Protein AF-A0AAD4R4F1-F1 (afdb_monomer_lite)

Secondary structure (DSSP, 8-state):
----------EETTEE----HHHHHHHHHHHHHHHHHHHHHHHHHSS-HHHHHHSHHHHHHHHHHHHHHHHHHHT-TTHHHHHHHHHIIIIIHHHHHHHHTT---GGGHHHHHHHHHHHHHHHHHHHTT-GGGHHHHHHHHHHHHHHHHHHH--STHHHHHHHHHHHHHTS-TTS-BHHHHHHHHHHHHHS-SHHHHHHHHHHHHHHHHSSB--TTHHHHHHH--GGG--HHHHHHHHHHHHHHSS--HHHHHHHHHHHHHHHHHHHHH-GGGHHHHHHHHHHHHHHHHHHHH-SS--HHHHHHHHHHHHHHHHHHHHHHHHHHS--SS--S-HHHHHHHHHHHHHHHHHHHHHHHHHHTSTTS-HHHHHHHHHHHHHHHHHHHT-TTHHHHHHHTTSSHHHHHHHHHHHTTSS--HHHHHHHHHHHHHHHHHTT-TTEEEETTEEEE-S-SS-----S---HHHHHHHHHHHHHHHHHT--

Organism: NCBI:txid166010

InterPro domains:
  IPR011990 Tetratricopeptide-like helical domain superfamily [G3DSA:1.25.40.10] (24-228)
  IPR011990 Tetratricopeptide-like helical domain superfamily [SSF48452] (34-332)

pLDDT: mean 77.49, std 19.39, range [24.08, 97.38]

Foldseek 3Di:
DDDDPDDQADDDPNDGDRDDPVLVVLLVVLVVLLVVLLVVLVVLCVPPLLCSLLDPVNVVSLVVNLVSLVSNCVSPPPNVVSVVVNLVRNPVVSLVSVVVVVPLDLVSLVVLLVSLVVLLVSLVVCCVVCLVCLLVSLQSNLVSLVSCCVRNVDPSLVVSLVSLLVSQLSDDVLQGALSSLQSLLVSLVVVDAPVSPLLSLLSLLCQCLGNHHDPCSVVVLVPRDLPRDDDLLSLLNVLLCCLPPPPDLVSNVVSLVSNVVSLVCCLPPPVVCLLVVLSSLLSLLSSLLSLLLDPPHDPSSNCRSLLSNLVSLLVQLVSLVVVPPDDPDDDDPVPVSVLSLLLSLLSVLQSCLSNVVSLPDPPDDPSSVVSVLSSVQSSQVSVLVPPCPVVLVVPCPPCLSVLSSCCSNPNSPDDDPNSSSSSSVVSNVSCVVSVRPPWADDPRGTDRHPPPDDDDPDDDDSVVVVCVVVVVVVVVVVVVPD

Radius of gyration: 26.16 Å; chains: 1; bounding box: 73×57×79 Å

Sequence (482 aa):
MAVRILKNSEKVDGVEQKFSEQQLGEIEASKRKIRKLIHALNLLMEDRPEVAISSEKTCSTREMLSKEFEKLLALGDSRTKTLDQFWNFCWYAPIKECQTKRRIKERNRDWLKSFIDSGVEFLSKLLGKYDDLQRNLYIYIGDLHRYSVIMCHSDHLEASRSCYEKAFSEGNPNEYNGRSLNQIALLYQYQKGSEMLWQSVRLLLRAMIAPVPYERAWDNLKIVDGSGFEGHRKIAFDLIKSSLDDFRRTEFDKLSADFEEVLEKMLQEEPSKTENVLDTVSIVSLMAAHVLKSETCDDVQLRTVGSFALRLLHTLLTHLRKQQLPTSDGNNENGDYKDVMIDALTITAEFFSMSSQKFTTKKIPVSLKIYFKNLLQLFAELLNNLEQMDELLTTAKDNYNCAITDWFVNGTVKKTMENKLHPLVLFSKQCINNKFIPITFNERKFIAMNNINNGDPAGVDPALGFVEKVTKVQQEYAKNQV

Structure (mmCIF, N/CA/C/O backbone):
data_AF-A0AAD4R4F1-F1
#
_entry.id   AF-A0AAD4R4F1-F1
#
loop_
_atom_site.group_PDB
_atom_site.id
_atom_site.type_symbol
_atom_site.label_atom_id
_atom_site.label_alt_id
_atom_site.label_comp_id
_atom_site.label_asym_id
_atom_site.label_entity_id
_atom_site.label_seq_id
_atom_site.pdbx_PDB_ins_code
_atom_site.Cartn_x
_atom_site.Cartn_y
_atom_site.Cartn_z
_atom_site.occupancy
_atom_site.B_iso_or_equiv
_atom_site.auth_seq_id
_atom_site.auth_comp_id
_atom_site.auth_asym_id
_atom_site.auth_atom_id
_atom_site.pdbx_PDB_model_num
ATOM 1 N N . MET A 1 1 ? -13.600 -29.969 -48.289 1.00 28.25 1 MET A N 1
ATOM 2 C CA . MET A 1 1 ? -12.731 -30.333 -47.149 1.00 28.25 1 MET A CA 1
ATOM 3 C C . MET A 1 1 ? -12.344 -29.029 -46.463 1.00 28.25 1 MET A C 1
ATOM 5 O O . MET A 1 1 ? -11.957 -28.100 -47.153 1.00 28.25 1 MET A O 1
ATOM 9 N N . ALA A 1 2 ? -12.669 -28.913 -45.177 1.00 24.08 2 ALA A N 1
ATOM 10 C CA . ALA A 1 2 ? -13.038 -27.681 -44.473 1.00 24.08 2 ALA A CA 1
ATOM 11 C C . ALA A 1 2 ? -12.006 -26.533 -44.468 1.00 24.08 2 ALA A C 1
ATOM 13 O O . ALA A 1 2 ? -10.937 -26.645 -43.876 1.00 24.08 2 ALA A O 1
ATOM 14 N N . VAL A 1 3 ? -12.432 -25.386 -45.006 1.00 27.78 3 VAL A N 1
ATOM 15 C CA . VAL A 1 3 ? -11.976 -24.044 -44.624 1.00 27.78 3 VAL A CA 1
ATOM 16 C C . VAL A 1 3 ? -12.446 -23.798 -43.188 1.00 27.78 3 VAL A C 1
ATOM 18 O O . VAL A 1 3 ? -13.639 -23.621 -42.941 1.00 27.78 3 VAL A O 1
ATOM 21 N N . ARG A 1 4 ? -11.528 -23.842 -42.218 1.00 24.33 4 ARG A N 1
ATOM 22 C CA . ARG A 1 4 ? -11.781 -23.378 -40.848 1.00 24.33 4 ARG A CA 1
ATOM 23 C C . ARG A 1 4 ? -11.226 -21.966 -40.724 1.00 24.33 4 ARG A C 1
ATOM 25 O O . ARG A 1 4 ? -10.024 -21.776 -40.590 1.00 24.33 4 ARG A O 1
ATOM 32 N N . ILE A 1 5 ? -12.146 -21.009 -40.776 1.00 30.28 5 ILE A N 1
ATOM 33 C CA . ILE A 1 5 ? -12.008 -19.653 -40.250 1.00 30.28 5 ILE A CA 1
ATOM 34 C C . ILE A 1 5 ? -11.482 -19.795 -38.814 1.00 30.28 5 ILE A C 1
ATOM 36 O O . ILE A 1 5 ? -12.211 -20.222 -37.915 1.00 30.28 5 ILE A O 1
ATOM 40 N N . LEU A 1 6 ? -10.186 -19.548 -38.619 1.00 27.94 6 LEU A N 1
ATOM 41 C CA . LEU A 1 6 ? -9.601 -19.425 -37.291 1.00 27.94 6 LEU A CA 1
ATOM 42 C C . LEU A 1 6 ? -10.151 -18.133 -36.686 1.00 27.94 6 LEU A C 1
ATOM 44 O O . LEU A 1 6 ? -10.160 -17.082 -37.319 1.00 27.94 6 LEU A O 1
ATOM 48 N N . LYS A 1 7 ? -10.716 -18.270 -35.489 1.00 32.69 7 LYS A N 1
ATOM 49 C CA . LYS A 1 7 ? -11.382 -17.217 -34.728 1.00 32.69 7 LYS A CA 1
ATOM 50 C C . LYS A 1 7 ? -10.460 -16.002 -34.578 1.00 32.69 7 LYS A C 1
ATOM 52 O O . LYS A 1 7 ? -9.491 -16.059 -33.831 1.00 32.69 7 LYS A O 1
ATOM 57 N N . ASN A 1 8 ? -10.810 -14.914 -35.259 1.00 41.03 8 ASN A N 1
ATOM 58 C CA . ASN A 1 8 ? -10.178 -13.599 -35.157 1.00 41.03 8 ASN A CA 1
ATOM 59 C C . ASN A 1 8 ? -10.695 -12.831 -33.935 1.00 41.03 8 ASN A C 1
ATOM 61 O O . ASN A 1 8 ? -11.267 -11.748 -34.067 1.00 41.03 8 ASN A O 1
ATOM 65 N N . SER A 1 9 ? -10.521 -13.409 -32.750 1.00 35.41 9 SER A N 1
ATOM 66 C CA . SER A 1 9 ? -10.726 -12.679 -31.509 1.00 35.41 9 SER A CA 1
ATOM 67 C C . SER A 1 9 ? -9.926 -13.249 -30.350 1.00 35.41 9 SER A C 1
ATOM 69 O O . SER A 1 9 ? -10.177 -14.353 -29.868 1.00 35.41 9 SER A O 1
ATOM 71 N N . GLU A 1 10 ? -8.980 -12.451 -29.864 1.00 43.50 10 GLU A N 1
ATOM 72 C CA . GLU A 1 10 ? -8.495 -12.559 -28.495 1.00 43.50 10 GLU A CA 1
ATOM 73 C C . GLU A 1 10 ? -9.206 -11.480 -27.675 1.00 43.50 10 GLU A C 1
ATOM 75 O O . GLU A 1 10 ? -9.271 -10.314 -28.064 1.00 43.50 10 GLU A O 1
ATOM 80 N N . LYS A 1 11 ? -9.830 -11.893 -26.567 1.00 33.09 11 LYS A N 1
ATOM 81 C CA . LYS A 1 11 ? -10.508 -10.977 -25.648 1.00 33.09 11 LYS A CA 1
ATOM 82 C C . LYS A 1 11 ? -9.454 -10.141 -24.925 1.00 33.09 11 LYS A C 1
ATOM 84 O O . LYS A 1 11 ? -8.715 -10.686 -24.109 1.00 33.09 11 LYS A O 1
ATOM 89 N N . VAL A 1 12 ? -9.443 -8.838 -25.182 1.00 46.34 12 VAL A N 1
ATOM 90 C CA . VAL A 1 12 ? -8.692 -7.841 -24.411 1.00 46.34 12 VAL A CA 1
ATOM 91 C C . VAL A 1 12 ? -9.720 -7.065 -23.592 1.00 46.34 12 VAL A C 1
ATOM 93 O O . VAL A 1 12 ? -10.628 -6.474 -24.163 1.00 46.34 12 VAL A O 1
ATOM 96 N N . ASP A 1 13 ? -9.665 -7.160 -22.262 1.00 38.94 13 ASP A N 1
ATOM 97 C CA . ASP A 1 13 ? -10.515 -6.392 -21.331 1.00 38.94 13 ASP A CA 1
ATOM 98 C C . ASP A 1 13 ? -12.025 -6.391 -21.651 1.00 38.94 13 ASP A C 1
ATOM 100 O O . ASP A 1 13 ? -12.737 -5.408 -21.470 1.00 38.94 13 ASP A O 1
ATOM 104 N N . GLY A 1 14 ? -12.540 -7.518 -22.156 1.00 38.31 14 GLY A N 1
ATOM 105 C CA . GLY A 1 14 ? -13.959 -7.669 -22.498 1.00 38.31 14 GLY A CA 1
ATOM 106 C C . GLY A 1 14 ? -14.394 -7.019 -23.819 1.00 38.31 14 GLY A C 1
ATOM 107 O O . GLY A 1 14 ? -15.557 -7.179 -24.190 1.00 38.31 14 GLY A O 1
ATOM 108 N N . VAL A 1 15 ? -13.485 -6.377 -24.563 1.00 40.47 15 VAL A N 1
ATOM 109 C CA . VAL A 1 15 ? -13.744 -5.763 -25.873 1.00 40.47 15 VAL A CA 1
ATOM 110 C C . VAL A 1 15 ? -12.988 -6.521 -26.968 1.00 40.47 15 VAL A C 1
ATOM 112 O O . VAL A 1 15 ? -11.786 -6.762 -26.899 1.00 40.47 15 VAL A O 1
ATOM 115 N N . GLU A 1 16 ? -13.711 -6.943 -28.002 1.00 48.25 16 GLU A N 1
ATOM 116 C CA . GLU A 1 16 ? -13.150 -7.669 -29.142 1.00 48.25 16 GLU A CA 1
ATOM 117 C C . GLU A 1 16 ? -12.467 -6.665 -30.091 1.00 48.25 16 GLU A C 1
ATOM 119 O O . GLU A 1 16 ? -13.118 -6.047 -30.936 1.00 48.25 16 GLU A O 1
ATOM 124 N N . GLN A 1 17 ? -11.158 -6.442 -29.928 1.00 58.34 17 GLN A N 1
ATOM 125 C CA . GLN A 1 17 ? -10.403 -5.563 -30.822 1.00 58.34 17 GLN A CA 1
ATOM 126 C C . GLN A 1 17 ? -10.134 -6.295 -32.144 1.00 58.34 17 GLN A C 1
ATOM 128 O O . GLN A 1 17 ? -9.387 -7.272 -32.203 1.00 58.34 17 GLN A O 1
ATOM 133 N N . LYS A 1 18 ? -10.785 -5.850 -33.223 1.00 68.25 18 LYS A N 1
ATOM 134 C CA . LYS A 1 18 ? -10.588 -6.414 -34.564 1.00 68.25 18 LYS A CA 1
ATOM 135 C C . LYS A 1 18 ? -9.397 -5.741 -35.236 1.00 68.25 18 LYS A C 1
ATOM 137 O O . LYS A 1 18 ? -9.515 -4.621 -35.723 1.00 68.25 18 LYS A O 1
ATOM 142 N N . PHE A 1 19 ? -8.270 -6.441 -35.279 1.00 75.25 19 PHE A N 1
ATOM 143 C CA . PHE A 1 19 ? -7.113 -6.041 -36.076 1.00 75.25 19 PHE A CA 1
ATOM 144 C C . PHE A 1 19 ? -7.309 -6.410 -37.548 1.00 75.25 19 PHE A C 1
ATOM 146 O O . PHE A 1 19 ? -7.866 -7.464 -37.865 1.00 75.25 19 PHE A O 1
ATOM 153 N N . SER A 1 20 ? -6.829 -5.560 -38.454 1.00 83.69 20 SER A N 1
ATOM 154 C CA . SER A 1 20 ? -6.707 -5.923 -39.867 1.00 83.69 20 SER A CA 1
ATOM 155 C C . SER A 1 20 ? -5.584 -6.950 -40.072 1.00 83.69 20 SER A C 1
ATOM 157 O O . SER A 1 20 ? -4.647 -7.031 -39.276 1.00 83.69 20 SER A O 1
ATOM 159 N N . GLU A 1 21 ? -5.629 -7.721 -41.163 1.00 81.75 21 GLU A N 1
ATOM 160 C CA . GLU A 1 21 ? -4.549 -8.664 -41.514 1.00 81.75 21 GLU A CA 1
ATOM 161 C C . GLU A 1 21 ? -3.188 -7.962 -41.649 1.00 81.75 21 GLU A C 1
ATOM 163 O O . GLU A 1 21 ? -2.156 -8.512 -41.262 1.00 81.75 21 GLU A O 1
ATOM 168 N N . GLN A 1 22 ? -3.191 -6.714 -42.125 1.00 82.38 22 GLN A N 1
ATOM 169 C CA . GLN A 1 22 ? -1.994 -5.883 -42.195 1.00 82.38 22 GLN A CA 1
ATOM 170 C C . GLN A 1 22 ? -1.446 -5.561 -40.795 1.00 82.38 22 GLN A C 1
ATOM 172 O O . GLN A 1 22 ? -0.254 -5.739 -40.554 1.00 82.38 22 GLN A O 1
ATOM 177 N N . GLN A 1 23 ? -2.307 -5.153 -39.856 1.00 82.19 23 GLN A N 1
ATOM 178 C CA . GLN A 1 23 ? -1.906 -4.870 -38.473 1.00 82.19 23 GLN A CA 1
ATOM 179 C C . GLN A 1 23 ? -1.374 -6.122 -37.771 1.00 82.19 23 GLN A C 1
ATOM 181 O O . GLN A 1 23 ? -0.361 -6.056 -37.080 1.00 82.19 23 GLN A O 1
ATOM 186 N N . LEU A 1 24 ? -1.998 -7.283 -37.988 1.00 82.44 24 LEU A N 1
ATOM 187 C CA . LEU A 1 24 ? -1.510 -8.556 -37.451 1.00 82.44 24 LEU A CA 1
ATOM 188 C C . LEU A 1 24 ? -0.121 -8.910 -38.003 1.00 82.44 24 LEU A C 1
ATOM 190 O O . LEU A 1 24 ? 0.767 -9.296 -37.239 1.00 82.44 24 LEU A O 1
ATOM 194 N N . GLY A 1 25 ? 0.097 -8.714 -39.308 1.00 85.12 25 GLY A N 1
ATOM 195 C CA . GLY A 1 25 ? 1.406 -8.893 -39.935 1.00 85.12 25 GLY A CA 1
ATOM 196 C C . GLY A 1 25 ? 2.482 -7.973 -39.345 1.00 85.12 25 GLY A C 1
ATOM 197 O O . GLY A 1 25 ? 3.604 -8.416 -39.081 1.00 85.12 25 GLY A O 1
ATOM 198 N N . GLU A 1 26 ? 2.140 -6.711 -39.077 1.00 86.12 26 GLU A N 1
ATOM 199 C CA . GLU A 1 26 ? 3.030 -5.736 -38.436 1.00 86.12 26 GLU A CA 1
ATOM 200 C C . GLU A 1 26 ? 3.359 -6.119 -36.983 1.00 86.12 26 GLU A C 1
ATOM 202 O O . GLU A 1 26 ? 4.536 -6.135 -36.604 1.00 86.12 26 GLU A O 1
ATOM 207 N N . ILE A 1 27 ? 2.353 -6.517 -36.193 1.00 85.38 27 ILE A N 1
ATOM 208 C CA . ILE A 1 27 ? 2.526 -6.993 -34.811 1.00 85.38 27 ILE A CA 1
ATOM 209 C C . ILE A 1 27 ? 3.483 -8.188 -34.775 1.00 85.38 27 ILE A C 1
ATOM 211 O O . ILE A 1 27 ? 4.431 -8.213 -33.981 1.00 85.38 27 ILE A O 1
ATOM 215 N N . GLU A 1 28 ? 3.278 -9.187 -35.636 1.00 87.12 28 GLU A N 1
ATOM 216 C CA . GLU A 1 28 ? 4.161 -10.351 -35.695 1.00 87.12 28 GLU A CA 1
ATOM 217 C C . GLU A 1 28 ? 5.589 -9.984 -36.107 1.00 87.12 28 GLU A C 1
ATOM 219 O O . GLU A 1 28 ? 6.553 -10.501 -35.529 1.00 87.12 28 GLU A O 1
ATOM 224 N N . ALA A 1 29 ? 5.747 -9.095 -37.090 1.00 89.06 29 ALA A N 1
ATOM 225 C CA . ALA A 1 29 ? 7.054 -8.646 -37.547 1.00 89.06 29 ALA A CA 1
ATOM 226 C C . ALA A 1 29 ? 7.831 -7.938 -36.425 1.00 89.06 29 ALA A C 1
ATOM 228 O O . ALA A 1 29 ? 9.004 -8.259 -36.196 1.00 89.06 29 ALA A O 1
ATOM 229 N N . SER A 1 30 ? 7.181 -7.042 -35.677 1.00 88.38 30 SER A N 1
ATOM 230 C CA . SER A 1 30 ? 7.791 -6.368 -34.525 1.00 88.38 30 SER A CA 1
ATOM 231 C C . SER A 1 30 ? 8.093 -7.341 -33.384 1.00 88.38 30 SER A C 1
ATOM 233 O O . SER A 1 30 ? 9.219 -7.345 -32.884 1.00 88.38 30 SER A O 1
ATOM 235 N N . LYS A 1 31 ? 7.184 -8.271 -33.046 1.00 86.81 31 LYS A N 1
ATOM 236 C CA . LYS A 1 31 ? 7.446 -9.336 -32.053 1.00 86.81 31 LYS A CA 1
ATOM 237 C C . LYS A 1 31 ? 8.683 -10.172 -32.432 1.00 86.81 31 LYS A C 1
ATOM 239 O O . LYS A 1 31 ? 9.511 -10.477 -31.570 1.00 86.81 31 LYS A O 1
ATOM 244 N N . ARG A 1 32 ? 8.873 -10.515 -33.717 1.00 88.38 32 ARG A N 1
ATOM 245 C CA . ARG A 1 32 ? 10.073 -11.237 -34.198 1.00 88.38 32 ARG A CA 1
ATOM 246 C C . ARG A 1 32 ? 11.349 -10.401 -34.070 1.00 88.38 32 ARG A C 1
ATOM 248 O O . ARG A 1 32 ? 12.376 -10.941 -33.656 1.00 88.38 32 ARG A O 1
ATOM 255 N N . LYS A 1 33 ? 11.307 -9.108 -34.408 1.00 91.12 33 LYS A N 1
ATOM 256 C CA . LYS A 1 33 ? 12.457 -8.196 -34.258 1.00 91.12 33 LYS A CA 1
ATOM 257 C C . LYS A 1 33 ? 12.856 -8.024 -32.796 1.00 91.12 33 LYS A C 1
ATOM 259 O O . LYS A 1 33 ? 14.032 -8.174 -32.479 1.00 91.12 33 LYS A O 1
ATOM 264 N N . ILE A 1 34 ? 11.885 -7.811 -31.910 1.00 88.00 34 ILE A N 1
ATOM 265 C CA . ILE A 1 34 ? 12.094 -7.685 -30.462 1.00 88.00 34 ILE A CA 1
ATOM 266 C C . ILE A 1 34 ? 12.817 -8.914 -29.909 1.00 88.00 34 ILE A C 1
ATOM 268 O O . ILE A 1 34 ? 13.832 -8.764 -29.237 1.00 88.00 34 ILE A O 1
ATOM 272 N N . ARG A 1 35 ? 12.384 -10.134 -30.259 1.00 87.81 35 ARG A N 1
ATOM 273 C CA . ARG A 1 35 ? 13.070 -11.367 -29.821 1.00 87.81 35 ARG A CA 1
ATOM 274 C C . ARG A 1 35 ? 14.538 -11.411 -30.254 1.00 87.81 35 ARG A C 1
ATOM 276 O O . ARG A 1 35 ? 15.392 -11.785 -29.455 1.00 87.81 35 ARG A O 1
ATOM 283 N N . LYS A 1 36 ? 14.842 -11.012 -31.496 1.00 90.31 36 LYS A N 1
ATOM 284 C CA . LYS A 1 36 ? 16.225 -10.962 -32.006 1.00 90.31 36 LYS A CA 1
ATOM 285 C C . LYS A 1 36 ? 17.069 -9.923 -31.265 1.00 90.31 36 LYS A C 1
ATOM 287 O O . LYS A 1 36 ? 18.202 -10.215 -30.900 1.00 90.31 36 LYS A O 1
ATOM 292 N N . LEU A 1 37 ? 16.512 -8.736 -31.026 1.00 88.12 37 LEU A N 1
ATOM 293 C CA . LEU A 1 37 ? 17.191 -7.648 -30.320 1.00 88.12 37 LEU A CA 1
ATOM 294 C C . LEU A 1 37 ? 17.430 -7.986 -28.842 1.00 88.12 37 LEU A C 1
ATOM 296 O O . LEU A 1 37 ? 18.522 -7.741 -28.344 1.00 88.12 37 LEU A O 1
ATOM 300 N N . ILE A 1 38 ? 16.466 -8.616 -28.163 1.00 85.69 38 ILE A N 1
ATOM 301 C CA . ILE A 1 38 ? 16.635 -9.112 -26.786 1.00 85.69 38 ILE A CA 1
ATOM 302 C C . ILE A 1 38 ? 17.756 -10.150 -26.724 1.00 85.69 38 ILE A C 1
ATOM 304 O O . ILE A 1 38 ? 18.619 -10.069 -25.856 1.00 85.69 38 ILE A O 1
ATOM 308 N N . HIS A 1 39 ? 17.777 -11.109 -27.654 1.00 86.25 39 HIS A N 1
ATOM 309 C CA . HIS A 1 39 ? 18.849 -12.100 -27.704 1.00 86.25 39 HIS A CA 1
ATOM 310 C C . HIS A 1 39 ? 20.222 -11.440 -27.910 1.00 86.25 39 HIS A C 1
ATOM 312 O O . HIS A 1 39 ? 21.167 -11.767 -27.198 1.00 86.25 39 HIS A O 1
ATOM 318 N N . ALA A 1 40 ? 20.317 -10.461 -28.816 1.00 85.62 40 ALA A N 1
ATOM 319 C CA . ALA A 1 40 ? 21.544 -9.697 -29.026 1.00 85.62 40 ALA A CA 1
ATOM 320 C C . ALA A 1 40 ? 21.975 -8.915 -27.773 1.00 85.62 40 ALA A C 1
ATOM 322 O O . ALA A 1 40 ? 23.154 -8.930 -27.435 1.00 85.62 40 ALA A O 1
ATOM 323 N N . LEU A 1 41 ? 21.040 -8.272 -27.060 1.00 81.19 41 LEU A N 1
ATOM 324 C CA . LEU A 1 41 ? 21.332 -7.588 -25.796 1.00 81.19 41 LEU A CA 1
ATOM 325 C C . LEU A 1 41 ? 21.858 -8.556 -24.737 1.00 81.19 41 LEU A C 1
ATOM 327 O O . LEU A 1 41 ? 22.852 -8.247 -24.088 1.00 81.19 41 LEU A O 1
ATOM 331 N N . ASN A 1 42 ? 21.238 -9.727 -24.589 1.00 80.88 42 ASN A N 1
ATOM 332 C CA . ASN A 1 42 ? 21.679 -10.725 -23.616 1.00 80.88 42 ASN A CA 1
ATOM 333 C C . ASN A 1 42 ? 23.120 -11.175 -23.891 1.00 80.88 42 ASN A C 1
ATOM 335 O O . ASN A 1 42 ? 23.940 -11.122 -22.980 1.00 80.88 42 ASN A O 1
ATOM 339 N N . LEU A 1 43 ? 23.454 -11.493 -25.149 1.00 81.81 43 LEU A N 1
ATOM 340 C CA . LEU A 1 43 ? 24.822 -11.854 -25.546 1.00 81.81 43 LEU A CA 1
ATOM 341 C C . LEU A 1 43 ? 25.835 -10.738 -25.250 1.00 81.81 43 LEU A C 1
ATOM 343 O O . LEU A 1 43 ? 26.968 -11.008 -24.868 1.00 81.81 43 LEU A O 1
ATOM 347 N N . LEU A 1 44 ? 25.439 -9.472 -25.410 1.00 76.94 44 LEU A N 1
ATOM 348 C CA . LEU A 1 44 ? 26.310 -8.339 -25.091 1.00 76.94 44 LEU A CA 1
ATOM 349 C C . LEU A 1 44 ? 26.520 -8.169 -23.578 1.00 76.94 44 LEU A C 1
ATOM 351 O O . LEU A 1 44 ? 27.555 -7.642 -23.175 1.00 76.94 44 LEU A O 1
ATOM 355 N N . MET A 1 45 ? 25.572 -8.603 -22.741 1.00 73.38 45 MET A N 1
ATOM 356 C CA . MET A 1 45 ? 25.620 -8.427 -21.285 1.00 73.38 45 MET A CA 1
ATOM 357 C C . MET A 1 45 ? 26.283 -9.582 -20.509 1.00 73.38 45 MET A C 1
ATOM 359 O O . MET A 1 45 ? 26.600 -9.385 -19.333 1.00 73.38 45 MET A O 1
ATOM 363 N N . GLU A 1 46 ? 26.523 -10.745 -21.127 1.00 71.12 46 GLU A N 1
ATOM 364 C CA . GLU A 1 46 ? 27.043 -11.953 -20.454 1.00 71.12 46 GLU A CA 1
ATOM 365 C C . GLU A 1 46 ? 28.429 -11.745 -19.801 1.00 71.12 46 GLU A C 1
ATOM 367 O O . GLU A 1 46 ? 28.615 -12.090 -18.630 1.00 71.12 46 GLU A O 1
ATOM 372 N N . ASP A 1 47 ? 29.370 -11.084 -20.487 1.00 62.69 47 ASP A N 1
ATOM 373 C CA . ASP A 1 47 ? 30.776 -11.045 -20.047 1.00 62.69 47 ASP A CA 1
ATOM 374 C C . ASP A 1 47 ? 31.146 -9.840 -19.160 1.00 62.69 47 ASP A C 1
ATOM 376 O O . ASP A 1 47 ? 31.898 -9.971 -18.186 1.00 62.69 47 ASP A O 1
ATOM 380 N N . ARG A 1 48 ? 30.652 -8.632 -19.477 1.00 65.06 48 ARG A N 1
ATOM 381 C CA . ARG A 1 48 ? 30.981 -7.380 -18.756 1.00 65.06 48 ARG A CA 1
ATOM 382 C C . ARG A 1 48 ? 29.813 -6.384 -18.773 1.00 65.06 48 ARG A C 1
ATOM 384 O O . ARG A 1 48 ? 29.869 -5.423 -19.535 1.00 65.06 48 ARG A O 1
ATOM 391 N N . PRO A 1 49 ? 28.794 -6.530 -17.909 1.00 63.03 49 PRO A N 1
ATOM 392 C CA . PRO A 1 49 ? 27.587 -5.694 -17.943 1.00 63.03 49 PRO A CA 1
ATOM 393 C C . PRO A 1 49 ? 27.870 -4.188 -17.811 1.00 63.03 49 PRO A C 1
ATOM 395 O O . PRO A 1 49 ? 27.230 -3.388 -18.478 1.00 63.03 49 PRO A O 1
ATOM 398 N N . GLU A 1 50 ? 28.883 -3.787 -17.039 1.00 60.38 50 GLU A N 1
ATOM 399 C CA . GLU A 1 50 ? 29.281 -2.374 -16.873 1.00 60.38 50 GLU A CA 1
ATOM 400 C C . GLU A 1 50 ? 29.796 -1.733 -18.177 1.00 60.38 50 GLU A C 1
ATOM 402 O O . GLU A 1 50 ? 29.495 -0.581 -18.484 1.00 60.38 50 GLU A O 1
ATOM 407 N N . VAL A 1 51 ? 30.561 -2.498 -18.961 1.00 61.44 51 VAL A N 1
ATOM 408 C CA . VAL A 1 51 ? 31.075 -2.073 -20.275 1.00 61.44 51 VAL A CA 1
ATOM 409 C C . VAL A 1 51 ? 29.989 -2.233 -21.334 1.00 61.44 51 VAL A C 1
ATOM 411 O O . VAL A 1 51 ? 29.874 -1.424 -22.247 1.00 61.44 51 VAL A O 1
ATOM 414 N N . ALA A 1 52 ? 29.162 -3.269 -21.198 1.00 63.06 52 ALA A N 1
ATOM 415 C CA . ALA A 1 52 ? 28.091 -3.568 -22.123 1.00 63.06 52 ALA A CA 1
ATOM 416 C C . ALA A 1 52 ? 27.023 -2.479 -22.099 1.00 63.06 52 ALA A C 1
ATOM 418 O O . ALA A 1 52 ? 26.676 -1.997 -23.167 1.00 63.06 52 ALA A O 1
ATOM 419 N N . ILE A 1 53 ? 26.538 -2.049 -20.928 1.00 68.62 53 ILE A N 1
ATOM 420 C CA . ILE A 1 53 ? 25.419 -1.096 -20.817 1.00 68.62 53 ILE A CA 1
ATOM 421 C C . ILE A 1 53 ? 25.751 0.268 -21.433 1.00 68.62 53 ILE A C 1
ATOM 423 O O . ILE A 1 53 ? 24.853 0.890 -22.000 1.00 68.62 53 ILE A O 1
ATOM 427 N N . SER A 1 54 ? 27.016 0.691 -21.346 1.00 68.50 54 SER A N 1
ATOM 428 C CA . SER A 1 54 ? 27.528 1.964 -21.869 1.00 68.50 54 SER A CA 1
ATOM 429 C C . SER A 1 54 ? 28.138 1.864 -23.273 1.00 68.50 54 SER A C 1
ATOM 431 O O . SER A 1 54 ? 28.475 2.886 -23.867 1.00 68.50 54 SER A O 1
ATOM 433 N N . SER A 1 55 ? 28.284 0.656 -23.830 1.00 78.00 55 SER A N 1
ATOM 434 C CA . SER A 1 55 ? 28.818 0.495 -25.184 1.00 78.00 55 SER A CA 1
ATOM 435 C C . SER A 1 55 ? 27.844 1.028 -26.234 1.00 78.00 55 SER A C 1
ATOM 437 O O . SER A 1 55 ? 26.637 0.785 -26.168 1.00 78.00 55 SER A O 1
ATOM 439 N N . GLU A 1 56 ? 28.388 1.676 -27.264 1.00 80.56 56 GLU A N 1
ATOM 440 C CA . GLU A 1 56 ? 27.630 2.193 -28.410 1.00 80.56 56 GLU A CA 1
ATOM 441 C C . GLU A 1 56 ? 26.710 1.126 -29.024 1.00 80.56 56 GLU A C 1
ATOM 443 O O . GLU A 1 56 ? 25.543 1.385 -29.317 1.00 80.56 56 GLU A O 1
ATOM 448 N N . LYS A 1 57 ? 27.198 -0.117 -29.131 1.00 82.50 57 LYS A N 1
ATOM 449 C CA . LYS A 1 57 ? 26.440 -1.245 -29.683 1.00 82.50 57 LYS A CA 1
ATOM 450 C C . LYS A 1 57 ? 25.212 -1.599 -28.839 1.00 82.50 57 LYS A C 1
ATOM 452 O O . LYS A 1 57 ? 24.143 -1.849 -29.396 1.00 82.50 57 LYS A O 1
ATOM 457 N N . THR A 1 58 ? 25.330 -1.612 -27.514 1.00 80.38 58 THR A N 1
ATOM 458 C CA . THR A 1 58 ? 24.192 -1.883 -26.621 1.00 80.38 58 THR A CA 1
ATOM 459 C C . THR A 1 58 ? 23.221 -0.712 -26.588 1.00 80.38 58 THR A C 1
ATOM 461 O O . THR A 1 58 ? 22.015 -0.946 -26.638 1.00 80.38 58 THR A O 1
ATOM 464 N N . CYS A 1 59 ? 23.718 0.529 -26.567 1.00 80.38 59 CYS A N 1
ATOM 465 C CA . CYS A 1 59 ? 22.881 1.727 -26.656 1.00 80.38 59 CYS A CA 1
ATOM 466 C C . CYS A 1 59 ? 22.055 1.724 -27.948 1.00 80.38 59 CYS A C 1
ATOM 468 O O . CYS A 1 59 ? 20.829 1.769 -27.887 1.00 80.38 59 CYS A O 1
ATOM 470 N N . SER A 1 60 ? 22.701 1.525 -29.101 1.00 85.44 60 SER A N 1
ATOM 471 C CA . SER A 1 60 ? 22.031 1.413 -30.402 1.00 85.44 60 SER A CA 1
ATOM 472 C C . SER A 1 60 ? 21.013 0.265 -30.435 1.00 85.44 60 SER A C 1
ATOM 474 O O . SER A 1 60 ? 19.889 0.424 -30.915 1.00 85.44 60 SER A O 1
ATOM 476 N N . THR A 1 61 ? 21.358 -0.894 -29.862 1.00 85.44 61 THR A N 1
ATOM 477 C CA . THR A 1 61 ? 20.432 -2.037 -29.784 1.00 85.44 61 THR A CA 1
ATOM 478 C C . THR A 1 61 ? 19.212 -1.718 -28.919 1.00 85.44 61 THR A C 1
ATOM 480 O O . THR A 1 61 ? 18.092 -2.071 -29.293 1.00 85.44 61 THR A O 1
ATOM 483 N N . ARG A 1 62 ? 19.397 -1.009 -27.800 1.00 84.38 62 ARG A N 1
ATOM 484 C CA . ARG A 1 62 ? 18.308 -0.570 -26.921 1.00 84.38 62 ARG A CA 1
ATOM 485 C C . ARG A 1 62 ? 17.427 0.476 -27.596 1.00 84.38 62 ARG A C 1
ATOM 487 O O . ARG A 1 62 ? 16.214 0.363 -27.508 1.00 84.38 62 ARG A O 1
ATOM 494 N N . GLU A 1 63 ? 17.995 1.429 -28.329 1.00 86.75 63 GLU A N 1
ATOM 495 C CA . GLU A 1 63 ? 17.219 2.399 -29.112 1.00 86.75 63 GLU A CA 1
ATOM 496 C C . GLU A 1 63 ? 16.358 1.723 -30.185 1.00 86.75 63 GLU A C 1
ATOM 498 O O . GLU A 1 63 ? 15.183 2.057 -30.348 1.00 86.75 63 GLU A O 1
ATOM 503 N N . MET A 1 64 ? 16.915 0.743 -30.907 1.00 89.19 64 MET A N 1
ATOM 504 C CA . MET A 1 64 ? 16.146 -0.063 -31.860 1.00 89.19 64 MET A CA 1
ATOM 505 C C . MET A 1 64 ? 15.026 -0.836 -31.161 1.00 89.19 64 MET A C 1
ATOM 507 O O . MET A 1 64 ? 13.910 -0.906 -31.677 1.00 89.19 64 MET A O 1
ATOM 511 N N . LEU A 1 65 ? 15.310 -1.389 -29.981 1.00 87.81 65 LEU A N 1
ATOM 512 C CA . LEU A 1 65 ? 14.335 -2.115 -29.180 1.00 87.81 65 LEU A CA 1
ATOM 513 C C . LEU A 1 65 ? 13.200 -1.192 -28.712 1.00 87.81 65 LEU A C 1
ATOM 515 O O . LEU A 1 65 ? 12.037 -1.527 -28.918 1.00 87.81 65 LEU A O 1
ATOM 519 N N . SER A 1 66 ? 13.521 -0.009 -28.183 1.00 87.00 66 SER A N 1
ATOM 520 C CA . SER A 1 66 ? 12.552 1.022 -27.794 1.00 87.00 66 SER A CA 1
ATOM 521 C C . SER A 1 66 ? 11.637 1.422 -28.951 1.00 87.00 66 SER A C 1
ATOM 523 O O . SER A 1 66 ? 10.422 1.460 -28.779 1.00 87.00 66 SER A O 1
ATOM 525 N N . LYS A 1 67 ? 12.189 1.630 -30.156 1.00 89.88 67 LYS A N 1
ATOM 526 C CA . LYS A 1 67 ? 11.395 1.954 -31.355 1.00 89.88 67 LYS A CA 1
ATOM 527 C C . LYS A 1 67 ? 10.416 0.842 -31.732 1.00 89.88 67 LYS A C 1
ATOM 529 O O . LYS A 1 67 ? 9.295 1.129 -32.138 1.00 89.88 67 LYS A O 1
ATOM 534 N N . GLU A 1 68 ? 10.822 -0.423 -31.637 1.00 89.94 68 GLU A N 1
ATOM 535 C CA . GLU A 1 68 ? 9.928 -1.550 -31.937 1.00 89.94 68 GLU A CA 1
ATOM 536 C C . GLU A 1 68 ? 8.869 -1.758 -30.844 1.00 89.94 68 GLU A C 1
ATOM 538 O O . GLU A 1 68 ? 7.731 -2.101 -31.161 1.00 89.94 68 GLU A O 1
ATOM 543 N N . PHE A 1 69 ? 9.196 -1.491 -29.578 1.00 88.56 69 PHE A N 1
ATOM 544 C CA . PHE A 1 69 ? 8.211 -1.501 -28.497 1.00 88.56 69 PHE A CA 1
ATOM 545 C C . PHE A 1 69 ? 7.195 -0.362 -28.621 1.00 88.56 69 PHE A C 1
ATOM 547 O O . PHE A 1 69 ? 6.005 -0.621 -28.479 1.00 88.56 69 PHE A O 1
ATOM 554 N N . GLU A 1 70 ? 7.614 0.862 -28.960 1.00 88.25 70 GLU A N 1
ATOM 555 C CA . GLU A 1 70 ? 6.679 1.969 -29.216 1.00 88.25 70 GLU A CA 1
ATOM 556 C C . GLU A 1 70 ? 5.687 1.640 -30.339 1.00 88.25 70 GLU A C 1
ATOM 558 O O . GLU A 1 70 ? 4.506 1.959 -30.213 1.00 88.25 70 GLU A O 1
ATOM 563 N N . LYS A 1 71 ? 6.129 0.946 -31.399 1.00 89.19 71 LYS A N 1
ATOM 564 C CA . LYS A 1 71 ? 5.223 0.461 -32.455 1.00 89.19 71 LYS A CA 1
ATOM 565 C C . LYS A 1 71 ? 4.184 -0.512 -31.907 1.00 89.19 71 LYS A C 1
ATOM 567 O O . LYS A 1 71 ? 3.007 -0.367 -32.214 1.00 89.19 71 LYS A O 1
ATOM 572 N N . LEU A 1 72 ? 4.595 -1.482 -31.087 1.00 87.81 72 LEU A N 1
ATOM 573 C CA . LEU A 1 72 ? 3.651 -2.425 -30.480 1.00 87.81 72 LEU A CA 1
ATOM 574 C C . LEU A 1 72 ? 2.665 -1.735 -29.532 1.00 87.81 72 LEU A C 1
ATOM 576 O O . LEU A 1 72 ? 1.483 -2.065 -29.550 1.00 87.81 72 LEU A O 1
ATOM 580 N N . LEU A 1 73 ? 3.123 -0.757 -28.746 1.00 88.31 73 LEU A N 1
ATOM 581 C CA . LEU A 1 73 ? 2.246 0.030 -27.878 1.00 88.31 73 LEU A CA 1
ATOM 582 C C . LEU A 1 73 ? 1.209 0.815 -28.695 1.00 88.31 73 LEU A C 1
ATOM 584 O O . LEU A 1 73 ? 0.021 0.791 -28.365 1.00 88.31 73 LEU A O 1
ATOM 588 N N . ALA A 1 74 ? 1.625 1.440 -29.800 1.00 86.81 74 ALA A N 1
ATOM 589 C CA . ALA A 1 74 ? 0.724 2.164 -30.696 1.00 86.81 74 ALA A CA 1
ATOM 590 C C . ALA A 1 74 ? -0.352 1.250 -31.309 1.00 86.81 74 ALA A C 1
ATOM 592 O O . ALA A 1 74 ? -1.501 1.665 -31.458 1.00 86.81 74 ALA A O 1
ATOM 593 N N . LEU A 1 75 ? -0.003 -0.007 -31.597 1.00 82.94 75 LEU A N 1
ATOM 594 C CA . LEU A 1 75 ? -0.911 -1.004 -32.169 1.00 82.94 75 LEU A CA 1
ATOM 595 C C . LEU A 1 75 ? -1.925 -1.569 -31.158 1.00 82.94 75 LEU A C 1
ATOM 597 O O . LEU A 1 75 ? -2.847 -2.256 -31.574 1.00 82.94 75 LEU A O 1
ATOM 601 N N . GLY A 1 76 ? -1.820 -1.263 -29.861 1.00 69.50 76 GLY A N 1
ATOM 602 C CA . GLY A 1 76 ? -2.892 -1.497 -28.879 1.00 69.50 76 GLY A CA 1
ATOM 603 C C . GLY A 1 76 ? -3.007 -2.909 -28.292 1.00 69.50 76 GLY A C 1
ATOM 604 O O . GLY A 1 76 ? -3.598 -3.058 -27.226 1.00 69.50 76 GLY A O 1
ATOM 605 N N . ASP A 1 77 ? -2.405 -3.930 -28.907 1.00 66.75 77 ASP A N 1
ATOM 606 C CA . ASP A 1 77 ? -2.434 -5.308 -28.393 1.00 66.75 77 ASP A CA 1
ATOM 607 C C . ASP A 1 77 ? -1.648 -5.437 -27.072 1.00 66.75 77 ASP A C 1
ATOM 609 O O . ASP A 1 77 ? -0.423 -5.277 -27.035 1.00 66.75 77 ASP A O 1
ATOM 613 N N . SER A 1 78 ? -2.355 -5.748 -25.978 1.00 75.25 78 SER A N 1
ATOM 614 C CA . SER A 1 78 ? -1.773 -6.066 -24.666 1.00 75.25 78 SER A CA 1
ATOM 615 C C . SER A 1 78 ? -0.722 -5.041 -24.202 1.00 75.25 78 SER A C 1
ATOM 617 O O . SER A 1 78 ? 0.383 -5.398 -23.776 1.00 75.25 78 SER A O 1
ATOM 619 N N . ARG A 1 79 ? -1.051 -3.744 -24.306 1.00 87.62 79 ARG A N 1
ATOM 620 C CA . ARG A 1 79 ? -0.146 -2.618 -24.010 1.00 87.62 79 ARG A CA 1
ATOM 621 C C . ARG A 1 79 ? 0.587 -2.757 -22.678 1.00 87.62 79 ARG A C 1
ATOM 623 O O . ARG A 1 79 ? 1.807 -2.618 -22.652 1.00 87.62 79 ARG A O 1
ATOM 630 N N . THR A 1 80 ? -0.114 -3.124 -21.607 1.00 86.62 80 THR A N 1
ATOM 631 C CA . THR A 1 80 ? 0.485 -3.331 -20.279 1.00 86.62 80 THR A CA 1
ATOM 632 C C . THR A 1 80 ? 1.558 -4.417 -20.299 1.00 86.62 80 THR A C 1
ATOM 634 O O . THR A 1 80 ? 2.679 -4.187 -19.863 1.00 86.62 80 THR A O 1
ATOM 637 N N . LYS A 1 81 ? 1.271 -5.584 -20.887 1.00 86.56 81 LYS A N 1
ATOM 638 C CA . LYS A 1 81 ? 2.237 -6.691 -20.984 1.00 86.56 81 LYS A CA 1
ATOM 639 C C . LYS A 1 81 ? 3.443 -6.318 -21.843 1.00 86.56 81 LYS A C 1
ATOM 641 O O . LYS A 1 81 ? 4.573 -6.691 -21.531 1.00 86.56 81 LYS A O 1
ATOM 646 N N . THR A 1 82 ? 3.200 -5.596 -22.932 1.00 88.88 82 THR A N 1
ATOM 647 C CA . THR A 1 82 ? 4.245 -5.075 -23.815 1.00 88.88 82 THR A CA 1
ATOM 648 C C . THR A 1 82 ? 5.145 -4.092 -23.063 1.00 88.88 82 THR A C 1
ATOM 650 O O . THR A 1 82 ? 6.370 -4.204 -23.141 1.00 88.88 82 THR A O 1
ATOM 653 N N . LEU A 1 83 ? 4.560 -3.183 -22.278 1.00 91.69 83 LEU A N 1
ATOM 654 C CA . LEU A 1 83 ? 5.294 -2.240 -21.440 1.00 91.69 83 LEU A CA 1
ATOM 655 C C . LEU A 1 83 ? 6.088 -2.954 -20.333 1.00 91.69 83 LEU A C 1
ATOM 657 O O . LEU A 1 83 ? 7.258 -2.637 -20.137 1.00 91.69 83 LEU A O 1
ATOM 661 N N . ASP A 1 84 ? 5.506 -3.949 -19.662 1.00 90.88 84 ASP A N 1
ATOM 662 C CA . ASP A 1 84 ? 6.183 -4.748 -18.632 1.00 90.88 84 ASP A CA 1
ATOM 663 C C . ASP A 1 84 ? 7.423 -5.462 -19.201 1.00 90.88 84 ASP A C 1
ATOM 665 O O . ASP A 1 84 ? 8.492 -5.482 -18.582 1.00 90.88 84 ASP A O 1
ATOM 669 N N . GLN A 1 85 ? 7.306 -6.034 -20.406 1.00 88.50 85 GLN A N 1
ATOM 670 C CA . GLN A 1 85 ? 8.433 -6.651 -21.109 1.00 88.50 85 GLN A CA 1
ATOM 671 C C . GLN A 1 85 ? 9.498 -5.617 -21.466 1.00 88.50 85 GLN A C 1
ATOM 673 O O . GLN A 1 85 ? 10.682 -5.849 -21.212 1.00 88.50 85 GLN A O 1
ATOM 678 N N . PHE A 1 86 ? 9.087 -4.477 -22.020 1.00 90.19 86 PHE A N 1
ATOM 679 C CA . PHE A 1 86 ? 9.991 -3.381 -22.346 1.00 90.19 86 PHE A CA 1
ATOM 680 C C . PHE A 1 86 ? 10.776 -2.913 -21.115 1.00 90.19 86 PHE A C 1
ATOM 682 O O . PHE A 1 86 ? 12.006 -2.876 -21.149 1.00 90.19 86 PHE A O 1
ATOM 689 N N . TRP A 1 87 ? 10.081 -2.642 -20.007 1.00 93.56 87 TRP A N 1
ATOM 690 C CA . TRP A 1 87 ? 10.680 -2.295 -18.721 1.00 93.56 87 TRP A CA 1
ATOM 691 C C . TRP A 1 87 ? 11.708 -3.338 -18.276 1.00 93.56 87 TRP A C 1
ATOM 693 O O . TRP A 1 87 ? 12.848 -2.997 -17.946 1.00 93.56 87 TRP A O 1
ATOM 703 N N . ASN A 1 88 ? 11.320 -4.616 -18.310 1.00 90.31 88 ASN A N 1
ATOM 704 C CA . ASN A 1 88 ? 12.160 -5.708 -17.846 1.00 90.31 88 ASN A CA 1
ATOM 705 C C . ASN A 1 88 ? 13.474 -5.810 -18.635 1.00 90.31 88 ASN A C 1
ATOM 707 O O . ASN A 1 88 ? 14.542 -5.890 -18.033 1.00 90.31 88 ASN A O 1
ATOM 711 N N . PHE A 1 89 ? 13.405 -5.791 -19.967 1.00 85.00 89 PHE A N 1
ATOM 712 C CA . PHE A 1 89 ? 14.579 -6.007 -20.818 1.00 85.00 89 PHE A CA 1
ATOM 713 C C . PHE A 1 89 ? 15.455 -4.766 -20.978 1.00 85.00 89 PHE A C 1
ATOM 715 O O . PHE A 1 89 ? 16.679 -4.886 -21.012 1.00 85.00 89 PHE A O 1
ATOM 722 N N . CYS A 1 90 ? 14.856 -3.581 -21.084 1.00 85.75 90 CYS A N 1
ATOM 723 C CA . CYS A 1 90 ? 15.611 -2.368 -21.387 1.00 85.75 90 CYS A CA 1
ATOM 724 C C . CYS A 1 90 ? 16.219 -1.717 -20.149 1.00 85.75 90 CYS A C 1
ATOM 726 O O . CYS A 1 90 ? 17.274 -1.097 -20.281 1.00 85.75 90 CYS A O 1
ATOM 728 N N . TRP A 1 91 ? 15.590 -1.875 -18.978 1.00 89.81 91 TRP A N 1
ATOM 729 C CA . TRP A 1 91 ? 15.942 -1.128 -17.769 1.00 89.81 91 TRP A CA 1
ATOM 730 C C . TRP A 1 91 ? 16.171 -2.037 -16.560 1.00 89.81 91 TRP A C 1
ATOM 732 O O . TRP A 1 91 ? 17.289 -2.102 -16.051 1.00 89.81 91 TRP A O 1
ATOM 742 N N . TYR A 1 92 ? 15.156 -2.787 -16.118 1.00 91.06 92 TYR A N 1
ATOM 743 C CA . TYR A 1 92 ? 15.222 -3.526 -14.851 1.00 91.06 92 TYR A CA 1
ATOM 744 C C . TYR A 1 92 ? 16.298 -4.616 -14.830 1.00 91.06 92 TYR A C 1
ATOM 746 O O . TYR A 1 92 ? 17.099 -4.649 -13.898 1.00 91.06 92 TYR A O 1
ATOM 754 N N . ALA A 1 93 ? 16.352 -5.500 -15.833 1.00 86.88 93 ALA A N 1
ATOM 755 C CA . ALA A 1 93 ? 17.345 -6.573 -15.867 1.00 86.88 93 ALA A CA 1
ATOM 756 C C . ALA A 1 93 ? 18.791 -6.037 -15.939 1.00 86.88 93 ALA A C 1
ATOM 758 O O . ALA A 1 93 ? 19.600 -6.473 -15.118 1.00 86.88 93 ALA A O 1
ATOM 759 N N . PRO A 1 94 ? 19.124 -5.052 -16.804 1.00 84.25 94 PRO A N 1
ATOM 760 C CA . PRO A 1 94 ? 20.432 -4.395 -16.773 1.00 84.25 94 PRO A CA 1
ATOM 761 C C . PRO A 1 94 ? 20.798 -3.804 -15.403 1.00 84.25 94 PRO A C 1
ATOM 763 O O . PRO A 1 94 ? 21.888 -4.065 -14.897 1.00 84.25 94 PRO A O 1
ATOM 766 N N . ILE A 1 95 ? 19.885 -3.058 -14.765 1.00 87.56 95 ILE A N 1
ATOM 767 C CA . ILE A 1 95 ? 20.120 -2.462 -13.436 1.00 87.56 95 ILE A CA 1
ATOM 768 C C . ILE A 1 95 ? 20.353 -3.554 -12.385 1.00 87.56 95 ILE A C 1
ATOM 770 O O . ILE A 1 95 ? 21.288 -3.468 -11.585 1.00 87.56 95 ILE A O 1
ATOM 774 N N . LYS A 1 96 ? 19.528 -4.604 -12.393 1.00 85.56 96 LYS A N 1
ATOM 775 C CA . LYS A 1 96 ? 19.634 -5.732 -11.461 1.00 85.56 96 LYS A CA 1
ATOM 776 C C . LYS A 1 96 ? 20.971 -6.459 -11.598 1.00 85.56 96 LYS A C 1
ATOM 778 O O . LYS A 1 96 ? 21.572 -6.815 -10.587 1.00 85.56 96 LYS A O 1
ATOM 783 N N . GLU A 1 97 ? 21.461 -6.635 -12.819 1.00 79.19 97 GLU A N 1
ATOM 784 C CA . GLU A 1 97 ? 22.759 -7.258 -13.087 1.00 79.19 97 GLU A CA 1
ATOM 785 C C . GLU A 1 97 ? 23.925 -6.425 -12.522 1.00 79.19 97 GLU A C 1
ATOM 787 O O . GLU A 1 97 ? 24.913 -6.969 -12.018 1.00 79.19 97 GLU A O 1
ATOM 792 N N . CYS A 1 98 ? 23.796 -5.094 -12.522 1.00 77.44 98 CYS A N 1
ATOM 793 C CA . CYS A 1 98 ? 24.742 -4.208 -11.841 1.00 77.44 98 CYS A CA 1
ATOM 794 C C . CYS A 1 98 ? 24.691 -4.348 -10.311 1.00 77.44 98 CYS A C 1
ATOM 796 O O . CYS A 1 98 ? 25.736 -4.276 -9.659 1.00 77.44 98 CYS A O 1
ATOM 798 N N . GLN A 1 99 ? 23.502 -4.560 -9.732 1.00 76.50 99 GLN A N 1
ATOM 799 C CA . GLN A 1 99 ? 23.322 -4.741 -8.285 1.00 76.50 99 GLN A CA 1
ATOM 800 C C . GLN A 1 99 ? 23.943 -6.052 -7.783 1.00 76.50 99 GLN A C 1
ATOM 802 O O . GLN A 1 99 ? 24.713 -6.046 -6.820 1.00 76.50 99 GLN A O 1
ATOM 807 N N . THR A 1 100 ? 23.634 -7.180 -8.430 1.00 69.44 100 THR A N 1
ATOM 808 C CA . THR A 1 100 ? 24.053 -8.524 -7.984 1.00 69.44 100 THR A CA 1
ATOM 809 C C . THR A 1 100 ? 25.564 -8.701 -8.004 1.00 69.44 100 THR A C 1
ATOM 811 O O . THR A 1 100 ? 26.134 -9.314 -7.102 1.00 69.44 100 THR A O 1
ATOM 814 N N . LYS A 1 101 ? 26.242 -8.110 -8.991 1.00 63.03 101 LYS A N 1
ATOM 815 C CA . LYS A 1 101 ? 27.693 -8.233 -9.141 1.00 63.03 101 LYS A CA 1
ATOM 816 C C . LYS A 1 101 ? 28.495 -7.380 -8.143 1.00 63.03 101 LYS A C 1
ATOM 818 O O . LYS A 1 101 ? 29.715 -7.492 -8.165 1.00 63.03 101 LYS A O 1
ATOM 823 N N . ARG A 1 102 ? 27.868 -6.577 -7.254 1.00 54.19 102 ARG A N 1
ATOM 824 C CA . ARG A 1 102 ? 28.515 -5.716 -6.220 1.00 54.19 102 ARG A CA 1
ATOM 825 C C . ARG A 1 102 ? 29.732 -4.918 -6.736 1.00 54.19 102 ARG A C 1
ATOM 827 O O . ARG A 1 102 ? 30.704 -4.704 -6.015 1.00 54.19 102 ARG A O 1
ATOM 834 N N . ARG A 1 103 ? 29.706 -4.489 -8.001 1.00 54.78 103 ARG A N 1
ATOM 835 C CA . ARG A 1 103 ? 30.860 -3.892 -8.707 1.00 54.78 103 ARG A CA 1
ATOM 836 C C . ARG A 1 103 ? 30.662 -2.427 -9.102 1.00 54.78 103 ARG A C 1
ATOM 838 O O . ARG A 1 103 ? 31.362 -1.909 -9.972 1.00 54.78 103 ARG A O 1
ATOM 845 N N . ILE A 1 104 ? 29.765 -1.704 -8.437 1.00 58.09 104 ILE A N 1
ATOM 846 C CA . ILE A 1 104 ? 29.657 -0.255 -8.654 1.00 58.09 104 ILE A CA 1
ATOM 847 C C . ILE A 1 104 ? 30.782 0.437 -7.877 1.00 58.09 104 ILE A C 1
ATOM 849 O O . ILE A 1 104 ? 30.608 0.907 -6.755 1.00 58.09 104 ILE A O 1
ATOM 853 N N . LYS A 1 105 ? 31.976 0.460 -8.479 1.00 60.75 105 LYS A N 1
ATOM 854 C CA . LYS A 1 105 ? 33.052 1.382 -8.093 1.00 60.75 105 LYS A CA 1
ATOM 855 C C . LYS A 1 105 ? 32.581 2.817 -8.348 1.00 60.75 105 LYS A C 1
ATOM 857 O O . LYS A 1 105 ? 31.741 3.020 -9.217 1.00 60.75 105 LYS A O 1
ATOM 862 N N . GLU A 1 106 ? 33.145 3.811 -7.662 1.00 62.41 106 GLU A N 1
ATOM 863 C CA . GLU A 1 106 ? 32.791 5.232 -7.869 1.00 62.41 106 GLU A CA 1
ATOM 864 C C . GLU A 1 106 ? 32.790 5.640 -9.347 1.00 62.41 106 GLU A C 1
ATOM 866 O O . GLU A 1 106 ? 31.806 6.194 -9.822 1.00 62.41 106 GLU A O 1
ATOM 871 N N . ARG A 1 107 ? 33.805 5.215 -10.110 1.00 60.66 107 ARG A N 1
ATOM 872 C CA . ARG A 1 107 ? 33.912 5.438 -11.566 1.00 60.66 107 ARG A CA 1
ATOM 873 C C . ARG A 1 107 ? 32.764 4.869 -12.418 1.00 60.66 107 ARG A C 1
ATOM 875 O O . ARG A 1 107 ? 32.649 5.211 -13.586 1.00 60.66 107 ARG A O 1
ATOM 882 N N . ASN A 1 108 ? 31.962 3.954 -11.870 1.00 67.50 108 ASN A N 1
ATOM 883 C CA . ASN A 1 108 ? 30.836 3.329 -12.562 1.00 67.50 108 ASN A CA 1
ATOM 884 C C . ASN A 1 108 ? 29.493 4.022 -12.267 1.00 67.50 108 ASN A C 1
ATOM 886 O O . ASN A 1 108 ? 28.478 3.646 -12.848 1.00 67.50 108 ASN A O 1
ATOM 890 N N . ARG A 1 109 ? 29.461 5.006 -11.358 1.00 78.44 109 ARG A N 1
ATOM 891 C CA . ARG A 1 109 ? 28.221 5.697 -10.975 1.00 78.44 109 ARG A CA 1
ATOM 892 C C . ARG A 1 109 ? 27.740 6.658 -12.057 1.00 78.44 109 ARG A C 1
ATOM 894 O O . ARG A 1 109 ? 26.543 6.707 -12.311 1.00 78.44 109 ARG A O 1
ATOM 901 N N . ASP A 1 110 ? 28.653 7.351 -12.733 1.00 80.88 110 ASP A N 1
ATOM 902 C CA . ASP A 1 110 ? 28.294 8.393 -13.704 1.00 80.88 110 ASP A CA 1
ATOM 903 C C . ASP A 1 110 ? 27.576 7.827 -14.933 1.00 80.88 110 ASP A C 1
ATOM 905 O O . ASP A 1 110 ? 26.522 8.327 -15.329 1.00 80.88 110 ASP A O 1
ATOM 909 N N . TRP A 1 111 ? 28.087 6.733 -15.509 1.00 80.12 111 TRP A N 1
ATOM 910 C CA . TRP A 1 111 ? 27.421 6.098 -16.648 1.00 80.12 111 TRP A CA 1
ATOM 911 C C . TRP A 1 111 ? 26.104 5.438 -16.234 1.00 80.12 111 TRP A C 1
ATOM 913 O O . TRP A 1 111 ? 25.146 5.476 -17.000 1.00 80.12 111 TRP A O 1
ATOM 923 N N . LEU A 1 112 ? 26.027 4.850 -15.032 1.00 84.69 112 LEU A N 1
ATOM 924 C CA . LEU A 1 112 ? 24.795 4.238 -14.537 1.00 84.69 112 LEU A CA 1
ATOM 925 C C . LEU A 1 112 ? 23.723 5.305 -14.301 1.00 84.69 112 LEU A C 1
ATOM 927 O O . LEU A 1 112 ? 22.565 5.088 -14.644 1.00 84.69 112 LEU A O 1
ATOM 931 N N . LYS A 1 113 ? 24.112 6.464 -13.764 1.00 88.19 113 LYS A N 1
ATOM 932 C CA . LYS A 1 113 ? 23.235 7.624 -13.627 1.00 88.19 113 LYS A CA 1
ATOM 933 C C . LYS A 1 113 ? 22.743 8.095 -14.995 1.00 88.19 113 LYS A C 1
ATOM 935 O O . LYS A 1 113 ? 21.539 8.144 -15.195 1.00 88.19 113 LYS A O 1
ATOM 940 N N . SER A 1 114 ? 23.641 8.314 -15.959 1.00 87.94 114 SER A N 1
ATOM 941 C CA . SER A 1 114 ? 23.261 8.696 -17.330 1.00 87.94 114 SER A CA 1
ATOM 942 C C . SER A 1 114 ? 22.326 7.671 -17.988 1.00 87.94 114 SER A C 1
ATOM 944 O O . SER A 1 114 ? 21.353 8.040 -18.646 1.00 87.94 114 SER A O 1
ATOM 946 N N . PHE A 1 115 ? 22.570 6.378 -17.758 1.00 88.00 115 PHE A N 1
ATOM 947 C CA . PHE A 1 115 ? 21.685 5.310 -18.204 1.00 88.00 115 PHE A CA 1
ATOM 948 C C . PHE A 1 115 ? 20.295 5.432 -17.561 1.00 88.00 115 PHE A C 1
ATOM 950 O O . PHE A 1 115 ? 19.303 5.465 -18.282 1.00 88.00 115 PHE A O 1
ATOM 957 N N . ILE A 1 116 ? 20.203 5.567 -16.238 1.00 92.12 116 ILE A N 1
ATOM 958 C CA . ILE A 1 116 ? 18.928 5.749 -15.527 1.00 92.12 116 ILE A CA 1
ATOM 959 C C . ILE A 1 116 ? 18.185 7.003 -16.015 1.00 92.12 116 ILE A C 1
ATOM 961 O O . ILE A 1 116 ? 16.994 6.916 -16.318 1.00 92.12 116 ILE A O 1
ATOM 965 N N . ASP A 1 117 ? 18.883 8.130 -16.156 1.00 92.31 117 ASP A N 1
ATOM 966 C CA . ASP A 1 117 ? 18.313 9.409 -16.592 1.00 92.31 117 ASP A CA 1
ATOM 967 C C . ASP A 1 117 ? 17.722 9.299 -18.006 1.00 92.31 117 ASP A C 1
ATOM 969 O O . ASP A 1 117 ? 16.609 9.767 -18.252 1.00 92.31 117 ASP A O 1
ATOM 973 N N . SER A 1 118 ? 18.396 8.582 -18.916 1.00 90.88 118 SER A N 1
ATOM 974 C CA . SER A 1 118 ? 17.858 8.312 -20.259 1.00 90.88 118 SER A CA 1
ATOM 975 C C . SER A 1 118 ? 16.557 7.498 -20.226 1.00 90.88 118 SER A C 1
ATOM 977 O O . SER A 1 118 ? 15.670 7.693 -21.060 1.00 90.88 118 SER A O 1
ATOM 979 N N . GLY A 1 119 ? 16.404 6.612 -19.236 1.00 91.88 119 GLY A N 1
ATOM 980 C CA . GLY A 1 119 ? 15.175 5.856 -19.014 1.00 91.88 119 GLY A CA 1
ATOM 981 C C . GLY A 1 119 ? 14.046 6.719 -18.475 1.00 91.88 119 GLY A C 1
ATOM 982 O O . GLY A 1 119 ? 12.914 6.597 -18.944 1.00 91.88 119 GLY A O 1
ATOM 983 N N . VAL A 1 120 ? 14.356 7.628 -17.548 1.00 95.25 120 VAL A N 1
ATOM 984 C CA . VAL A 1 120 ? 13.391 8.606 -17.031 1.00 95.25 120 VAL A CA 1
ATOM 985 C C . VAL A 1 120 ? 12.892 9.493 -18.167 1.00 95.25 120 VAL A C 1
ATOM 987 O O . VAL A 1 120 ? 11.681 9.636 -18.335 1.00 95.25 120 VAL A O 1
ATOM 990 N N . GLU A 1 121 ? 13.795 10.031 -18.991 1.00 93.31 121 GLU A N 1
ATOM 991 C CA . GLU A 1 121 ? 13.438 10.858 -20.147 1.00 93.31 121 GLU A CA 1
ATOM 992 C C . GLU A 1 121 ? 12.550 10.088 -21.135 1.00 93.31 121 GLU A C 1
ATOM 994 O O . GLU A 1 121 ? 11.518 10.594 -21.583 1.00 93.31 121 GLU A O 1
ATOM 999 N N . PHE A 1 122 ? 12.923 8.847 -21.457 1.00 91.00 122 PHE A N 1
ATOM 1000 C CA . PHE A 1 122 ? 12.172 8.017 -22.391 1.00 91.00 122 PHE A CA 1
ATOM 1001 C C . PHE A 1 122 ? 10.760 7.704 -21.882 1.00 91.00 122 PHE A C 1
ATOM 1003 O O . PHE A 1 122 ? 9.784 7.946 -22.590 1.00 91.00 122 PHE A O 1
ATOM 1010 N N . LEU A 1 123 ? 10.631 7.193 -20.654 1.00 94.25 123 LEU A N 1
ATOM 1011 C CA . LEU A 1 123 ? 9.331 6.830 -20.085 1.00 94.25 123 LEU A CA 1
ATOM 1012 C C . LEU A 1 123 ? 8.445 8.062 -19.858 1.00 94.25 123 LEU A C 1
ATOM 1014 O O . LEU A 1 123 ? 7.234 7.984 -20.061 1.00 94.25 123 LEU A O 1
ATOM 1018 N N . SER A 1 124 ? 9.033 9.216 -19.531 1.00 94.38 124 SER A N 1
ATOM 1019 C CA . SER A 1 124 ? 8.286 10.474 -19.389 1.00 94.38 124 SER A CA 1
ATOM 1020 C C . SER A 1 124 ? 7.641 10.919 -20.704 1.00 94.38 124 SER A C 1
ATOM 1022 O O . SER A 1 124 ? 6.518 11.418 -20.697 1.00 94.38 124 SER A O 1
ATOM 1024 N N . LYS A 1 125 ? 8.287 10.669 -21.854 1.00 92.38 125 LYS A N 1
ATOM 1025 C CA . LYS A 1 125 ? 7.692 10.921 -23.182 1.00 92.38 125 LYS A CA 1
ATOM 1026 C C . LYS A 1 125 ? 6.487 10.024 -23.477 1.00 92.38 125 LYS A C 1
ATOM 1028 O O . LYS A 1 125 ? 5.689 10.370 -24.346 1.00 92.38 125 LYS A O 1
ATOM 1033 N N . LEU A 1 126 ? 6.364 8.877 -22.806 1.00 91.56 126 LEU A N 1
ATOM 1034 C CA . LEU A 1 126 ? 5.231 7.965 -22.978 1.00 91.56 126 LEU A CA 1
ATOM 1035 C C . LEU A 1 126 ? 4.016 8.366 -22.134 1.00 91.56 126 LEU A C 1
ATOM 1037 O O . LEU A 1 126 ? 2.901 8.052 -22.538 1.00 91.56 126 LEU A O 1
ATOM 1041 N N . LEU A 1 127 ? 4.211 9.083 -21.018 1.00 90.62 127 LEU A N 1
ATOM 1042 C CA . LEU A 1 127 ? 3.113 9.508 -20.137 1.00 90.62 127 LEU A CA 1
ATOM 1043 C C . LEU A 1 127 ? 2.060 10.332 -20.885 1.00 90.62 127 LEU A C 1
ATOM 1045 O O . LEU A 1 127 ? 0.878 10.060 -20.753 1.00 90.62 127 LEU A O 1
ATOM 1049 N N . GLY A 1 128 ? 2.485 11.280 -21.727 1.00 83.88 128 GLY A N 1
ATOM 1050 C CA . GLY A 1 128 ? 1.569 12.101 -22.530 1.00 83.88 128 GLY A CA 1
ATOM 1051 C C . GLY A 1 128 ? 1.010 11.414 -23.782 1.00 83.88 128 GLY A C 1
ATOM 1052 O O . GLY A 1 128 ? 0.329 12.063 -24.569 1.00 83.88 128 GLY A O 1
ATOM 1053 N N . LYS A 1 129 ? 1.351 10.141 -24.024 1.00 90.12 129 LYS A N 1
ATOM 1054 C CA . LYS A 1 129 ? 0.915 9.380 -25.208 1.00 90.12 129 LYS A CA 1
ATOM 1055 C C . LYS A 1 129 ? -0.076 8.264 -24.880 1.00 90.12 129 LYS A C 1
ATOM 1057 O O . LYS A 1 129 ? -0.819 7.859 -25.770 1.00 90.12 129 LYS A O 1
ATOM 1062 N N . TYR A 1 130 ? -0.040 7.728 -23.661 1.00 89.88 130 TYR A N 1
ATOM 1063 C CA . TYR A 1 130 ? -0.771 6.516 -23.289 1.00 89.88 130 TYR A CA 1
ATOM 1064 C C . TYR A 1 130 ? -1.415 6.663 -21.908 1.00 89.88 130 TYR A C 1
ATOM 1066 O O . TYR A 1 130 ? -0.830 6.271 -20.895 1.00 89.88 130 TYR A O 1
ATOM 1074 N N . ASP A 1 131 ? -2.635 7.198 -21.883 1.00 86.81 131 ASP A N 1
ATOM 1075 C CA . ASP A 1 131 ? -3.391 7.415 -20.644 1.00 86.81 131 ASP A CA 1
ATOM 1076 C C . ASP A 1 131 ? -3.665 6.106 -19.892 1.00 86.81 131 ASP A C 1
ATOM 1078 O O . ASP A 1 131 ? -3.522 6.036 -18.673 1.00 86.81 131 ASP A O 1
ATOM 1082 N N . ASP A 1 132 ? -3.928 5.021 -20.626 1.00 86.44 132 ASP A N 1
ATOM 1083 C CA . ASP A 1 132 ? -4.164 3.683 -20.074 1.00 86.44 132 ASP A CA 1
ATOM 1084 C C . ASP A 1 132 ? -2.937 3.071 -19.370 1.00 86.44 132 ASP A C 1
ATOM 1086 O O . ASP A 1 132 ? -3.063 2.104 -18.619 1.00 86.44 132 ASP A O 1
ATOM 1090 N N . LEU A 1 133 ? -1.745 3.641 -19.578 1.00 90.50 133 LEU A N 1
ATOM 1091 C CA . LEU A 1 133 ? -0.482 3.147 -19.027 1.00 90.50 133 LEU A CA 1
ATOM 1092 C C . LEU A 1 133 ? 0.128 4.051 -17.953 1.00 90.50 133 LEU A C 1
ATOM 1094 O O . LEU A 1 133 ? 1.175 3.691 -17.401 1.00 90.50 133 LEU A O 1
ATOM 1098 N N . GLN A 1 134 ? -0.486 5.196 -17.632 1.00 91.50 134 GLN A N 1
ATOM 1099 C CA . GLN A 1 134 ? 0.113 6.197 -16.740 1.00 91.50 134 GLN A CA 1
ATOM 1100 C C . GLN A 1 134 ? 0.545 5.604 -15.398 1.00 91.50 134 GLN A C 1
ATOM 1102 O O . GLN A 1 134 ? 1.674 5.821 -14.957 1.00 91.50 134 GLN A O 1
ATOM 1107 N N . ARG A 1 135 ? -0.297 4.761 -14.792 1.00 90.31 135 ARG A N 1
ATOM 1108 C CA . ARG A 1 135 ? 0.020 4.052 -13.547 1.00 90.31 135 ARG A CA 1
ATOM 1109 C C . ARG A 1 135 ? 1.334 3.268 -13.627 1.00 90.31 135 ARG A C 1
ATOM 1111 O O . ARG A 1 135 ? 2.194 3.414 -12.759 1.00 90.31 135 ARG A O 1
ATOM 1118 N N . ASN A 1 136 ? 1.490 2.418 -14.643 1.00 92.50 136 ASN A N 1
ATOM 1119 C CA . ASN A 1 136 ? 2.681 1.581 -14.812 1.00 92.50 136 ASN A CA 1
ATOM 1120 C C . ASN A 1 136 ? 3.913 2.441 -15.103 1.00 92.50 136 ASN A C 1
ATOM 1122 O O . ASN A 1 136 ? 4.974 2.210 -14.525 1.00 92.50 136 ASN A O 1
ATOM 1126 N N . LEU A 1 137 ? 3.761 3.459 -15.952 1.00 95.25 137 LEU A N 1
ATOM 1127 C CA . LEU A 1 137 ? 4.831 4.391 -16.294 1.00 95.25 137 LEU A CA 1
ATOM 1128 C C . LEU A 1 137 ? 5.332 5.152 -15.062 1.00 95.25 137 LEU A C 1
ATOM 1130 O O . LEU A 1 137 ? 6.538 5.180 -14.829 1.00 95.25 137 LEU A O 1
ATOM 1134 N N . TYR A 1 138 ? 4.435 5.687 -14.230 1.00 96.06 138 TYR A N 1
ATOM 1135 C CA . TYR A 1 138 ? 4.811 6.342 -12.978 1.00 96.06 138 TYR A CA 1
ATOM 1136 C C . TYR A 1 138 ? 5.533 5.393 -12.017 1.00 96.06 138 TYR A C 1
ATOM 1138 O O . TYR A 1 138 ? 6.541 5.781 -11.429 1.00 96.06 138 TYR A O 1
ATOM 1146 N N . ILE A 1 139 ? 5.097 4.133 -11.897 1.00 95.12 139 ILE A N 1
ATOM 1147 C CA . ILE A 1 139 ? 5.818 3.133 -11.092 1.00 95.12 139 ILE A CA 1
ATOM 1148 C C . ILE A 1 139 ? 7.248 2.942 -11.610 1.00 95.12 139 ILE A C 1
ATOM 1150 O O . ILE A 1 139 ? 8.183 2.932 -10.815 1.00 95.12 139 ILE A O 1
ATOM 1154 N N . TYR A 1 140 ? 7.440 2.811 -12.922 1.00 96.88 140 TYR A N 1
ATOM 1155 C CA . TYR A 1 140 ? 8.766 2.583 -13.502 1.00 96.88 140 TYR A CA 1
ATOM 1156 C C . TYR A 1 140 ? 9.683 3.798 -13.419 1.00 96.88 140 TYR A C 1
ATOM 1158 O O . TYR A 1 140 ? 10.864 3.650 -13.112 1.00 96.88 140 TYR A O 1
ATOM 1166 N N . ILE A 1 141 ? 9.150 5.000 -13.628 1.00 97.38 141 ILE A N 1
ATOM 1167 C CA . ILE A 1 141 ? 9.900 6.246 -13.432 1.00 97.38 141 ILE A CA 1
ATOM 1168 C C . ILE A 1 141 ? 10.293 6.389 -11.954 1.00 97.38 141 ILE A C 1
ATOM 1170 O O . ILE A 1 141 ? 11.445 6.699 -11.647 1.00 97.38 141 ILE A O 1
ATOM 1174 N N . GLY A 1 142 ? 9.381 6.069 -11.031 1.00 97.31 142 GLY A N 1
ATOM 1175 C CA . GLY A 1 142 ? 9.680 6.000 -9.603 1.00 97.31 142 GLY A CA 1
ATOM 1176 C C . GLY A 1 142 ? 10.776 4.980 -9.284 1.00 97.31 142 GLY A C 1
ATOM 1177 O O . GLY A 1 142 ? 11.702 5.295 -8.537 1.00 97.31 142 GLY A O 1
ATOM 1178 N N . ASP A 1 143 ? 10.723 3.784 -9.881 1.00 96.94 143 ASP A N 1
ATOM 1179 C CA . ASP A 1 143 ? 11.741 2.741 -9.711 1.00 96.94 143 ASP A CA 1
ATOM 1180 C C . ASP A 1 143 ? 13.120 3.241 -10.181 1.00 96.94 143 ASP A C 1
ATOM 1182 O O . ASP A 1 143 ? 14.111 3.050 -9.474 1.00 96.94 143 ASP A O 1
ATOM 1186 N N . LEU A 1 144 ? 13.186 3.946 -11.316 1.00 97.06 144 LEU A N 1
ATOM 1187 C CA . LEU A 1 144 ? 14.412 4.560 -11.837 1.00 97.06 144 LEU A CA 1
ATOM 1188 C C . LEU A 1 144 ? 14.982 5.631 -10.898 1.00 97.06 144 LEU A C 1
ATOM 1190 O O . LEU A 1 144 ? 16.162 5.559 -10.546 1.00 97.06 144 LEU A O 1
ATOM 1194 N N . HIS A 1 145 ? 14.161 6.578 -10.432 1.00 96.69 145 HIS A N 1
ATOM 1195 C CA . HIS A 1 145 ? 14.602 7.577 -9.453 1.00 96.69 145 HIS A CA 1
ATOM 1196 C C . HIS A 1 145 ? 15.125 6.917 -8.177 1.00 96.69 145 HIS A C 1
ATOM 1198 O O . HIS A 1 145 ? 16.207 7.261 -7.700 1.00 96.69 145 HIS A O 1
ATOM 1204 N N . ARG A 1 146 ? 14.422 5.901 -7.667 1.00 95.00 146 ARG A N 1
ATOM 1205 C CA . ARG A 1 146 ? 14.867 5.135 -6.503 1.00 95.00 146 ARG A CA 1
ATOM 1206 C C . ARG A 1 146 ? 16.204 4.431 -6.743 1.00 95.00 146 ARG A C 1
ATOM 1208 O O . ARG A 1 146 ? 17.067 4.460 -5.867 1.00 95.00 146 ARG A O 1
ATOM 1215 N N . TYR A 1 147 ? 16.403 3.800 -7.901 1.00 93.06 147 TYR A N 1
ATOM 1216 C CA . TYR A 1 147 ? 17.689 3.181 -8.231 1.00 93.06 147 TYR A CA 1
ATOM 1217 C C . TYR A 1 147 ? 18.813 4.213 -8.305 1.00 93.06 147 TYR A C 1
ATOM 1219 O O . TYR A 1 147 ? 19.909 3.936 -7.821 1.00 93.06 147 TYR A O 1
ATOM 1227 N N . SER A 1 148 ? 18.536 5.413 -8.819 1.00 91.94 148 SER A N 1
ATOM 1228 C CA . SER A 1 148 ? 19.492 6.524 -8.815 1.00 91.94 148 SER A CA 1
ATOM 1229 C C . SER A 1 148 ? 19.907 6.909 -7.387 1.00 91.94 148 SER A C 1
ATOM 1231 O O . SER A 1 148 ? 21.096 7.079 -7.122 1.00 91.94 148 SER A O 1
ATOM 1233 N N . VAL A 1 149 ? 18.968 6.951 -6.436 1.00 90.62 149 VAL A N 1
ATOM 1234 C CA . VAL A 1 149 ? 19.280 7.225 -5.020 1.00 90.62 149 VAL A CA 1
ATOM 1235 C C . VAL A 1 149 ? 20.160 6.120 -4.429 1.00 90.62 149 VAL A C 1
ATOM 1237 O O . VAL A 1 149 ? 21.233 6.395 -3.901 1.00 90.62 149 VAL A O 1
ATOM 1240 N N . ILE A 1 150 ? 19.746 4.855 -4.553 1.00 88.38 150 ILE A N 1
ATOM 1241 C CA . ILE A 1 150 ? 20.412 3.721 -3.885 1.00 88.38 150 ILE A CA 1
ATOM 1242 C C . ILE A 1 150 ? 21.788 3.416 -4.492 1.00 88.38 150 ILE A C 1
ATOM 1244 O O . ILE A 1 150 ? 22.718 3.035 -3.782 1.00 88.38 150 ILE A O 1
ATOM 1248 N N . MET A 1 151 ? 21.913 3.516 -5.817 1.00 87.00 151 MET A N 1
ATOM 1249 C CA . MET A 1 151 ? 23.088 3.036 -6.552 1.00 87.00 151 MET A CA 1
ATOM 1250 C C . MET A 1 151 ? 24.030 4.169 -6.965 1.00 87.00 151 MET A C 1
ATOM 1252 O O . MET A 1 151 ? 25.237 3.939 -7.082 1.00 87.00 151 MET A O 1
ATOM 1256 N N . CYS A 1 152 ? 23.494 5.375 -7.168 1.00 87.56 152 CYS A N 1
ATOM 1257 C CA . CYS A 1 152 ? 24.243 6.537 -7.645 1.00 87.56 152 CYS A CA 1
ATOM 1258 C C . CYS A 1 152 ? 24.318 7.682 -6.620 1.00 87.56 152 CYS A C 1
ATOM 1260 O O . CYS A 1 152 ? 25.016 8.654 -6.894 1.00 87.56 152 CYS A O 1
ATOM 1262 N N . HIS A 1 153 ? 23.669 7.569 -5.452 1.00 86.81 153 HIS A N 1
ATOM 1263 C CA . HIS A 1 153 ? 23.616 8.604 -4.402 1.00 86.81 153 HIS A CA 1
ATOM 1264 C C . HIS A 1 153 ? 23.050 9.947 -4.880 1.00 86.81 153 HIS A C 1
ATOM 1266 O O . HIS A 1 153 ? 23.532 11.006 -4.484 1.00 86.81 153 HIS A O 1
ATOM 1272 N N . SER A 1 154 ? 22.047 9.914 -5.762 1.00 87.81 154 SER A N 1
ATOM 1273 C CA . SER A 1 154 ? 21.323 11.128 -6.150 1.00 87.81 154 SER A CA 1
ATOM 1274 C C . SER A 1 154 ? 20.333 11.589 -5.076 1.00 87.81 154 SER A C 1
ATOM 1276 O O . SER A 1 154 ? 19.976 10.853 -4.157 1.00 87.81 154 SER A O 1
ATOM 1278 N N . ASP A 1 155 ? 19.858 12.821 -5.226 1.00 88.94 155 ASP A N 1
ATOM 1279 C CA . ASP A 1 155 ? 18.861 13.497 -4.395 1.00 88.94 155 ASP A CA 1
ATOM 1280 C C . ASP A 1 155 ? 17.410 13.251 -4.863 1.00 88.94 155 ASP A C 1
ATOM 1282 O O . ASP A 1 155 ? 16.467 13.876 -4.382 1.00 88.94 155 ASP A O 1
ATOM 1286 N N . HIS A 1 156 ? 17.190 12.289 -5.765 1.00 91.31 156 HIS A N 1
ATOM 1287 C CA . HIS A 1 156 ? 15.888 12.017 -6.388 1.00 91.31 156 HIS A CA 1
ATOM 1288 C C . HIS A 1 156 ? 14.889 11.237 -5.513 1.00 91.31 156 HIS A C 1
ATOM 1290 O O . HIS A 1 156 ? 13.941 10.645 -6.033 1.00 91.31 156 HIS A O 1
ATOM 1296 N N . LEU A 1 157 ? 15.066 11.219 -4.191 1.00 91.94 157 LEU A N 1
ATOM 1297 C CA . LEU A 1 157 ? 14.183 10.477 -3.288 1.00 91.94 157 LEU A CA 1
ATOM 1298 C C . LEU A 1 157 ? 12.746 11.021 -3.333 1.00 91.94 157 LEU A C 1
ATOM 1300 O O . LEU A 1 157 ? 11.799 10.245 -3.454 1.00 91.94 157 LEU A O 1
ATOM 1304 N N . GLU A 1 158 ? 12.594 12.346 -3.329 1.00 92.56 158 GLU A N 1
ATOM 1305 C CA . GLU A 1 158 ? 11.282 13.000 -3.402 1.00 92.56 158 GLU A CA 1
ATOM 1306 C C . GLU A 1 158 ? 10.629 12.828 -4.781 1.00 92.56 158 GLU A C 1
ATOM 1308 O O . GLU A 1 158 ? 9.438 12.545 -4.886 1.00 92.56 158 GLU A O 1
ATOM 1313 N N . ALA A 1 159 ? 11.422 12.885 -5.857 1.00 95.38 159 ALA A N 1
ATOM 1314 C CA . ALA A 1 159 ? 10.934 12.595 -7.206 1.00 95.38 159 ALA A CA 1
ATOM 1315 C C . ALA A 1 159 ? 10.415 11.151 -7.320 1.00 95.38 159 ALA A C 1
ATOM 1317 O O . ALA A 1 159 ? 9.357 10.910 -7.907 1.00 95.38 159 ALA A O 1
ATOM 1318 N N . SER A 1 160 ? 11.118 10.189 -6.707 1.00 96.19 160 SER A N 1
ATOM 1319 C CA . SER A 1 160 ? 10.656 8.802 -6.627 1.00 96.19 160 SER A CA 1
ATOM 1320 C C . SER A 1 160 ? 9.331 8.692 -5.876 1.00 96.19 160 SER A C 1
ATOM 1322 O O . SER A 1 160 ? 8.429 8.001 -6.350 1.00 96.19 160 SER A O 1
ATOM 1324 N N . ARG A 1 161 ? 9.208 9.379 -4.735 1.00 94.25 161 ARG A N 1
ATOM 1325 C CA . ARG A 1 161 ? 7.995 9.396 -3.915 1.00 94.25 161 ARG A CA 1
ATOM 1326 C C . ARG A 1 161 ? 6.804 9.944 -4.697 1.00 94.25 161 ARG A C 1
ATOM 1328 O O . ARG A 1 161 ? 5.807 9.239 -4.831 1.00 94.25 161 ARG A O 1
ATOM 1335 N N . SER A 1 162 ? 6.949 11.130 -5.289 1.00 94.12 162 SER A N 1
ATOM 1336 C CA . SER A 1 162 ? 5.898 11.780 -6.081 1.00 94.12 162 SER A CA 1
ATOM 1337 C C . SER A 1 162 ? 5.400 10.890 -7.224 1.00 94.12 162 SER A C 1
ATOM 1339 O O . SER A 1 162 ? 4.203 10.836 -7.498 1.00 94.12 162 SER A O 1
ATOM 1341 N N . CYS A 1 163 ? 6.289 10.125 -7.867 1.00 95.69 163 CYS A N 1
ATOM 1342 C CA . CYS A 1 163 ? 5.886 9.171 -8.900 1.00 95.69 163 CYS A CA 1
ATOM 1343 C C . CYS A 1 163 ? 4.998 8.047 -8.347 1.00 95.69 163 CYS A C 1
ATOM 1345 O O . CYS A 1 163 ? 3.978 7.722 -8.949 1.00 95.69 163 CYS A O 1
ATOM 1347 N N . TYR A 1 164 ? 5.337 7.453 -7.202 1.00 95.25 164 TYR A N 1
ATOM 1348 C CA . TYR A 1 164 ? 4.502 6.399 -6.620 1.00 95.25 164 TYR A CA 1
ATOM 1349 C C . TYR A 1 164 ? 3.170 6.923 -6.078 1.00 95.25 164 TYR A C 1
ATOM 1351 O O . TYR A 1 164 ? 2.172 6.208 -6.159 1.00 95.25 164 TYR A O 1
ATOM 1359 N N . GLU A 1 165 ? 3.141 8.155 -5.565 1.00 92.06 165 GLU A N 1
ATOM 1360 C CA . GLU A 1 165 ? 1.908 8.838 -5.162 1.00 92.06 165 GLU A CA 1
ATOM 1361 C C . GLU A 1 165 ? 0.996 9.081 -6.369 1.00 92.06 165 GLU A C 1
ATOM 1363 O O . GLU A 1 165 ? -0.172 8.703 -6.328 1.00 92.06 165 GLU A O 1
ATOM 1368 N N . LYS A 1 166 ? 1.543 9.575 -7.489 1.00 91.31 166 LYS A N 1
ATOM 1369 C CA . LYS A 1 166 ? 0.797 9.694 -8.754 1.00 91.31 166 LYS A CA 1
ATOM 1370 C C . LYS A 1 166 ? 0.300 8.339 -9.251 1.00 91.31 166 LYS A C 1
ATOM 1372 O O . LYS A 1 166 ? -0.872 8.173 -9.557 1.00 91.31 166 LYS A O 1
ATOM 1377 N N . ALA A 1 167 ? 1.148 7.310 -9.243 1.00 91.31 167 ALA A N 1
ATOM 1378 C CA . ALA A 1 167 ? 0.721 5.958 -9.606 1.00 91.31 167 ALA A CA 1
ATOM 1379 C C . ALA A 1 167 ? -0.398 5.407 -8.703 1.00 91.31 167 ALA A C 1
ATOM 1381 O O . ALA A 1 167 ? -1.156 4.524 -9.110 1.00 91.31 167 ALA A O 1
ATOM 1382 N N . PHE A 1 168 ? -0.469 5.854 -7.450 1.00 89.38 168 PHE A N 1
ATOM 1383 C CA . PHE A 1 168 ? -1.564 5.507 -6.556 1.00 89.38 168 PHE A CA 1
ATOM 1384 C C . PHE A 1 168 ? -2.843 6.275 -6.924 1.00 89.38 168 PHE A C 1
ATOM 1386 O O . PHE A 1 168 ? -3.903 5.653 -6.984 1.00 89.38 168 PHE A O 1
ATOM 1393 N N . SER A 1 169 ? -2.737 7.573 -7.234 1.00 85.94 169 SER A N 1
ATOM 1394 C CA . SER A 1 169 ? -3.876 8.439 -7.569 1.00 85.94 169 SER A CA 1
ATOM 1395 C C . SER A 1 169 ? -4.491 8.189 -8.948 1.00 85.94 169 SER A C 1
ATOM 1397 O O . SER A 1 169 ? -5.686 8.411 -9.105 1.00 85.94 169 SER A O 1
ATOM 1399 N N . GLU A 1 170 ? -3.717 7.700 -9.924 1.00 81.62 170 GLU A N 1
ATOM 1400 C CA . GLU A 1 170 ? -4.205 7.357 -11.278 1.00 81.62 170 GLU A CA 1
ATOM 1401 C C . GLU A 1 170 ? -5.089 6.088 -11.313 1.00 81.62 170 GLU A C 1
ATOM 1403 O O . GLU A 1 170 ? -5.556 5.663 -12.367 1.00 81.62 170 GLU A O 1
ATOM 1408 N N . GLY A 1 171 ? -5.301 5.421 -10.173 1.00 68.38 171 GLY A N 1
ATOM 1409 C CA . GLY A 1 171 ? -6.176 4.252 -10.069 1.00 68.38 171 GLY A CA 1
ATOM 1410 C C . GLY A 1 171 ? -7.586 4.595 -9.585 1.00 68.38 171 GLY A C 1
ATOM 1411 O O . GLY A 1 171 ? -7.804 5.590 -8.901 1.00 68.38 171 GLY A O 1
ATOM 1412 N N . ASN A 1 172 ? -8.546 3.700 -9.840 1.00 70.69 172 ASN A N 1
ATOM 1413 C CA . ASN A 1 172 ? -9.807 3.704 -9.098 1.00 70.69 172 ASN A CA 1
ATOM 1414 C C . ASN A 1 172 ? -9.487 3.561 -7.592 1.00 70.69 172 ASN A C 1
ATOM 1416 O O . ASN A 1 172 ? -8.831 2.581 -7.221 1.00 70.69 172 ASN A O 1
ATOM 1420 N N . PRO A 1 173 ? -9.952 4.466 -6.706 1.00 64.38 173 PRO A N 1
ATOM 1421 C CA . PRO A 1 173 ? -9.710 4.369 -5.263 1.00 64.38 173 PRO A CA 1
ATOM 1422 C C . PRO A 1 173 ? -10.197 3.056 -4.630 1.00 64.38 173 PRO A C 1
ATOM 1424 O O . PRO A 1 173 ? -9.737 2.676 -3.558 1.00 64.38 173 PRO A O 1
ATOM 1427 N N . ASN A 1 174 ? -11.107 2.335 -5.295 1.00 66.81 174 ASN A N 1
ATOM 1428 C CA . ASN A 1 174 ? -11.583 1.015 -4.872 1.00 66.81 174 ASN A CA 1
ATOM 1429 C C . ASN A 1 174 ? -10.701 -0.153 -5.360 1.00 66.81 174 ASN A C 1
ATOM 1431 O O . ASN A 1 174 ? -10.903 -1.285 -4.934 1.00 66.81 174 ASN A O 1
ATOM 1435 N N . GLU A 1 175 ? -9.721 0.108 -6.228 1.00 73.94 175 GLU A N 1
ATOM 1436 C CA . GLU A 1 175 ? -8.815 -0.872 -6.854 1.00 73.94 175 GLU A CA 1
ATOM 1437 C C . GLU A 1 175 ? -7.348 -0.408 -6.778 1.00 73.94 175 GLU A C 1
ATOM 1439 O O . GLU A 1 175 ? -6.523 -0.574 -7.694 1.00 73.94 175 GLU A O 1
ATOM 1444 N N . TYR A 1 176 ? -6.996 0.228 -5.663 1.00 81.06 176 TYR A N 1
ATOM 1445 C CA . TYR A 1 176 ? -5.625 0.648 -5.443 1.00 81.06 176 TYR A CA 1
ATOM 1446 C C . TYR A 1 176 ? -4.684 -0.572 -5.364 1.00 81.06 176 TYR A C 1
ATOM 1448 O O . TYR A 1 176 ? -5.048 -1.666 -4.921 1.00 81.06 176 TYR A O 1
ATOM 1456 N N . ASN A 1 177 ? -3.454 -0.385 -5.842 1.00 82.00 177 ASN A N 1
ATOM 1457 C CA . ASN A 1 177 ? -2.456 -1.437 -6.017 1.00 82.00 177 ASN A CA 1
ATOM 1458 C C . ASN A 1 177 ? -1.419 -1.315 -4.911 1.00 82.00 177 ASN A C 1
ATOM 1460 O O . ASN A 1 177 ? -0.767 -0.277 -4.761 1.00 82.00 177 ASN A O 1
ATOM 1464 N N . GLY A 1 178 ? -1.250 -2.400 -4.158 1.00 91.81 178 GLY A N 1
ATOM 1465 C CA . GLY A 1 178 ? -0.307 -2.467 -3.054 1.00 91.81 178 GLY A CA 1
ATOM 1466 C C . GLY A 1 178 ? 1.142 -2.215 -3.474 1.00 91.81 178 GLY A C 1
ATOM 1467 O O . GLY A 1 178 ? 1.947 -1.808 -2.641 1.00 91.81 178 GLY A O 1
ATOM 1468 N N . ARG A 1 179 ? 1.497 -2.376 -4.758 1.00 93.38 179 ARG A N 1
ATOM 1469 C CA . ARG A 1 179 ? 2.856 -2.136 -5.263 1.00 93.38 179 ARG A CA 1
ATOM 1470 C C . ARG A 1 179 ? 3.312 -0.701 -5.017 1.00 93.38 179 ARG A C 1
ATOM 1472 O O . ARG A 1 179 ? 4.452 -0.539 -4.585 1.00 93.38 179 ARG A O 1
ATOM 1479 N N . SER A 1 180 ? 2.468 0.304 -5.271 1.00 93.44 180 SER A N 1
ATOM 1480 C CA . SER A 1 180 ? 2.828 1.718 -5.071 1.00 93.44 180 SER A CA 1
ATOM 1481 C C . SER A 1 180 ? 3.082 2.009 -3.593 1.00 93.44 180 SER A C 1
ATOM 1483 O O . SER A 1 180 ? 4.138 2.530 -3.247 1.00 93.44 180 SER A O 1
ATOM 1485 N N . LEU A 1 181 ? 2.177 1.562 -2.714 1.00 94.44 181 LEU A N 1
ATOM 1486 C CA . LEU A 1 181 ? 2.322 1.706 -1.261 1.00 94.44 181 LEU A CA 1
ATOM 1487 C C . LEU A 1 181 ? 3.580 1.003 -0.746 1.00 94.44 181 LEU A C 1
ATOM 1489 O O . LEU A 1 181 ? 4.338 1.584 0.023 1.00 94.44 181 LEU A O 1
ATOM 1493 N N . ASN A 1 182 ? 3.857 -0.210 -1.232 1.00 96.75 182 ASN A N 1
ATOM 1494 C CA . ASN A 1 182 ? 5.090 -0.917 -0.913 1.00 96.75 182 ASN A CA 1
ATOM 1495 C C . ASN A 1 182 ? 6.327 -0.120 -1.345 1.00 96.75 182 ASN A C 1
ATOM 1497 O O . ASN A 1 182 ? 7.300 -0.067 -0.601 1.00 96.75 182 ASN A O 1
ATOM 1501 N N . GLN A 1 183 ? 6.337 0.473 -2.546 1.00 95.62 183 GLN A N 1
ATOM 1502 C CA . GLN A 1 183 ? 7.507 1.241 -2.976 1.00 95.62 183 GLN A CA 1
ATOM 1503 C C . GLN A 1 183 ? 7.713 2.492 -2.115 1.00 95.62 183 GLN A C 1
ATOM 1505 O O . GLN A 1 183 ? 8.848 2.745 -1.722 1.00 95.62 183 GLN A O 1
ATOM 1510 N N . ILE A 1 184 ? 6.644 3.214 -1.758 1.00 95.19 184 ILE A N 1
ATOM 1511 C CA . ILE A 1 184 ? 6.718 4.356 -0.829 1.00 95.19 184 ILE A CA 1
ATOM 1512 C C . ILE A 1 184 ? 7.240 3.894 0.539 1.00 95.19 184 ILE A C 1
ATOM 1514 O O . ILE A 1 184 ? 8.133 4.522 1.103 1.00 95.19 184 ILE A O 1
ATOM 1518 N N . ALA A 1 185 ? 6.765 2.750 1.039 1.00 95.38 185 ALA A N 1
ATOM 1519 C CA . ALA A 1 185 ? 7.237 2.178 2.297 1.00 95.38 185 ALA A CA 1
ATOM 1520 C C . ALA A 1 185 ? 8.750 1.919 2.297 1.00 95.38 185 ALA A C 1
ATOM 1522 O O . ALA A 1 185 ? 9.410 2.148 3.308 1.00 95.38 185 ALA A O 1
ATOM 1523 N N . LEU A 1 186 ? 9.304 1.465 1.168 1.00 94.06 186 LEU A N 1
ATOM 1524 C CA . LEU A 1 186 ? 10.745 1.259 1.010 1.00 94.06 186 LEU A CA 1
ATOM 1525 C C . LEU A 1 186 ? 11.519 2.583 1.007 1.00 94.06 186 LEU A C 1
ATOM 1527 O O . LEU A 1 186 ? 12.620 2.629 1.547 1.00 94.06 186 LEU A O 1
ATOM 1531 N N . LEU A 1 187 ? 10.952 3.663 0.454 1.00 93.56 187 LEU A N 1
ATOM 1532 C CA . LEU A 1 187 ? 11.577 4.990 0.527 1.00 93.56 187 LEU A CA 1
ATOM 1533 C C . LEU A 1 187 ? 11.699 5.469 1.976 1.00 93.56 187 LEU A C 1
ATOM 1535 O O . LEU A 1 187 ? 12.751 5.977 2.362 1.00 93.56 187 LEU A O 1
ATOM 1539 N N . TYR A 1 188 ? 10.667 5.240 2.792 1.00 91.44 188 TYR A N 1
ATOM 1540 C CA . TYR A 1 188 ? 10.710 5.558 4.218 1.00 91.44 188 TYR A CA 1
ATOM 1541 C C . TYR A 1 188 ? 11.765 4.755 4.984 1.00 91.44 188 TYR A C 1
ATOM 1543 O O . TYR A 1 188 ? 12.386 5.293 5.891 1.00 91.44 188 TYR A O 1
ATOM 1551 N N . GLN A 1 189 ? 12.046 3.508 4.595 1.00 89.69 189 GLN A N 1
ATOM 1552 C CA . GLN A 1 189 ? 13.129 2.729 5.216 1.00 89.69 189 GLN A CA 1
ATOM 1553 C C . GLN A 1 189 ? 14.518 3.323 4.945 1.00 89.69 189 GLN A C 1
ATOM 1555 O O . GLN A 1 189 ? 15.439 3.110 5.732 1.00 89.69 189 GLN A O 1
ATOM 1560 N N . TYR A 1 190 ? 14.690 4.081 3.855 1.00 86.38 190 TYR A N 1
ATOM 1561 C CA . TYR A 1 190 ? 15.945 4.789 3.576 1.00 86.38 190 TYR A CA 1
ATOM 1562 C C . TYR A 1 190 ? 16.101 6.064 4.413 1.00 86.38 190 TYR A C 1
ATOM 1564 O O . TYR A 1 190 ? 17.223 6.514 4.656 1.00 86.38 190 TYR A O 1
ATOM 1572 N N . GLN A 1 191 ? 14.990 6.642 4.869 1.00 82.00 191 GLN A N 1
ATOM 1573 C CA . GLN A 1 191 ? 14.965 7.827 5.716 1.00 82.00 191 GLN A CA 1
ATOM 1574 C C . GLN A 1 191 ? 15.103 7.383 7.179 1.00 82.00 191 GLN A C 1
ATOM 1576 O O . GLN A 1 191 ? 14.163 6.891 7.791 1.00 82.00 191 GLN A O 1
ATOM 1581 N N . LYS A 1 192 ? 16.308 7.509 7.747 1.00 76.38 192 LYS A N 1
ATOM 1582 C CA . LYS A 1 192 ? 16.585 7.123 9.143 1.00 76.38 192 LYS A CA 1
ATOM 1583 C C . LYS A 1 192 ? 15.595 7.795 10.109 1.00 76.38 192 LYS A C 1
ATOM 1585 O O . LYS A 1 192 ? 15.409 9.006 10.041 1.00 76.38 192 LYS A O 1
ATOM 1590 N N . GLY A 1 193 ? 15.040 7.034 11.051 1.00 85.44 193 GLY A N 1
ATOM 1591 C CA . GLY A 1 193 ? 14.203 7.558 12.135 1.00 85.44 193 GLY A CA 1
ATOM 1592 C C . GLY A 1 193 ? 13.039 6.635 12.486 1.00 85.44 193 GLY A C 1
ATOM 1593 O O . GLY A 1 193 ? 12.466 5.987 11.612 1.00 85.44 193 GLY A O 1
ATOM 1594 N N . SER A 1 194 ? 12.675 6.592 13.768 1.00 87.81 194 SER A N 1
ATOM 1595 C CA . SER A 1 194 ? 11.592 5.735 14.270 1.00 87.81 194 SER A CA 1
ATOM 1596 C C . SER A 1 194 ? 10.235 6.077 13.646 1.00 87.81 194 SER A C 1
ATOM 1598 O O . SER A 1 194 ? 9.460 5.175 13.347 1.00 87.81 194 SER A O 1
ATOM 1600 N N . GLU A 1 195 ? 9.968 7.359 13.381 1.00 88.56 195 GLU A N 1
ATOM 1601 C CA . GLU A 1 195 ? 8.739 7.804 12.718 1.00 88.56 195 GLU A CA 1
ATOM 1602 C C . GLU A 1 195 ? 8.638 7.270 11.287 1.00 88.56 195 GLU A C 1
ATOM 1604 O O . GLU A 1 195 ? 7.656 6.629 10.937 1.00 88.56 195 GLU A O 1
ATOM 1609 N N . MET A 1 196 ? 9.681 7.447 10.474 1.00 90.25 196 MET A N 1
ATOM 1610 C CA . MET A 1 196 ? 9.686 6.979 9.083 1.00 90.25 196 MET A CA 1
ATOM 1611 C C . MET A 1 196 ? 9.565 5.454 9.007 1.00 90.25 196 MET A C 1
ATOM 1613 O O . MET A 1 196 ? 8.801 4.924 8.200 1.00 90.25 196 MET A O 1
ATOM 1617 N N . LEU A 1 197 ? 10.232 4.730 9.910 1.00 91.62 197 LEU A N 1
ATOM 1618 C CA . LEU A 1 197 ? 10.052 3.283 10.032 1.00 91.62 197 LEU A CA 1
ATOM 1619 C C . LEU A 1 197 ? 8.608 2.908 10.398 1.00 91.62 197 LEU A C 1
ATOM 1621 O O . LEU A 1 197 ? 8.074 1.949 9.844 1.00 91.62 197 LEU A O 1
ATOM 1625 N N . TRP A 1 198 ? 7.947 3.673 11.269 1.00 92.81 198 TRP A N 1
ATOM 1626 C CA . TRP A 1 198 ? 6.544 3.447 11.626 1.00 92.81 198 TRP A CA 1
ATOM 1627 C C . TRP A 1 198 ? 5.598 3.672 10.437 1.00 92.81 198 TRP A C 1
ATOM 1629 O O . TRP A 1 198 ? 4.734 2.837 10.155 1.00 92.81 198 TRP A O 1
ATOM 1639 N N . GLN A 1 199 ? 5.830 4.732 9.659 1.00 92.25 199 GLN A N 1
ATOM 1640 C CA . GLN A 1 199 ? 5.115 4.996 8.404 1.00 92.25 199 GLN A CA 1
ATOM 1641 C C . GLN A 1 199 ? 5.328 3.861 7.384 1.00 92.25 199 GLN A C 1
ATOM 1643 O O . GLN A 1 199 ? 4.383 3.418 6.725 1.00 92.25 199 GLN A O 1
ATOM 1648 N N . SER A 1 200 ? 6.551 3.322 7.301 1.00 94.69 200 SER A N 1
ATOM 1649 C CA . SER A 1 200 ? 6.861 2.154 6.470 1.00 94.69 200 SER A CA 1
ATOM 1650 C C . SER A 1 200 ? 6.033 0.929 6.869 1.00 94.69 200 SER A C 1
ATOM 1652 O O . SER A 1 200 ? 5.408 0.311 6.007 1.00 94.69 200 SER A O 1
ATOM 1654 N N . VAL A 1 201 ? 5.951 0.611 8.168 1.00 95.88 201 VAL A N 1
ATOM 1655 C CA . VAL A 1 201 ? 5.133 -0.507 8.678 1.00 95.88 201 VAL A CA 1
ATOM 1656 C C . VAL A 1 201 ? 3.668 -0.345 8.264 1.00 95.88 201 VAL A C 1
ATOM 1658 O O . VAL A 1 201 ? 3.080 -1.293 7.736 1.00 95.88 201 VAL A O 1
ATOM 1661 N N . ARG A 1 202 ? 3.090 0.857 8.419 1.00 94.88 202 ARG A N 1
ATOM 1662 C CA . ARG A 1 202 ? 1.705 1.137 7.998 1.00 94.88 202 ARG A CA 1
ATOM 1663 C C . ARG A 1 202 ? 1.492 0.830 6.520 1.00 94.88 202 ARG A C 1
ATOM 1665 O O . ARG A 1 202 ? 0.535 0.149 6.151 1.00 94.88 202 ARG A O 1
ATOM 1672 N N . LEU A 1 203 ? 2.382 1.332 5.670 1.00 95.44 203 LEU A N 1
ATOM 1673 C CA . LEU A 1 203 ? 2.263 1.201 4.222 1.00 95.44 203 LEU A CA 1
ATOM 1674 C C . LEU A 1 203 ? 2.468 -0.232 3.734 1.00 95.44 203 LEU A C 1
ATOM 1676 O O . LEU A 1 203 ? 1.778 -0.654 2.805 1.00 95.44 203 LEU A O 1
ATOM 1680 N N . LEU A 1 204 ? 3.355 -0.998 4.371 1.00 96.69 204 LEU A N 1
ATOM 1681 C CA . LEU A 1 204 ? 3.535 -2.419 4.071 1.00 96.69 204 LEU A CA 1
ATOM 1682 C C . LEU A 1 204 ? 2.282 -3.222 4.417 1.00 96.69 204 LEU A C 1
ATOM 1684 O O . LEU A 1 204 ? 1.817 -3.996 3.582 1.00 96.69 204 LEU A O 1
ATOM 1688 N N . LEU A 1 205 ? 1.672 -2.984 5.582 1.00 95.62 205 LEU A N 1
ATOM 1689 C CA . LEU A 1 205 ? 0.401 -3.625 5.933 1.00 95.62 205 LEU A CA 1
ATOM 1690 C C . LEU A 1 205 ? -0.708 -3.255 4.941 1.00 95.62 205 LEU A C 1
ATOM 1692 O O . LEU A 1 205 ? -1.404 -4.141 4.446 1.00 95.62 205 LEU A O 1
ATOM 1696 N N . ARG A 1 206 ? -0.831 -1.973 4.564 1.00 93.75 206 ARG A N 1
ATOM 1697 C CA . ARG A 1 206 ? -1.795 -1.537 3.534 1.00 93.75 206 ARG A CA 1
ATOM 1698 C C . ARG A 1 206 ? -1.539 -2.196 2.178 1.00 93.75 206 ARG A C 1
ATOM 1700 O O . ARG A 1 206 ? -2.490 -2.578 1.499 1.00 93.75 206 ARG A O 1
ATOM 1707 N N . ALA A 1 207 ? -0.276 -2.363 1.790 1.00 95.25 207 ALA A N 1
ATOM 1708 C CA . ALA A 1 207 ? 0.103 -3.051 0.560 1.00 95.25 207 ALA A CA 1
ATOM 1709 C C . ALA A 1 207 ? -0.284 -4.540 0.567 1.00 95.25 207 ALA A C 1
ATOM 1711 O O . ALA A 1 207 ? -0.652 -5.074 -0.480 1.00 95.25 207 ALA A O 1
ATOM 1712 N N . MET A 1 208 ? -0.238 -5.196 1.732 1.00 93.44 208 MET A N 1
ATOM 1713 C CA . MET A 1 208 ? -0.652 -6.593 1.907 1.00 93.44 208 MET A CA 1
ATOM 1714 C C . MET A 1 208 ? -2.173 -6.772 1.838 1.00 93.44 208 MET A C 1
ATOM 1716 O O . MET A 1 208 ? -2.643 -7.791 1.340 1.00 93.44 208 MET A O 1
ATOM 1720 N N . ILE A 1 209 ? -2.954 -5.807 2.337 1.00 91.38 209 ILE A N 1
ATOM 1721 C CA . ILE A 1 209 ? -4.426 -5.911 2.388 1.00 91.38 209 ILE A CA 1
ATOM 1722 C C . ILE A 1 209 ? -5.148 -5.229 1.225 1.00 91.38 209 ILE A C 1
ATOM 1724 O O . ILE A 1 209 ? -6.375 -5.326 1.146 1.00 91.38 209 ILE A O 1
ATOM 1728 N N . ALA A 1 210 ? -4.417 -4.572 0.324 1.00 90.56 210 ALA A N 1
ATOM 1729 C CA . ALA A 1 210 ? -4.974 -3.890 -0.838 1.00 90.56 210 ALA A CA 1
ATOM 1730 C C . ALA A 1 210 ? -5.924 -4.789 -1.662 1.00 90.56 210 ALA A C 1
ATOM 1732 O O . ALA A 1 210 ? -5.783 -6.019 -1.645 1.00 90.56 210 ALA A O 1
ATOM 1733 N N . PRO A 1 211 ? -6.887 -4.208 -2.404 1.00 85.38 211 PRO A N 1
ATOM 1734 C CA . PRO A 1 211 ? -7.696 -4.941 -3.378 1.00 85.38 211 PRO A CA 1
ATOM 1735 C C . PRO A 1 211 ? -6.833 -5.723 -4.374 1.00 85.38 211 PRO A C 1
ATOM 1737 O O . PRO A 1 211 ? -7.110 -6.889 -4.640 1.00 85.38 211 PRO A O 1
ATOM 1740 N N . VAL A 1 212 ? -5.742 -5.104 -4.841 1.00 88.19 212 VAL A N 1
ATOM 1741 C CA . VAL A 1 212 ? -4.666 -5.767 -5.588 1.00 88.19 212 VAL A CA 1
ATOM 1742 C C . VAL A 1 212 ? -3.430 -5.837 -4.678 1.00 88.19 212 VAL A C 1
ATOM 1744 O O . VAL A 1 212 ? -2.653 -4.873 -4.637 1.00 88.19 212 VAL A O 1
ATOM 1747 N N . PRO A 1 213 ? -3.271 -6.914 -3.884 1.00 91.00 213 PRO A N 1
ATOM 1748 C CA . PRO A 1 213 ? -2.208 -7.020 -2.890 1.00 91.00 213 PRO A CA 1
ATOM 1749 C C . PRO A 1 213 ? -0.832 -7.175 -3.541 1.00 91.00 213 PRO A C 1
ATOM 1751 O O . PRO A 1 213 ? -0.697 -7.716 -4.638 1.00 91.00 213 PRO A O 1
ATOM 1754 N N . TYR A 1 214 ? 0.211 -6.720 -2.843 1.00 93.44 214 TYR A N 1
ATOM 1755 C CA . TYR A 1 214 ? 1.595 -6.934 -3.260 1.00 93.44 214 TYR A CA 1
ATOM 1756 C C . TYR A 1 214 ? 2.265 -7.985 -2.376 1.00 93.44 214 TYR A C 1
ATOM 1758 O O . TYR A 1 214 ? 2.615 -7.712 -1.232 1.00 93.44 214 TYR A O 1
ATOM 1766 N N . GLU A 1 215 ? 2.471 -9.182 -2.925 1.00 87.62 215 GLU A N 1
ATOM 1767 C CA . GLU A 1 215 ? 2.931 -10.368 -2.183 1.00 87.62 215 GLU A CA 1
ATOM 1768 C C . GLU A 1 215 ? 4.237 -10.134 -1.407 1.00 87.62 215 GLU A C 1
ATOM 1770 O O . GLU A 1 215 ? 4.368 -10.544 -0.256 1.00 87.62 215 GLU A O 1
ATOM 1775 N N . ARG A 1 216 ? 5.187 -9.394 -1.994 1.00 91.88 216 ARG A N 1
ATOM 1776 C CA . ARG A 1 216 ? 6.494 -9.121 -1.367 1.00 91.88 216 ARG A CA 1
ATOM 1777 C C . ARG A 1 216 ? 6.459 -8.049 -0.276 1.00 91.88 216 ARG A C 1
ATOM 1779 O O . ARG A 1 216 ? 7.496 -7.765 0.318 1.00 91.88 216 ARG A O 1
ATOM 1786 N N . ALA A 1 217 ? 5.311 -7.427 -0.007 1.00 94.75 217 ALA A N 1
ATOM 1787 C CA . ALA A 1 217 ? 5.197 -6.478 1.101 1.00 94.75 217 ALA A CA 1
ATOM 1788 C C . ALA A 1 217 ? 5.473 -7.158 2.449 1.00 94.75 217 ALA A C 1
ATOM 1790 O O . ALA A 1 217 ? 6.097 -6.560 3.323 1.00 94.75 217 ALA A O 1
ATOM 1791 N N . TRP A 1 218 ? 5.105 -8.435 2.577 1.00 92.06 218 TRP A N 1
ATOM 1792 C CA . TRP A 1 218 ? 5.417 -9.226 3.761 1.00 92.06 218 TRP A CA 1
ATOM 1793 C C . TRP A 1 218 ? 6.922 -9.445 3.945 1.00 92.06 218 TRP A C 1
ATOM 1795 O O . TRP A 1 218 ? 7.450 -9.218 5.033 1.00 92.06 218 TRP A O 1
ATOM 1805 N N . ASP A 1 219 ? 7.636 -9.796 2.873 1.00 93.19 219 ASP A N 1
ATOM 1806 C CA . ASP A 1 219 ? 9.095 -9.959 2.910 1.00 93.19 219 ASP A CA 1
ATOM 1807 C C . ASP A 1 219 ? 9.793 -8.661 3.338 1.00 93.19 219 ASP A C 1
ATOM 1809 O O . ASP A 1 219 ? 10.725 -8.683 4.140 1.00 93.19 219 ASP A O 1
ATOM 1813 N N . ASN A 1 220 ? 9.303 -7.513 2.866 1.00 94.19 220 ASN A N 1
ATOM 1814 C CA . ASN A 1 220 ? 9.837 -6.209 3.260 1.00 94.19 220 ASN A CA 1
ATOM 1815 C C . ASN A 1 220 ? 9.512 -5.861 4.722 1.00 94.19 220 ASN A C 1
ATOM 1817 O O . ASN A 1 220 ? 10.333 -5.237 5.392 1.00 94.19 220 ASN A O 1
ATOM 1821 N N . LEU A 1 221 ? 8.355 -6.287 5.246 1.00 93.62 221 LEU A N 1
ATOM 1822 C CA . LEU A 1 221 ? 7.991 -6.097 6.655 1.00 93.62 221 LEU A CA 1
ATOM 1823 C C . LEU A 1 221 ? 8.825 -6.987 7.585 1.00 93.62 221 LEU A C 1
ATOM 1825 O O . LEU A 1 221 ? 9.124 -6.599 8.716 1.00 93.62 221 LEU A O 1
ATOM 1829 N N . LYS A 1 222 ? 9.248 -8.169 7.121 1.00 91.12 222 LYS A N 1
ATOM 1830 C CA . LYS A 1 222 ? 10.167 -9.049 7.861 1.00 91.12 222 LYS A CA 1
ATOM 1831 C C . LYS A 1 222 ? 11.525 -8.413 8.132 1.00 91.12 222 LYS A C 1
ATOM 1833 O O . LYS A 1 222 ? 12.088 -8.670 9.188 1.00 91.12 222 LYS A O 1
ATOM 1838 N N . ILE A 1 223 ? 12.011 -7.586 7.209 1.00 90.25 223 ILE A N 1
ATOM 1839 C CA . ILE A 1 223 ? 13.334 -6.952 7.291 1.00 90.25 223 ILE A CA 1
ATOM 1840 C C . ILE A 1 223 ? 13.351 -5.774 8.277 1.00 90.25 223 ILE A C 1
ATOM 1842 O O . ILE A 1 223 ? 14.415 -5.448 8.796 1.00 90.25 223 ILE A O 1
ATOM 1846 N N . VAL A 1 224 ? 12.201 -5.151 8.564 1.00 90.50 224 VAL A N 1
ATOM 1847 C CA . VAL A 1 224 ? 12.114 -4.066 9.554 1.00 90.50 224 VAL A CA 1
ATOM 1848 C C . VAL A 1 224 ? 12.503 -4.606 10.930 1.00 90.50 224 VAL A C 1
ATOM 1850 O O . VAL A 1 224 ? 11.832 -5.497 11.458 1.00 90.50 224 VAL A O 1
ATOM 1853 N N . ASP A 1 225 ? 13.568 -4.062 11.520 1.00 83.06 225 ASP A N 1
ATOM 1854 C CA . ASP A 1 225 ? 13.968 -4.374 12.882 1.00 83.06 225 ASP A CA 1
ATOM 1855 C C . ASP A 1 225 ? 13.242 -3.436 13.855 1.00 83.06 225 ASP A C 1
ATOM 1857 O O . ASP A 1 225 ? 13.332 -2.214 13.795 1.00 83.06 225 ASP A O 1
ATOM 1861 N N . GLY A 1 226 ? 12.478 -4.002 14.788 1.00 82.94 226 GLY A N 1
ATOM 1862 C CA . GLY A 1 226 ? 11.727 -3.215 15.773 1.00 82.94 226 GLY A CA 1
ATOM 1863 C C . GLY A 1 226 ? 12.600 -2.540 16.836 1.00 82.94 226 GLY A C 1
ATOM 1864 O O . GLY A 1 226 ? 12.086 -2.205 17.899 1.00 82.94 226 GLY A O 1
ATOM 1865 N N . SER A 1 227 ? 13.911 -2.420 16.601 1.00 84.00 227 SER A N 1
ATOM 1866 C CA . SER A 1 227 ? 14.915 -1.902 17.536 1.00 84.00 227 SER A CA 1
ATOM 1867 C C . SER A 1 227 ? 14.791 -0.389 17.748 1.00 84.00 227 SER A C 1
ATOM 1869 O O . SER A 1 227 ? 15.132 0.107 18.816 1.00 84.00 227 SER A O 1
ATOM 1871 N N . GLY A 1 228 ? 14.264 0.335 16.755 1.00 84.81 228 GLY A N 1
ATOM 1872 C CA . GLY A 1 228 ? 14.017 1.776 16.825 1.00 84.81 228 GLY A CA 1
ATOM 1873 C C . GLY A 1 228 ? 12.655 2.173 17.402 1.00 84.81 228 GLY A C 1
ATOM 1874 O O . GLY A 1 228 ? 12.336 3.361 17.407 1.00 84.81 228 GLY A O 1
ATOM 1875 N N . PHE A 1 229 ? 11.825 1.218 17.836 1.00 92.19 229 PHE A N 1
ATOM 1876 C CA . PHE A 1 229 ? 10.515 1.504 18.424 1.00 92.19 229 PHE A CA 1
ATOM 1877 C C . PHE A 1 229 ? 10.568 1.453 19.949 1.00 92.19 229 PHE A C 1
ATOM 1879 O O . PHE A 1 229 ? 11.177 0.558 20.530 1.00 92.19 229 PHE A O 1
ATOM 1886 N N . GLU A 1 230 ? 9.851 2.373 20.592 1.00 90.25 230 GLU A N 1
ATOM 1887 C CA . GLU A 1 230 ? 9.728 2.468 22.048 1.00 90.25 230 GLU A CA 1
ATOM 1888 C C . GLU A 1 230 ? 8.251 2.567 22.465 1.00 90.25 230 GLU A C 1
ATOM 1890 O O . GLU A 1 230 ? 7.374 2.885 21.652 1.00 90.25 230 GLU A O 1
ATOM 1895 N N . GLY A 1 231 ? 7.966 2.268 23.737 1.00 90.25 231 GLY A N 1
ATOM 1896 C CA . GLY A 1 231 ? 6.630 2.390 24.328 1.00 90.25 231 GLY A CA 1
ATOM 1897 C C . GLY A 1 231 ? 5.542 1.631 23.557 1.00 90.25 231 GLY A C 1
ATOM 1898 O O . GLY A 1 231 ? 5.721 0.475 23.169 1.00 90.25 231 GLY A O 1
ATOM 1899 N N . HIS A 1 232 ? 4.412 2.298 23.305 1.00 90.88 232 HIS A N 1
ATOM 1900 C CA . HIS A 1 232 ? 3.257 1.708 22.618 1.00 90.88 232 HIS A CA 1
ATOM 1901 C C . HIS A 1 232 ? 3.584 1.194 21.206 1.00 90.88 232 HIS A C 1
ATOM 1903 O O . HIS A 1 232 ? 3.035 0.176 20.786 1.00 90.88 232 HIS A O 1
ATOM 1909 N N . ARG A 1 233 ? 4.501 1.846 20.474 1.00 93.38 233 ARG A N 1
ATOM 1910 C CA . ARG A 1 233 ? 4.898 1.410 19.123 1.00 93.38 233 ARG A CA 1
ATOM 1911 C C . ARG A 1 233 ? 5.673 0.102 19.160 1.00 93.38 233 ARG A C 1
ATOM 1913 O O . ARG A 1 233 ? 5.497 -0.728 18.274 1.00 93.38 233 ARG A O 1
ATOM 1920 N N . LYS A 1 234 ? 6.494 -0.106 20.196 1.00 94.88 234 LYS A N 1
ATOM 1921 C CA . LYS A 1 234 ? 7.228 -1.361 20.378 1.00 94.88 234 LYS A CA 1
ATOM 1922 C C . LYS A 1 234 ? 6.274 -2.526 20.628 1.00 94.88 234 LYS A C 1
ATOM 1924 O O . LYS A 1 234 ? 6.339 -3.519 19.911 1.00 94.88 234 LYS A O 1
ATOM 1929 N N . ILE A 1 235 ? 5.341 -2.359 21.566 1.00 95.19 235 ILE A N 1
ATOM 1930 C CA . ILE A 1 235 ? 4.326 -3.377 21.877 1.00 95.19 235 ILE A CA 1
ATOM 1931 C C . ILE A 1 235 ? 3.465 -3.668 20.639 1.00 95.19 235 ILE A C 1
ATOM 1933 O O . ILE A 1 235 ? 3.255 -4.826 20.288 1.00 95.19 235 ILE A O 1
ATOM 1937 N N . ALA A 1 236 ? 3.022 -2.629 19.923 1.00 95.75 236 ALA A N 1
ATOM 1938 C CA . ALA A 1 236 ? 2.262 -2.787 18.685 1.00 95.75 236 ALA A CA 1
ATOM 1939 C C . ALA A 1 236 ? 3.056 -3.517 17.591 1.00 95.75 236 ALA A C 1
ATOM 1941 O O . ALA A 1 236 ? 2.505 -4.368 16.897 1.00 95.75 236 ALA A O 1
ATOM 1942 N N . PHE A 1 237 ? 4.350 -3.227 17.437 1.00 96.19 237 PHE A N 1
ATOM 1943 C CA . PHE A 1 237 ? 5.202 -3.947 16.494 1.00 96.19 237 PHE A CA 1
ATOM 1944 C C . PHE A 1 237 ? 5.343 -5.429 16.856 1.00 96.19 237 PHE A C 1
ATOM 1946 O O . PHE A 1 237 ? 5.243 -6.291 15.981 1.00 96.19 237 PHE A O 1
ATOM 1953 N N . ASP A 1 238 ? 5.512 -5.733 18.141 1.00 95.75 238 ASP A N 1
ATOM 1954 C CA . ASP A 1 238 ? 5.610 -7.109 18.628 1.00 95.75 238 ASP A CA 1
ATOM 1955 C C . ASP A 1 238 ? 4.276 -7.858 18.451 1.00 95.75 238 ASP A C 1
ATOM 1957 O O . ASP A 1 238 ? 4.277 -9.010 18.019 1.00 95.75 238 ASP A O 1
ATOM 1961 N N . LEU A 1 239 ? 3.129 -7.186 18.636 1.00 96.12 239 LEU A N 1
ATOM 1962 C CA . LEU A 1 239 ? 1.805 -7.715 18.276 1.00 96.12 239 LEU A CA 1
ATOM 1963 C C . LEU A 1 239 ? 1.702 -8.062 16.788 1.00 96.12 239 LEU A C 1
ATOM 1965 O O . LEU A 1 239 ? 1.155 -9.109 16.438 1.00 96.12 239 LEU A O 1
ATOM 1969 N N . ILE A 1 240 ? 2.224 -7.206 15.904 1.00 95.62 240 ILE A N 1
ATOM 1970 C CA . ILE A 1 240 ? 2.217 -7.453 14.456 1.00 95.62 240 ILE A CA 1
ATOM 1971 C C . ILE A 1 240 ? 3.035 -8.700 14.125 1.00 95.62 240 ILE A C 1
ATOM 1973 O O . ILE A 1 240 ? 2.552 -9.568 13.401 1.00 95.62 240 ILE A O 1
ATOM 1977 N N . LYS A 1 241 ? 4.241 -8.827 14.684 1.00 94.06 241 LYS A N 1
ATOM 1978 C CA . LYS A 1 241 ? 5.098 -10.003 14.475 1.00 94.06 241 LYS A CA 1
ATOM 1979 C C . LYS A 1 241 ? 4.465 -11.274 15.035 1.00 94.06 241 LYS A C 1
ATOM 1981 O O . LYS A 1 241 ? 4.336 -12.253 14.304 1.00 94.06 241 LYS A O 1
ATOM 1986 N N . SER A 1 242 ? 3.966 -11.223 16.270 1.00 94.06 242 SER A N 1
ATOM 1987 C CA . SER A 1 242 ? 3.248 -12.332 16.913 1.00 94.06 242 SER A CA 1
ATOM 1988 C C . SER A 1 242 ? 2.016 -12.768 16.110 1.00 94.06 242 SER A C 1
ATOM 1990 O O . SER A 1 242 ? 1.674 -13.945 16.085 1.00 94.06 242 SER A O 1
ATOM 1992 N N . SER A 1 243 ? 1.368 -11.844 15.395 1.00 92.88 243 SER A N 1
ATOM 1993 C CA . SER A 1 243 ? 0.197 -12.155 14.569 1.00 92.88 243 SER A CA 1
ATOM 1994 C C . SER A 1 243 ? 0.525 -12.717 13.195 1.00 92.88 243 SER A C 1
ATOM 1996 O O . SER A 1 243 ? -0.319 -13.410 12.642 1.00 92.88 243 SER A O 1
ATOM 1998 N N . LEU A 1 244 ? 1.670 -12.375 12.601 1.00 89.62 244 LEU A N 1
ATOM 1999 C CA . LEU A 1 244 ? 1.944 -12.647 11.184 1.00 89.62 244 LEU A CA 1
ATOM 2000 C C . LEU A 1 244 ? 3.047 -13.692 10.944 1.00 89.62 244 LEU A C 1
ATOM 2002 O O . LEU A 1 244 ? 3.060 -14.294 9.872 1.00 89.62 244 LEU A O 1
ATOM 2006 N N . ASP A 1 245 ? 3.956 -13.914 11.901 1.00 87.06 245 ASP A N 1
ATOM 2007 C CA . ASP A 1 245 ? 5.061 -14.876 11.771 1.00 87.06 245 ASP A CA 1
ATOM 2008 C C . ASP A 1 245 ? 4.691 -16.286 12.286 1.00 87.06 245 ASP A C 1
ATOM 2010 O O . ASP A 1 245 ? 4.388 -17.169 11.485 1.00 87.06 245 ASP A O 1
ATOM 2014 N N . ASP A 1 246 ? 4.730 -16.508 13.607 1.00 86.19 246 ASP A N 1
ATOM 2015 C CA . ASP A 1 246 ? 4.407 -17.783 14.280 1.00 86.19 246 ASP A CA 1
ATOM 2016 C C . ASP A 1 246 ? 3.405 -17.514 15.408 1.00 86.19 246 ASP A C 1
ATOM 2018 O O . ASP A 1 246 ? 3.785 -17.150 16.524 1.00 86.19 246 ASP A O 1
ATOM 2022 N N . PHE A 1 247 ? 2.110 -17.623 15.100 1.00 93.50 247 PHE A N 1
ATOM 2023 C CA . PHE A 1 247 ? 1.068 -17.215 16.034 1.00 93.50 247 PHE A CA 1
ATOM 2024 C C . PHE A 1 247 ? 1.016 -18.113 17.270 1.00 93.50 247 PHE A C 1
ATOM 2026 O O . PHE A 1 247 ? 0.699 -19.303 17.209 1.00 93.50 247 PHE A O 1
ATOM 2033 N N . ARG A 1 248 ? 1.244 -17.499 18.434 1.00 94.50 248 ARG A N 1
ATOM 2034 C CA . ARG A 1 248 ? 1.139 -18.145 19.743 1.00 94.50 248 ARG A CA 1
ATOM 2035 C C . ARG A 1 248 ? 0.159 -17.386 20.605 1.00 94.50 248 ARG A C 1
ATOM 2037 O O . ARG A 1 248 ? 0.463 -16.314 21.120 1.00 94.50 248 ARG A O 1
ATOM 2044 N N . ARG A 1 249 ? -1.007 -17.991 20.827 1.00 94.38 249 ARG A N 1
ATOM 2045 C CA . ARG A 1 249 ? -2.099 -17.361 21.574 1.00 94.38 249 ARG A CA 1
ATOM 2046 C C . ARG A 1 249 ? -1.663 -16.793 22.928 1.00 94.38 249 ARG A C 1
ATOM 2048 O O . ARG A 1 249 ? -2.029 -15.675 23.237 1.00 94.38 249 ARG A O 1
ATOM 2055 N N . THR A 1 250 ? -0.887 -17.528 23.724 1.00 95.50 250 THR A N 1
ATOM 2056 C CA . THR A 1 250 ? -0.469 -17.067 25.062 1.00 95.50 250 THR A CA 1
ATOM 2057 C C . THR A 1 250 ? 0.437 -15.839 25.017 1.00 95.50 250 THR A C 1
ATOM 2059 O O . THR A 1 250 ? 0.366 -14.990 25.899 1.00 95.50 250 THR A O 1
ATOM 2062 N N . GLU A 1 251 ? 1.300 -15.753 24.004 1.00 95.88 251 GLU A N 1
ATOM 2063 C CA . GLU A 1 251 ? 2.183 -14.607 23.792 1.00 95.88 251 GLU A CA 1
ATOM 2064 C C . GLU A 1 251 ? 1.385 -13.403 23.295 1.00 95.88 251 GLU A C 1
ATOM 2066 O O . GLU A 1 251 ? 1.502 -12.313 23.851 1.00 95.88 251 GLU A O 1
ATOM 2071 N N . PHE A 1 252 ? 0.510 -13.628 22.313 1.00 96.81 252 PHE A N 1
ATOM 2072 C CA . PHE A 1 252 ? -0.369 -12.596 21.789 1.00 96.81 252 PHE A CA 1
ATOM 2073 C C . PHE A 1 252 ? -1.314 -12.046 22.863 1.00 96.81 252 PHE A C 1
ATOM 2075 O O . PHE A 1 252 ? -1.430 -10.834 23.001 1.00 96.81 252 PHE A O 1
ATOM 2082 N N . ASP A 1 253 ? -1.958 -12.913 23.651 1.00 96.31 253 ASP A N 1
ATOM 2083 C CA . ASP A 1 253 ? -2.887 -12.511 24.712 1.00 96.31 253 ASP A CA 1
ATOM 2084 C C . ASP A 1 253 ? -2.169 -11.601 25.729 1.00 96.31 253 ASP A C 1
ATOM 2086 O O . ASP A 1 253 ? -2.706 -10.555 26.096 1.00 96.31 253 ASP A O 1
ATOM 2090 N N . LYS A 1 254 ? -0.919 -11.923 26.101 1.00 96.69 254 LYS A N 1
ATOM 2091 C CA . LYS A 1 254 ? -0.091 -11.072 26.970 1.00 96.69 254 LYS A CA 1
ATOM 2092 C C . LYS A 1 254 ? 0.207 -9.712 26.332 1.00 96.69 254 LYS A C 1
ATOM 2094 O O . LYS A 1 254 ? -0.093 -8.688 26.933 1.00 96.69 254 LYS A O 1
ATOM 2099 N N . LEU A 1 255 ? 0.742 -9.700 25.109 1.00 96.88 255 LEU A N 1
ATOM 2100 C CA . LEU A 1 255 ? 1.054 -8.459 24.389 1.00 96.88 255 LEU A CA 1
ATOM 2101 C C . LEU A 1 255 ? -0.191 -7.584 24.185 1.00 96.88 255 LEU A C 1
ATOM 2103 O O . LEU A 1 255 ? -0.108 -6.360 24.221 1.00 96.88 255 LEU A O 1
ATOM 2107 N N . SER A 1 256 ? -1.350 -8.209 23.966 1.00 96.81 256 SER A N 1
ATOM 2108 C CA . SER A 1 256 ? -2.611 -7.505 23.751 1.00 96.81 256 SER A CA 1
ATOM 2109 C C . SER A 1 256 ? -3.112 -6.838 25.029 1.00 96.81 256 SER A C 1
ATOM 2111 O O . SER A 1 256 ? -3.568 -5.702 24.964 1.00 96.81 256 SER A O 1
ATOM 2113 N N . ALA A 1 257 ? -2.954 -7.496 26.182 1.00 95.69 257 ALA A N 1
ATOM 2114 C CA . ALA A 1 257 ? -3.271 -6.919 27.484 1.00 95.69 257 ALA A CA 1
ATOM 2115 C C . ALA A 1 257 ? -2.333 -5.748 27.815 1.00 95.69 257 ALA A C 1
ATOM 2117 O O . ALA A 1 257 ? -2.812 -4.676 28.175 1.00 95.69 257 ALA A O 1
ATOM 2118 N N . ASP A 1 258 ? -1.023 -5.923 27.595 1.00 95.06 258 ASP A N 1
ATOM 2119 C CA . ASP A 1 258 ? -0.024 -4.864 27.791 1.00 95.06 258 ASP A CA 1
ATOM 2120 C C . ASP A 1 258 ? -0.341 -3.639 26.903 1.00 95.06 258 ASP A C 1
ATOM 2122 O O . ASP A 1 258 ? -0.223 -2.489 27.329 1.00 95.06 258 ASP A O 1
ATOM 2126 N N . PHE A 1 259 ? -0.785 -3.865 25.661 1.00 95.44 259 PHE A N 1
ATOM 2127 C CA . PHE A 1 259 ? -1.174 -2.787 24.750 1.00 95.44 259 PHE A CA 1
ATOM 2128 C C . PHE A 1 259 ? -2.473 -2.085 25.164 1.00 95.44 259 PHE A C 1
ATOM 2130 O O . PHE A 1 259 ? -2.552 -0.861 25.073 1.00 95.44 259 PHE A O 1
ATOM 2137 N N . GLU A 1 260 ? -3.486 -2.837 25.607 1.00 93.38 260 GLU A N 1
ATOM 2138 C CA . GLU A 1 260 ? -4.755 -2.286 26.103 1.00 93.38 260 GLU A CA 1
ATOM 2139 C C . GLU A 1 260 ? -4.530 -1.401 27.337 1.00 93.38 260 GLU A C 1
ATOM 2141 O O . GLU A 1 260 ? -5.062 -0.293 27.386 1.00 93.38 260 GLU A O 1
ATOM 2146 N N . GLU A 1 261 ? -3.679 -1.825 28.275 1.00 91.38 261 GLU A N 1
ATOM 2147 C CA . GLU A 1 261 ? -3.312 -1.030 29.454 1.00 91.38 261 GLU A CA 1
ATOM 2148 C C . GLU A 1 261 ? -2.619 0.283 29.062 1.00 91.38 261 GLU A C 1
ATOM 2150 O O . GLU A 1 261 ? -2.994 1.363 29.528 1.00 91.38 261 GLU A O 1
ATOM 2155 N N . VAL A 1 262 ? -1.636 0.217 28.156 1.00 89.56 262 VAL A N 1
ATOM 2156 C CA . VAL A 1 262 ? -0.933 1.413 27.669 1.00 89.56 262 VAL A CA 1
ATOM 2157 C C . VAL A 1 262 ? -1.885 2.352 26.930 1.00 89.56 262 VAL A C 1
ATOM 2159 O O . VAL A 1 262 ? -1.810 3.566 27.123 1.00 89.56 262 VAL A O 1
ATOM 2162 N N . LEU A 1 263 ? -2.798 1.815 26.115 1.00 88.69 263 LEU A N 1
ATOM 2163 C CA . LEU A 1 263 ? -3.809 2.607 25.423 1.00 88.69 263 LEU A CA 1
ATOM 2164 C C . LEU A 1 263 ? -4.710 3.345 26.416 1.00 88.69 263 LEU A C 1
ATOM 2166 O O . LEU A 1 263 ? -4.901 4.552 26.282 1.00 88.69 263 LEU A O 1
ATOM 2170 N N . GLU A 1 264 ? -5.272 2.634 27.395 1.00 87.25 264 GLU A N 1
ATOM 2171 C CA . GLU A 1 264 ? -6.162 3.233 28.390 1.00 87.25 264 GLU A CA 1
ATOM 2172 C C . GLU A 1 264 ? -5.456 4.340 29.168 1.00 87.25 264 GLU A C 1
ATOM 2174 O O . GLU A 1 264 ? -6.019 5.425 29.326 1.00 87.25 264 GLU A O 1
ATOM 2179 N N . LYS A 1 265 ? -4.206 4.100 29.573 1.00 86.62 265 LYS A N 1
ATOM 2180 C CA . LYS A 1 265 ? -3.385 5.092 30.260 1.00 86.62 265 LYS A CA 1
ATOM 2181 C C . LYS A 1 265 ? -3.154 6.335 29.403 1.00 86.62 265 LYS A C 1
ATOM 2183 O O . LYS A 1 265 ? -3.381 7.446 29.870 1.00 86.62 265 LYS A O 1
ATOM 2188 N N . MET A 1 266 ? -2.756 6.169 28.141 1.00 84.25 266 MET A N 1
ATOM 2189 C CA . MET A 1 266 ? -2.505 7.304 27.244 1.00 84.25 266 MET A CA 1
ATOM 2190 C C . MET A 1 266 ? -3.775 8.106 26.947 1.00 84.25 266 MET A C 1
ATOM 2192 O O . MET A 1 266 ? -3.726 9.333 26.939 1.00 84.25 266 MET A O 1
ATOM 2196 N N . LEU A 1 267 ? -4.912 7.434 26.742 1.00 83.38 267 LEU A N 1
ATOM 2197 C CA . LEU A 1 267 ? -6.193 8.102 26.508 1.00 83.38 267 LEU A CA 1
ATOM 2198 C C . LEU A 1 267 ? -6.668 8.893 27.740 1.00 83.38 267 LEU A C 1
ATOM 2200 O O . LEU A 1 267 ? -7.250 9.963 27.590 1.00 83.38 267 LEU A O 1
ATOM 2204 N N . GLN A 1 268 ? -6.427 8.390 28.955 1.00 82.19 268 GLN A N 1
ATOM 2205 C CA . GLN A 1 268 ? -6.850 9.051 30.195 1.00 82.19 268 GLN A CA 1
ATOM 2206 C C . GLN A 1 268 ? -5.897 10.163 30.653 1.00 82.19 268 GLN A C 1
ATOM 2208 O O . GLN A 1 268 ? -6.358 11.210 31.101 1.00 82.19 268 GLN A O 1
ATOM 2213 N N . GLU A 1 269 ? -4.587 9.930 30.581 1.00 78.56 269 GLU A N 1
ATOM 2214 C CA . GLU A 1 269 ? -3.574 10.785 31.212 1.00 78.56 269 GLU A CA 1
ATOM 2215 C C . GLU A 1 269 ? -2.926 11.779 30.239 1.00 78.56 269 GLU A C 1
ATOM 2217 O O . GLU A 1 269 ? -2.434 12.822 30.667 1.00 78.56 269 GLU A O 1
ATOM 2222 N N . GLU A 1 270 ? -2.927 11.494 28.931 1.00 73.94 270 GLU A N 1
ATOM 2223 C CA . GLU A 1 270 ? -2.231 12.309 27.929 1.00 73.94 270 GLU A CA 1
ATOM 2224 C C . GLU A 1 270 ? -3.108 12.625 26.696 1.00 73.94 270 GLU A C 1
ATOM 2226 O O . GLU A 1 270 ? -2.736 12.271 25.572 1.00 73.94 270 GLU A O 1
ATOM 2231 N N . PRO A 1 271 ? -4.239 13.354 26.845 1.00 67.31 271 PRO A N 1
ATOM 2232 C CA . PRO A 1 271 ? -5.146 13.651 25.728 1.00 67.31 271 PRO A CA 1
ATOM 2233 C C . PRO A 1 271 ? -4.460 14.357 24.549 1.00 67.31 271 PRO A C 1
ATOM 2235 O O . PRO A 1 271 ? -4.803 14.123 23.391 1.00 67.31 271 PRO A O 1
ATOM 2238 N N . SER A 1 272 ? -3.426 15.159 24.822 1.00 66.88 272 SER A N 1
ATOM 2239 C CA . SER A 1 272 ? -2.614 15.843 23.805 1.00 66.88 272 SER A CA 1
ATOM 2240 C C . SER A 1 272 ? -1.769 14.902 22.936 1.00 66.88 272 SER A C 1
ATOM 2242 O O . SER A 1 272 ? -1.254 15.325 21.903 1.00 66.88 272 SER A O 1
ATOM 2244 N N . LYS A 1 273 ? -1.622 13.625 23.314 1.00 72.81 273 LYS A N 1
ATOM 2245 C CA . LYS A 1 273 ? -0.915 12.597 22.532 1.00 72.81 273 LYS A CA 1
ATOM 2246 C C . LYS A 1 273 ? -1.855 11.627 21.815 1.00 72.81 273 LYS A C 1
ATOM 2248 O O . LYS A 1 273 ? -1.378 10.648 21.238 1.00 72.81 273 LYS A O 1
ATOM 2253 N N . THR A 1 274 ? -3.163 11.897 21.805 1.00 75.75 274 THR A N 1
ATOM 2254 C CA . THR A 1 274 ? -4.161 11.002 21.198 1.00 75.75 274 THR A CA 1
ATOM 2255 C C . THR A 1 274 ? -3.881 10.734 19.715 1.00 75.75 274 THR A C 1
ATOM 2257 O O . THR A 1 274 ? -4.057 9.607 19.265 1.00 75.75 274 THR A O 1
ATOM 2260 N N . GLU A 1 275 ? -3.339 11.693 18.957 1.00 75.12 275 GLU A N 1
ATOM 2261 C CA . GLU A 1 275 ? -2.972 11.478 17.545 1.00 75.12 275 GLU A CA 1
ATOM 2262 C C . GLU A 1 275 ? -1.927 10.359 17.354 1.00 75.12 275 GLU A C 1
ATOM 2264 O O . GLU A 1 275 ? -2.099 9.481 16.508 1.00 75.12 275 GLU A O 1
ATOM 2269 N N . ASN A 1 276 ? -0.880 10.315 18.189 1.00 78.69 276 ASN A N 1
ATOM 2270 C CA . ASN A 1 276 ? 0.157 9.269 18.123 1.00 78.69 276 ASN A CA 1
ATOM 2271 C C . ASN A 1 276 ? -0.408 7.875 18.436 1.00 78.69 276 ASN A C 1
ATOM 2273 O O . ASN A 1 276 ? 0.053 6.849 17.915 1.00 78.69 276 ASN A O 1
ATOM 2277 N N . VAL A 1 277 ? -1.409 7.844 19.314 1.00 86.19 277 VAL A N 1
ATOM 2278 C CA . VAL A 1 277 ? -2.143 6.637 19.679 1.00 86.19 277 VAL A CA 1
ATOM 2279 C C . VAL A 1 277 ? -3.017 6.180 18.517 1.00 86.19 277 VAL A C 1
ATOM 2281 O O . VAL A 1 277 ? -2.986 4.997 18.180 1.00 86.19 277 VAL A O 1
ATOM 2284 N N . LEU A 1 278 ? -3.737 7.094 17.861 1.00 89.81 278 LEU A N 1
ATOM 2285 C CA . LEU A 1 278 ? -4.575 6.787 16.700 1.00 89.81 278 LEU A CA 1
ATOM 2286 C C . LEU A 1 278 ? -3.771 6.180 15.552 1.00 89.81 278 LEU A C 1
ATOM 2288 O O . LEU A 1 278 ? -4.186 5.160 15.003 1.00 89.81 278 LEU A O 1
ATOM 2292 N N . ASP A 1 279 ? -2.590 6.719 15.243 1.00 89.12 279 ASP A N 1
ATOM 2293 C CA . ASP A 1 279 ? -1.691 6.121 14.248 1.00 89.12 279 ASP A CA 1
ATOM 2294 C C . ASP A 1 279 ? -1.315 4.676 14.620 1.00 89.12 279 ASP A C 1
ATOM 2296 O O . ASP A 1 279 ? -1.255 3.786 13.769 1.00 89.12 279 ASP A O 1
ATOM 2300 N N . THR A 1 280 ? -1.105 4.404 15.909 1.00 92.81 280 THR A N 1
ATOM 2301 C CA . THR A 1 280 ? -0.758 3.060 16.389 1.00 92.81 280 THR A CA 1
ATOM 2302 C C . THR A 1 280 ? -1.950 2.107 16.322 1.00 92.81 280 THR A C 1
ATOM 2304 O O . THR A 1 280 ? -1.817 0.989 15.824 1.00 92.81 280 THR A O 1
ATOM 2307 N N . VAL A 1 281 ? -3.130 2.558 16.756 1.00 94.62 281 VAL A N 1
ATOM 2308 C CA . VAL A 1 281 ? -4.387 1.805 16.650 1.00 94.62 281 VAL A CA 1
ATOM 2309 C C . VAL A 1 281 ? -4.721 1.515 15.187 1.00 94.62 281 VAL A C 1
ATOM 2311 O O . VAL A 1 281 ? -5.150 0.405 14.874 1.00 94.62 281 VAL A O 1
ATOM 2314 N N . SER A 1 282 ? -4.465 2.461 14.281 1.00 94.50 282 SER A N 1
ATOM 2315 C CA . SER A 1 282 ? -4.618 2.284 12.835 1.00 94.50 282 SER A CA 1
ATOM 2316 C C . SER A 1 282 ? -3.771 1.120 12.322 1.00 94.50 282 SER A C 1
ATOM 2318 O O . SER A 1 282 ? -4.296 0.188 11.714 1.00 94.50 282 SER A O 1
ATOM 2320 N N . ILE A 1 283 ? -2.475 1.092 12.648 1.00 95.38 283 ILE A N 1
ATOM 2321 C CA . ILE A 1 283 ? -1.563 0.016 12.231 1.00 95.38 283 ILE A CA 1
ATOM 2322 C C . ILE A 1 283 ? -1.973 -1.344 12.809 1.00 95.38 283 ILE A C 1
ATOM 2324 O O . ILE A 1 283 ? -2.014 -2.337 12.079 1.00 95.38 283 ILE A O 1
ATOM 2328 N N . VAL A 1 284 ? -2.323 -1.402 14.094 1.00 96.31 284 VAL A N 1
ATOM 2329 C CA . VAL A 1 284 ? -2.799 -2.640 14.732 1.00 96.31 284 VAL A CA 1
ATOM 2330 C C . VAL A 1 284 ? -4.104 -3.128 14.088 1.00 96.31 284 VAL A C 1
ATOM 2332 O O . VAL A 1 284 ? -4.275 -4.325 13.850 1.00 96.31 284 VAL A O 1
ATOM 2335 N N . SER A 1 285 ? -4.999 -2.210 13.721 1.00 95.75 285 SER A N 1
ATOM 2336 C CA . SER A 1 285 ? -6.247 -2.535 13.022 1.00 95.75 285 SER A CA 1
ATOM 2337 C C . SER A 1 285 ? -5.994 -3.054 11.604 1.00 95.75 285 SER A C 1
ATOM 2339 O O . SER A 1 285 ? -6.653 -4.002 11.178 1.00 95.75 285 SER A O 1
ATOM 2341 N N . LEU A 1 286 ? -5.008 -2.505 10.883 1.00 95.56 286 LEU A N 1
ATOM 2342 C CA . LEU A 1 286 ? -4.587 -3.004 9.566 1.00 95.56 286 LEU A CA 1
ATOM 2343 C C . LEU A 1 286 ? -4.025 -4.428 9.650 1.00 95.56 286 LEU A C 1
ATOM 2345 O O . LEU A 1 286 ? -4.341 -5.267 8.804 1.00 95.56 286 LEU A O 1
ATOM 2349 N N . MET A 1 287 ? -3.237 -4.723 10.688 1.00 95.62 287 MET A N 1
ATOM 2350 C CA . MET A 1 287 ? -2.772 -6.084 10.965 1.00 95.62 287 MET A CA 1
ATOM 2351 C C . MET A 1 287 ? -3.953 -7.034 11.188 1.00 95.62 287 MET A C 1
ATOM 2353 O O . MET A 1 287 ? -4.026 -8.087 10.554 1.00 95.62 287 MET A O 1
ATOM 2357 N N . ALA A 1 288 ? -4.921 -6.652 12.020 1.00 95.31 288 ALA A N 1
ATOM 2358 C CA . ALA A 1 288 ? -6.074 -7.504 12.279 1.00 95.31 288 ALA A CA 1
ATOM 2359 C C . ALA A 1 288 ? -6.948 -7.695 11.032 1.00 95.31 288 ALA A C 1
ATOM 2361 O O . ALA A 1 288 ? -7.425 -8.800 10.771 1.00 95.31 288 ALA A O 1
ATOM 2362 N N . ALA A 1 289 ? -7.113 -6.649 10.219 1.00 93.69 289 ALA A N 1
ATOM 2363 C CA . ALA A 1 289 ? -7.795 -6.738 8.935 1.00 93.69 289 ALA A CA 1
ATOM 2364 C C . ALA A 1 289 ? -7.095 -7.724 7.985 1.00 93.69 289 ALA A C 1
ATOM 2366 O O . ALA A 1 289 ? -7.775 -8.508 7.324 1.00 93.69 289 ALA A O 1
ATOM 2367 N N . HIS A 1 290 ? -5.756 -7.753 7.960 1.00 93.19 290 HIS A N 1
ATOM 2368 C CA . HIS A 1 290 ? -5.002 -8.751 7.199 1.00 93.19 290 HIS A CA 1
ATOM 2369 C C . HIS A 1 290 ? -5.318 -10.179 7.659 1.00 93.19 290 HIS A C 1
ATOM 2371 O O . HIS A 1 290 ? -5.661 -11.029 6.837 1.00 93.19 290 HIS A O 1
ATOM 2377 N N . VAL A 1 291 ? -5.271 -10.428 8.972 1.00 92.44 291 VAL A N 1
ATOM 2378 C CA . VAL A 1 291 ? -5.579 -11.742 9.560 1.00 92.44 291 VAL A CA 1
ATOM 2379 C C . VAL A 1 291 ? -7.014 -12.175 9.237 1.00 92.44 291 VAL A C 1
ATOM 2381 O O . VAL A 1 291 ? -7.247 -13.330 8.883 1.00 92.44 291 VAL A O 1
ATOM 2384 N N . LEU A 1 292 ? -7.979 -11.252 9.296 1.00 89.75 292 LEU A N 1
ATOM 2385 C CA . LEU A 1 292 ? -9.384 -11.525 8.972 1.00 89.75 292 LEU A CA 1
ATOM 2386 C C . LEU A 1 292 ? -9.618 -11.780 7.477 1.00 89.75 292 LEU A C 1
ATOM 2388 O O . LEU A 1 292 ? -10.481 -12.593 7.131 1.00 89.75 292 LEU A O 1
ATOM 2392 N N . LYS A 1 293 ? -8.863 -11.107 6.601 1.00 87.62 293 LYS A N 1
ATOM 2393 C CA . LYS A 1 293 ? -8.922 -11.282 5.142 1.00 87.62 293 LYS A CA 1
ATOM 2394 C C . LYS A 1 293 ? -8.222 -12.565 4.684 1.00 87.62 293 LYS A C 1
ATOM 2396 O O . LYS A 1 293 ? -8.601 -13.121 3.659 1.00 87.62 293 LYS A O 1
ATOM 2401 N N . SER A 1 294 ? -7.236 -13.049 5.439 1.00 85.62 294 SER A N 1
ATOM 2402 C CA . SER A 1 294 ? -6.490 -14.259 5.098 1.00 85.62 294 SER A CA 1
ATOM 2403 C C . SER A 1 294 ? -7.385 -15.506 5.061 1.00 85.62 294 SER A C 1
ATOM 2405 O O . SER A 1 294 ? -8.219 -15.752 5.944 1.00 85.62 294 SER A O 1
ATOM 2407 N N . GLU A 1 295 ? -7.204 -16.315 4.017 1.00 81.56 295 GLU A N 1
ATOM 2408 C CA . GLU A 1 295 ? -7.856 -17.621 3.868 1.00 81.56 295 GLU A CA 1
ATOM 2409 C C . GLU A 1 295 ? -7.103 -18.740 4.597 1.00 81.56 295 GLU A C 1
ATOM 2411 O O . GLU A 1 295 ? -7.682 -19.786 4.873 1.00 81.56 295 GLU A O 1
ATOM 2416 N N . THR A 1 296 ? -5.830 -18.518 4.931 1.00 82.25 296 THR A N 1
ATOM 2417 C CA . THR A 1 296 ? -4.935 -19.530 5.512 1.00 82.25 296 THR A CA 1
ATOM 2418 C C . THR A 1 296 ? -4.810 -19.423 7.032 1.00 82.25 296 THR A C 1
ATOM 2420 O O . THR A 1 296 ? -4.089 -20.207 7.639 1.00 82.25 296 THR A O 1
ATOM 2423 N N . CYS A 1 297 ? -5.471 -18.438 7.640 1.00 83.94 297 CYS A N 1
ATOM 2424 C CA . CYS A 1 297 ? -5.459 -18.193 9.079 1.00 83.94 297 CYS A CA 1
ATOM 2425 C C . CYS A 1 297 ? -6.276 -19.256 9.824 1.00 83.94 297 CYS A C 1
ATOM 2427 O O . CYS A 1 297 ? -7.396 -19.580 9.414 1.00 83.94 297 CYS A O 1
ATOM 2429 N N . ASP A 1 298 ? -5.730 -19.780 10.924 1.00 87.25 298 ASP A N 1
ATOM 2430 C CA . ASP A 1 298 ? -6.451 -20.739 11.751 1.00 87.25 298 ASP A CA 1
ATOM 2431 C C . ASP A 1 298 ? -7.564 -20.075 12.584 1.00 87.25 298 ASP A C 1
ATOM 2433 O O . ASP A 1 298 ? -7.611 -18.864 12.816 1.00 87.25 298 ASP A O 1
ATOM 2437 N N . ASP A 1 299 ? -8.499 -20.901 13.043 1.00 87.81 299 ASP A N 1
ATOM 2438 C CA . ASP A 1 299 ? -9.686 -20.469 13.777 1.00 87.81 299 ASP A CA 1
ATOM 2439 C C . ASP A 1 299 ? -9.378 -19.800 15.128 1.00 87.81 299 ASP A C 1
ATOM 2441 O O . ASP A 1 299 ? -10.197 -19.021 15.627 1.00 87.81 299 ASP A O 1
ATOM 2445 N N . VAL A 1 300 ? -8.248 -20.140 15.755 1.00 90.88 300 VAL A N 1
ATOM 2446 C CA . VAL A 1 300 ? -7.822 -19.596 17.049 1.00 90.88 300 VAL A CA 1
ATOM 2447 C C . VAL A 1 300 ? -7.222 -18.214 16.835 1.00 90.88 300 VAL A C 1
ATOM 2449 O O . VAL A 1 300 ? -7.679 -17.261 17.462 1.00 90.88 300 VAL A O 1
ATOM 2452 N N . GLN A 1 301 ? -6.276 -18.090 15.907 1.00 93.06 301 GLN A N 1
ATOM 2453 C CA . GLN A 1 301 ? -5.666 -16.835 15.484 1.00 93.06 301 GLN A CA 1
ATOM 2454 C C . GLN A 1 301 ? -6.729 -15.833 15.040 1.00 93.06 301 GLN A C 1
ATOM 2456 O O . GLN A 1 301 ? -6.780 -14.712 15.548 1.00 93.06 301 GLN A O 1
ATOM 2461 N N . LEU A 1 302 ? -7.656 -16.260 14.179 1.00 91.19 302 LEU A N 1
ATOM 2462 C CA . LEU A 1 302 ? -8.756 -15.427 13.707 1.00 91.19 302 LEU A CA 1
ATOM 2463 C C . LEU A 1 302 ? -9.622 -14.894 14.859 1.00 91.19 302 LEU A C 1
ATOM 2465 O O . LEU A 1 302 ? -9.974 -13.713 14.876 1.00 91.19 302 LEU A O 1
ATOM 2469 N N . ARG A 1 303 ? -9.976 -15.745 15.832 1.00 90.94 303 ARG A N 1
ATOM 2470 C CA . ARG A 1 303 ? -10.793 -15.343 16.990 1.00 90.94 303 ARG A CA 1
ATOM 2471 C C . ARG A 1 303 ? -10.039 -14.405 17.912 1.00 90.94 303 ARG A C 1
ATOM 2473 O O . ARG A 1 303 ? -10.597 -13.389 18.318 1.00 90.94 303 ARG A O 1
ATOM 2480 N N . THR A 1 304 ? -8.803 -14.745 18.244 1.00 94.12 304 THR A N 1
ATOM 2481 C CA . THR A 1 304 ? -7.987 -13.984 19.182 1.00 94.12 304 THR A CA 1
ATOM 2482 C C . THR A 1 304 ? -7.676 -12.601 18.611 1.00 94.12 304 THR A C 1
ATOM 2484 O O . THR A 1 304 ? -8.092 -11.604 19.200 1.00 94.12 304 THR A O 1
ATOM 2487 N N . VAL A 1 305 ? -7.086 -12.526 17.413 1.00 95.31 305 VAL A N 1
ATOM 2488 C CA . VAL A 1 305 ? -6.716 -11.251 16.775 1.00 95.31 305 VAL A CA 1
ATOM 2489 C C . VAL A 1 305 ? -7.956 -10.420 16.436 1.00 95.31 305 VAL A C 1
ATOM 2491 O O . VAL A 1 305 ? -8.004 -9.223 16.720 1.00 95.31 305 VAL A O 1
ATOM 2494 N N . GLY A 1 306 ? -8.995 -11.053 15.879 1.00 93.69 306 GLY A N 1
ATOM 2495 C CA . GLY A 1 306 ? -10.240 -10.368 15.537 1.00 93.69 306 GLY A CA 1
ATOM 2496 C C . GLY A 1 306 ? -10.956 -9.793 16.761 1.00 93.69 306 GLY A C 1
ATOM 2497 O O . GLY A 1 306 ? -11.436 -8.663 16.715 1.00 93.69 306 GLY A O 1
ATOM 2498 N N . SER A 1 307 ? -11.016 -10.536 17.871 1.00 93.69 307 SER A N 1
ATOM 2499 C CA . SER A 1 307 ? -11.673 -10.050 19.091 1.00 93.69 307 SER A CA 1
ATOM 2500 C C . SER A 1 307 ? -10.902 -8.904 19.734 1.00 93.69 307 SER A C 1
ATOM 2502 O O . SER A 1 307 ? -11.521 -7.946 20.188 1.00 93.69 307 SER A O 1
ATOM 2504 N N . PHE A 1 308 ? -9.569 -8.968 19.727 1.00 95.88 308 PHE A N 1
ATOM 2505 C CA . PHE A 1 308 ? -8.712 -7.889 20.198 1.00 95.88 308 PHE A CA 1
ATOM 2506 C C . PHE A 1 308 ? -8.943 -6.599 19.408 1.00 95.88 308 PHE A C 1
ATOM 2508 O O . PHE A 1 308 ? -9.267 -5.584 20.010 1.00 95.88 308 PHE A O 1
ATOM 2515 N N . ALA A 1 309 ? -8.891 -6.634 18.074 1.00 95.69 309 ALA A N 1
ATOM 2516 C CA . ALA A 1 309 ? -9.091 -5.430 17.263 1.00 95.69 309 ALA A CA 1
ATOM 2517 C C . ALA A 1 309 ? -10.479 -4.798 17.452 1.00 95.69 309 ALA A C 1
ATOM 2519 O O . ALA A 1 309 ? -10.605 -3.578 17.551 1.00 95.69 309 ALA A O 1
ATOM 2520 N N . LEU A 1 310 ? -11.529 -5.619 17.559 1.00 94.56 310 LEU A N 1
ATOM 2521 C CA . LEU A 1 310 ? -12.881 -5.121 17.816 1.00 94.56 310 LEU A CA 1
ATOM 2522 C C . LEU A 1 310 ? -13.008 -4.477 19.203 1.00 94.56 310 LEU A C 1
ATOM 2524 O O . LEU A 1 310 ? -13.645 -3.432 19.325 1.00 94.56 310 LEU A O 1
ATOM 2528 N N . ARG A 1 311 ? -12.402 -5.075 20.241 1.00 93.81 311 ARG A N 1
ATOM 2529 C CA . ARG A 1 311 ? -12.355 -4.488 21.591 1.00 93.81 311 ARG A CA 1
ATOM 2530 C C . ARG A 1 311 ? -11.559 -3.188 21.598 1.00 93.81 311 ARG A C 1
ATOM 2532 O O . ARG A 1 311 ? -12.052 -2.200 22.126 1.00 93.81 311 ARG A O 1
ATOM 2539 N N . LEU A 1 312 ? -10.400 -3.171 20.946 1.00 95.12 312 LEU A N 1
ATOM 2540 C CA . LEU A 1 312 ? -9.522 -2.012 20.827 1.00 95.12 312 LEU A CA 1
ATOM 2541 C C . LEU A 1 312 ? -10.257 -0.798 20.241 1.00 95.12 312 LEU A C 1
ATOM 2543 O O . LEU A 1 312 ? -10.298 0.269 20.855 1.00 95.12 312 LEU A O 1
ATOM 2547 N N . LEU A 1 313 ? -10.894 -0.978 19.080 1.00 95.69 313 LEU A N 1
ATOM 2548 C CA . LEU A 1 313 ? -11.670 0.075 18.420 1.00 95.69 313 LEU A CA 1
ATOM 2549 C C . LEU A 1 313 ? -12.882 0.500 19.258 1.00 95.69 313 LEU A C 1
ATOM 2551 O O . LEU A 1 313 ? -13.204 1.685 19.333 1.00 95.69 313 LEU A O 1
ATOM 2555 N N . HIS A 1 314 ? -13.537 -0.447 19.933 1.00 94.44 314 HIS A N 1
ATOM 2556 C CA . HIS A 1 314 ? -14.670 -0.138 20.800 1.00 94.44 314 HIS A CA 1
ATOM 2557 C C . HIS A 1 314 ? -14.246 0.702 22.011 1.00 94.44 314 HIS A C 1
ATOM 2559 O O . HIS A 1 314 ? -14.927 1.672 22.347 1.00 94.44 314 HIS A O 1
ATOM 2565 N N . THR A 1 315 ? -13.130 0.360 22.658 1.00 92.50 315 THR A N 1
ATOM 2566 C CA . THR A 1 315 ? -12.558 1.122 23.776 1.00 92.50 315 THR A CA 1
ATOM 2567 C C . THR A 1 315 ? -12.210 2.540 23.341 1.00 92.50 315 THR A C 1
ATOM 2569 O O . THR A 1 315 ? -12.633 3.487 24.006 1.00 92.50 315 THR A O 1
ATOM 2572 N N . LEU A 1 316 ? -11.547 2.697 22.190 1.00 92.62 316 LEU A N 1
ATOM 2573 C CA . LEU A 1 316 ? -11.223 4.005 21.619 1.00 92.62 316 LEU A CA 1
ATOM 2574 C C . LEU A 1 316 ? -12.481 4.863 21.412 1.00 92.62 316 LEU A C 1
ATOM 2576 O O . LEU A 1 316 ? -12.581 5.961 21.958 1.00 92.62 316 LEU A O 1
ATOM 2580 N N . LEU A 1 317 ? -13.473 4.353 20.676 1.00 92.44 317 LEU A N 1
ATOM 2581 C CA . LEU A 1 317 ? -14.702 5.102 20.395 1.00 92.44 317 LEU A CA 1
ATOM 2582 C C . LEU A 1 317 ? -15.521 5.385 21.662 1.00 92.44 317 LEU A C 1
ATOM 2584 O O . LEU A 1 317 ? -16.145 6.438 21.774 1.00 92.44 317 LEU A O 1
ATOM 2588 N N . THR A 1 318 ? -15.510 4.479 22.643 1.00 91.81 318 THR A N 1
ATOM 2589 C CA . THR A 1 318 ? -16.199 4.683 23.928 1.00 91.81 318 THR A CA 1
ATOM 2590 C C . THR A 1 318 ? -15.534 5.790 24.734 1.00 91.81 318 THR A C 1
ATOM 2592 O O . THR A 1 318 ? -16.225 6.601 25.351 1.00 91.81 318 THR A O 1
ATOM 2595 N N . HIS A 1 319 ? -14.201 5.820 24.746 1.00 88.44 319 HIS A N 1
ATOM 2596 C CA . HIS A 1 319 ? -13.443 6.865 25.416 1.00 88.44 319 HIS A CA 1
ATOM 2597 C C . HIS A 1 319 ? -13.742 8.227 24.795 1.00 88.44 319 HIS A C 1
ATOM 2599 O O . HIS A 1 319 ? -14.136 9.149 25.508 1.00 88.44 319 HIS A O 1
ATOM 2605 N N . LEU A 1 320 ? -13.664 8.318 23.464 1.00 85.81 320 LEU A N 1
ATOM 2606 C CA . LEU A 1 320 ? -13.997 9.543 22.751 1.00 85.81 320 LEU A CA 1
ATOM 2607 C C . LEU A 1 320 ? -15.442 9.948 23.049 1.00 85.81 320 LEU A C 1
ATOM 2609 O O . LEU A 1 320 ? -15.645 11.041 23.558 1.00 85.81 320 LEU A O 1
ATOM 2613 N N . ARG A 1 321 ? -16.437 9.066 22.899 1.00 87.88 321 ARG A N 1
ATOM 2614 C CA . ARG A 1 321 ? -17.843 9.366 23.243 1.00 87.88 321 ARG A CA 1
ATOM 2615 C C . ARG A 1 321 ? -18.015 10.012 24.625 1.00 87.88 321 ARG A C 1
ATOM 2617 O O . ARG A 1 321 ? -18.820 10.927 24.769 1.00 87.88 321 ARG A O 1
ATOM 2624 N N . LYS A 1 322 ? -17.290 9.535 25.645 1.00 85.25 322 LYS A N 1
ATOM 2625 C CA . LYS A 1 322 ? -17.360 10.090 27.009 1.00 85.25 322 LYS A CA 1
ATOM 2626 C C . LYS A 1 322 ? -16.807 11.512 27.091 1.00 85.25 322 LYS A C 1
ATOM 2628 O O . LYS A 1 322 ? -17.375 12.316 27.817 1.00 85.25 322 LYS A O 1
ATOM 2633 N N . GLN A 1 323 ? -15.749 11.815 26.342 1.00 77.00 323 GLN A N 1
ATOM 2634 C CA . GLN A 1 323 ? -15.184 13.163 26.242 1.00 77.00 323 GLN A CA 1
ATOM 2635 C C . GLN A 1 323 ? -16.085 14.139 25.455 1.00 77.00 323 GLN A C 1
ATOM 2637 O O . GLN A 1 323 ? -15.984 15.341 25.659 1.00 77.00 323 GLN A O 1
ATOM 2642 N N . GLN A 1 324 ? -16.989 13.645 24.594 1.00 67.38 324 GLN A N 1
ATOM 2643 C CA . GLN A 1 324 ? -17.954 14.482 23.856 1.00 67.38 324 GLN A CA 1
ATOM 2644 C C . GLN A 1 324 ? -19.069 15.055 24.744 1.00 67.38 324 GLN A C 1
ATOM 2646 O O . GLN A 1 324 ? -19.730 16.021 24.362 1.00 67.38 324 GLN A O 1
ATOM 2651 N N . LEU A 1 325 ? -19.355 14.415 25.883 1.00 54.34 325 LEU A N 1
ATOM 2652 C CA . LEU A 1 325 ? -20.417 14.864 26.778 1.00 54.34 325 LEU A CA 1
ATOM 2653 C C . LEU A 1 325 ? -20.019 16.226 27.361 1.00 54.34 325 LEU A C 1
ATOM 2655 O O . LEU A 1 325 ? -18.921 16.336 27.902 1.00 54.34 325 LEU A O 1
ATOM 2659 N N . PRO A 1 326 ? -20.882 17.254 27.266 1.00 47.53 326 PRO A N 1
ATOM 2660 C CA . PRO A 1 326 ? -20.525 18.596 27.691 1.00 47.53 326 PRO A CA 1
ATOM 2661 C C . PRO A 1 326 ? -20.178 18.582 29.179 1.00 47.53 326 PRO A C 1
ATOM 2663 O O . PRO A 1 326 ? -21.035 18.327 30.028 1.00 47.53 326 PRO A O 1
ATOM 2666 N N . THR A 1 327 ? -18.921 18.880 29.502 1.00 44.81 327 THR A N 1
ATOM 2667 C CA . THR A 1 327 ? -18.609 19.477 30.794 1.00 44.81 327 THR A CA 1
ATOM 2668 C C . THR A 1 327 ? -19.300 20.838 30.819 1.00 44.81 327 THR A C 1
ATOM 2670 O O . THR A 1 327 ? -19.354 21.553 29.822 1.00 44.81 327 THR A O 1
ATOM 2673 N N . SER A 1 328 ? -19.915 21.178 31.945 1.00 42.59 328 SER A N 1
ATOM 2674 C CA . SER A 1 328 ? -20.777 22.353 32.133 1.00 42.59 328 SER A CA 1
ATOM 2675 C C . SER A 1 328 ? -20.107 23.720 31.903 1.00 42.59 328 SER A C 1
ATOM 2677 O O . SER A 1 328 ? -20.773 24.742 32.044 1.00 42.59 328 SER A O 1
ATOM 2679 N N . ASP A 1 329 ? -18.834 23.751 31.511 1.00 42.59 329 ASP A N 1
ATOM 2680 C CA . ASP A 1 329 ? -18.049 24.958 31.285 1.00 42.59 329 ASP A CA 1
ATOM 2681 C C . ASP A 1 329 ? -17.764 25.114 29.785 1.00 42.59 329 ASP A C 1
ATOM 2683 O O . ASP A 1 329 ? -16.838 24.527 29.232 1.00 42.59 329 ASP A O 1
ATOM 2687 N N . GLY A 1 330 ? -18.615 25.895 29.114 1.00 42.47 330 GLY A N 1
ATOM 2688 C CA . GLY A 1 330 ? -18.627 26.111 27.665 1.00 42.47 330 GLY A CA 1
ATOM 2689 C C . GLY A 1 330 ? -17.441 26.907 27.110 1.00 42.47 330 GLY A C 1
ATOM 2690 O O . GLY A 1 330 ? -17.643 27.976 26.537 1.00 42.47 330 GLY A O 1
ATOM 2691 N N . ASN A 1 331 ? -16.222 26.380 27.232 1.00 41.56 331 ASN A N 1
ATOM 2692 C CA . ASN A 1 331 ? -15.037 26.930 26.578 1.00 41.56 331 ASN A CA 1
ATOM 2693 C C . ASN A 1 331 ? -14.657 26.171 25.293 1.00 41.56 331 ASN A C 1
ATOM 2695 O O . ASN A 1 331 ? -14.786 24.958 25.166 1.00 41.56 331 ASN A O 1
ATOM 2699 N N . ASN A 1 332 ? -14.199 26.962 24.326 1.00 41.16 332 ASN A N 1
ATOM 2700 C CA . ASN A 1 332 ? -14.012 26.710 22.894 1.00 41.16 332 ASN A CA 1
ATOM 2701 C C . ASN A 1 332 ? -12.880 25.713 22.506 1.00 41.16 332 ASN A C 1
ATOM 2703 O O . ASN A 1 332 ? -12.162 25.957 21.542 1.00 41.16 332 ASN A O 1
ATOM 2707 N N . GLU A 1 333 ? -12.717 24.576 23.190 1.00 49.75 333 GLU A N 1
ATOM 2708 C CA . GLU A 1 333 ? -11.732 23.524 22.819 1.00 49.75 333 GLU A CA 1
ATOM 2709 C C . GLU A 1 333 ? -12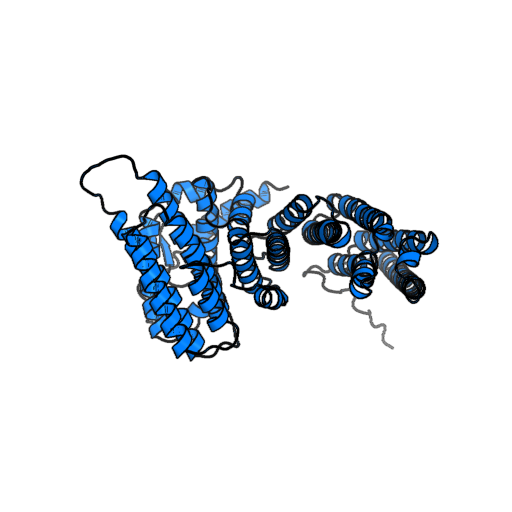.282 22.473 21.823 1.00 49.75 333 GLU A C 1
ATOM 2711 O O . GLU A 1 333 ? -11.633 21.483 21.498 1.00 49.75 333 GLU A O 1
ATOM 2716 N N . ASN A 1 334 ? -13.476 22.699 21.266 1.00 54.78 334 ASN A N 1
ATOM 2717 C CA . ASN A 1 334 ? -14.199 21.729 20.427 1.00 54.78 334 ASN A CA 1
ATOM 2718 C C . ASN A 1 334 ? -13.563 21.410 19.052 1.00 54.78 334 ASN A C 1
ATOM 2720 O O . ASN A 1 334 ? -14.097 20.559 18.339 1.00 54.78 334 ASN A O 1
ATOM 2724 N N . GLY A 1 335 ? -12.485 22.091 18.642 1.00 58.12 335 GLY A N 1
ATOM 2725 C CA . GLY A 1 335 ? -11.822 21.886 17.343 1.00 58.12 335 GLY A CA 1
ATOM 2726 C C . GLY A 1 335 ? -10.995 20.599 17.293 1.00 58.12 335 GLY A C 1
ATOM 2727 O O . GLY A 1 335 ? -11.314 19.691 16.527 1.00 58.12 335 GLY A O 1
ATOM 2728 N N . ASP A 1 336 ? -10.000 20.486 18.175 1.00 67.31 336 ASP A N 1
ATOM 2729 C CA . ASP A 1 336 ? -9.063 19.351 18.209 1.00 67.31 336 ASP A CA 1
ATOM 2730 C C . ASP A 1 336 ? -9.778 18.023 18.501 1.00 67.31 336 ASP A C 1
ATOM 2732 O O . ASP A 1 336 ? -9.465 16.978 17.930 1.00 67.31 336 ASP A O 1
ATOM 2736 N N . TYR A 1 337 ? -10.813 18.061 19.343 1.00 75.88 337 TYR A N 1
ATOM 2737 C CA . TYR A 1 337 ? -11.597 16.878 19.682 1.00 75.88 337 TYR A CA 1
ATOM 2738 C C . TYR A 1 337 ? -12.389 16.315 18.483 1.00 75.88 337 TYR A C 1
ATOM 2740 O O . TYR A 1 337 ? -12.459 15.097 18.288 1.00 75.88 337 TYR A O 1
ATOM 2748 N N . LYS A 1 338 ? -12.975 17.188 17.650 1.00 78.25 338 LYS A N 1
ATOM 2749 C CA . LYS A 1 338 ? -13.700 16.764 16.440 1.00 78.25 338 LYS A CA 1
ATOM 2750 C C . LYS A 1 338 ? -12.765 16.089 15.441 1.00 78.25 338 LYS A C 1
ATOM 2752 O O . LYS A 1 338 ? -13.136 15.069 14.863 1.00 78.25 338 LYS A O 1
ATOM 2757 N N . ASP A 1 339 ? -11.557 16.616 15.286 1.00 80.19 339 ASP A N 1
ATOM 2758 C CA . ASP A 1 339 ? -10.543 16.059 14.394 1.00 80.19 339 ASP A CA 1
ATOM 2759 C C . ASP A 1 339 ? -10.111 14.650 14.825 1.00 80.19 339 ASP A C 1
ATOM 2761 O O . ASP A 1 339 ? -10.073 13.732 14.003 1.00 80.19 339 ASP A O 1
ATOM 2765 N N . VAL A 1 340 ? -9.877 14.451 16.124 1.00 85.38 340 VAL A N 1
ATOM 2766 C CA . VAL A 1 340 ? -9.558 13.138 16.709 1.00 85.38 340 VAL A CA 1
ATOM 2767 C C . VAL A 1 3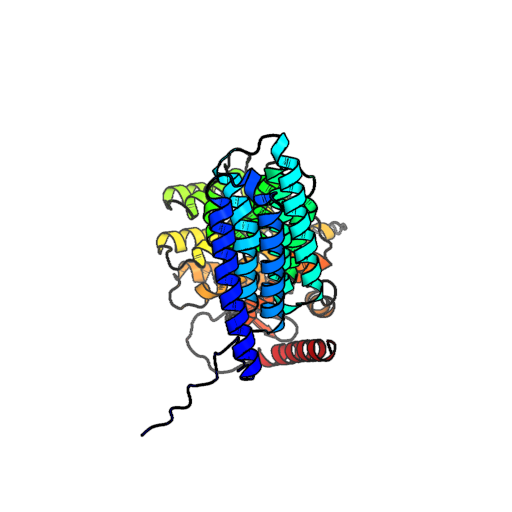40 ? -10.715 12.144 16.531 1.00 85.38 340 VAL A C 1
ATOM 2769 O O . VAL A 1 340 ? -10.488 10.978 16.199 1.00 85.38 340 VAL A O 1
ATOM 2772 N N . MET A 1 341 ? -11.965 12.589 16.708 1.00 87.19 341 MET A N 1
ATOM 2773 C CA . MET A 1 341 ? -13.150 11.756 16.471 1.00 87.19 341 MET A CA 1
ATOM 2774 C C . MET A 1 341 ? -13.244 11.307 15.007 1.00 87.19 341 MET A C 1
ATOM 2776 O O . MET A 1 341 ? -13.494 10.130 14.742 1.00 87.19 341 MET A O 1
ATOM 2780 N N . ILE A 1 342 ? -13.024 12.216 14.053 1.00 86.69 342 ILE A N 1
ATOM 2781 C CA . ILE A 1 342 ? -13.053 11.893 12.620 1.00 86.69 342 ILE A CA 1
ATOM 2782 C C . ILE A 1 342 ? -11.971 10.867 12.277 1.00 86.69 342 ILE A C 1
ATOM 2784 O O . ILE A 1 342 ? -12.260 9.897 11.573 1.00 86.69 342 ILE A O 1
ATOM 2788 N N . ASP A 1 343 ? -10.753 11.025 12.795 1.00 89.62 343 ASP A N 1
ATOM 2789 C CA . ASP A 1 343 ? -9.671 10.068 12.557 1.00 89.62 343 ASP A CA 1
ATOM 2790 C C . ASP A 1 343 ? -10.007 8.682 13.136 1.00 89.62 343 ASP A C 1
ATOM 2792 O O . ASP A 1 343 ? -9.863 7.669 12.446 1.00 89.62 343 ASP A O 1
ATOM 2796 N N . ALA A 1 344 ? -10.542 8.614 14.359 1.00 92.25 344 ALA A N 1
ATOM 2797 C CA . ALA A 1 344 ? -10.959 7.356 14.985 1.00 92.25 344 ALA A CA 1
ATOM 2798 C C . ALA A 1 344 ? -12.097 6.653 14.222 1.00 92.25 344 ALA A C 1
ATOM 2800 O O . ALA A 1 344 ? -12.069 5.430 14.021 1.00 92.25 344 ALA A O 1
ATOM 2801 N N . LEU A 1 345 ? -13.089 7.416 13.754 1.00 91.25 345 LEU A N 1
ATOM 2802 C CA . LEU A 1 345 ? -14.156 6.904 12.896 1.00 91.25 345 LEU A CA 1
ATOM 2803 C C . LEU A 1 345 ? -13.596 6.435 11.549 1.00 91.25 345 LEU A C 1
ATOM 2805 O O . LEU A 1 345 ? -13.992 5.378 11.063 1.00 91.25 345 LEU A O 1
ATOM 2809 N N . THR A 1 346 ? -12.635 7.156 10.972 1.00 91.31 346 THR A N 1
ATOM 2810 C CA . THR A 1 346 ? -11.998 6.782 9.703 1.00 91.31 346 THR A CA 1
ATOM 2811 C C . THR A 1 346 ? -11.232 5.472 9.832 1.00 91.31 346 THR A C 1
ATOM 2813 O O . THR A 1 346 ? -11.403 4.588 8.995 1.00 91.31 346 THR A O 1
ATOM 2816 N N . ILE A 1 347 ? -10.453 5.301 10.903 1.00 94.31 347 ILE A N 1
ATOM 2817 C CA . ILE A 1 347 ? -9.743 4.050 11.207 1.00 94.31 347 ILE A CA 1
ATOM 2818 C C . ILE A 1 347 ? -10.735 2.889 11.347 1.00 94.31 347 ILE A C 1
ATOM 2820 O O . ILE A 1 347 ? -10.530 1.814 10.779 1.00 94.31 347 ILE A O 1
ATOM 2824 N N . THR A 1 348 ? -11.841 3.110 12.062 1.00 94.38 348 THR A N 1
ATOM 2825 C CA . THR A 1 348 ? -12.886 2.092 12.252 1.00 94.38 348 THR A CA 1
ATOM 2826 C C . THR A 1 348 ? -13.559 1.726 10.925 1.00 94.38 348 THR A C 1
ATOM 2828 O O . THR A 1 348 ? -13.748 0.545 10.626 1.00 94.38 348 THR A O 1
ATOM 2831 N N . ALA A 1 349 ? -13.876 2.721 10.092 1.00 90.75 349 ALA A N 1
ATOM 2832 C CA . ALA A 1 349 ? -14.459 2.517 8.771 1.00 90.75 349 ALA A CA 1
ATOM 2833 C C . ALA A 1 349 ? -13.490 1.790 7.823 1.00 90.75 349 ALA A C 1
ATOM 2835 O O . ALA A 1 349 ? -13.909 0.892 7.093 1.00 90.75 349 ALA A O 1
ATOM 2836 N N . GLU A 1 350 ? -12.198 2.130 7.852 1.00 91.75 350 GLU A N 1
ATOM 2837 C CA . GLU A 1 350 ? -11.152 1.443 7.086 1.00 91.75 350 GLU A CA 1
ATOM 2838 C C . GLU A 1 350 ? -11.068 -0.032 7.497 1.00 91.75 350 GLU A C 1
ATOM 2840 O O . GLU A 1 350 ? -11.118 -0.916 6.638 1.00 91.75 350 GLU A O 1
ATOM 2845 N N . PHE A 1 351 ? -11.043 -0.320 8.803 1.00 93.19 351 PHE A N 1
ATOM 2846 C CA . PHE A 1 351 ? -11.068 -1.690 9.316 1.00 93.19 351 PHE A CA 1
ATOM 2847 C C . PHE A 1 351 ? -12.295 -2.469 8.824 1.00 93.19 351 PHE A C 1
ATOM 2849 O O . PHE A 1 351 ? -12.159 -3.599 8.343 1.00 93.19 351 PHE A O 1
ATOM 2856 N N . PHE A 1 352 ? -13.490 -1.875 8.893 1.00 89.25 352 PHE A N 1
ATOM 2857 C CA . PHE A 1 352 ? -14.710 -2.501 8.382 1.00 89.25 352 PHE A CA 1
ATOM 2858 C C . PHE A 1 352 ? -14.648 -2.752 6.880 1.00 89.25 352 PHE A C 1
ATOM 2860 O O . PHE A 1 352 ? -14.964 -3.859 6.446 1.00 89.25 352 PHE A O 1
ATOM 2867 N N . SER A 1 353 ? -14.192 -1.779 6.091 1.00 86.50 353 SER A N 1
ATOM 2868 C CA . SER A 1 353 ? -14.065 -1.938 4.643 1.00 86.50 353 SER A CA 1
ATOM 2869 C C . SER A 1 353 ? -13.164 -3.130 4.300 1.00 86.50 353 SER A C 1
ATOM 2871 O O . SER A 1 353 ? -13.579 -4.042 3.577 1.00 86.50 353 SER A O 1
ATOM 2873 N N . MET A 1 354 ? -11.982 -3.193 4.921 1.00 87.25 354 MET A N 1
ATOM 2874 C CA . MET A 1 354 ? -10.965 -4.218 4.656 1.00 87.25 354 MET A CA 1
ATOM 2875 C C . MET A 1 354 ? -11.363 -5.620 5.141 1.00 87.25 354 MET A C 1
ATOM 2877 O O . MET A 1 354 ? -10.921 -6.615 4.568 1.00 87.25 354 MET A O 1
ATOM 2881 N N . SER A 1 355 ? -12.194 -5.717 6.184 1.00 86.19 355 SER A N 1
ATOM 2882 C CA . SER A 1 355 ? -12.617 -6.990 6.794 1.00 86.19 355 SER A CA 1
ATOM 2883 C C . SER A 1 355 ? -14.044 -7.425 6.424 1.00 86.19 355 SER A C 1
ATOM 2885 O O . SER A 1 355 ? -14.478 -8.525 6.783 1.00 86.19 355 SER A O 1
ATOM 2887 N N . SER A 1 356 ? -14.769 -6.591 5.673 1.00 77.75 356 SER A N 1
ATOM 2888 C CA . SER A 1 356 ? -16.198 -6.735 5.366 1.00 77.75 356 SER A CA 1
ATOM 2889 C C . SER A 1 356 ? -16.584 -8.107 4.808 1.00 77.75 356 SER A C 1
ATOM 2891 O O . SER A 1 356 ? -17.567 -8.703 5.251 1.00 77.75 356 SER A O 1
ATOM 2893 N N . GLN A 1 357 ? -15.784 -8.649 3.885 1.00 74.88 357 GLN A N 1
ATOM 2894 C CA . GLN A 1 357 ? -16.030 -9.956 3.271 1.00 74.88 357 GLN A CA 1
ATOM 2895 C C . GLN A 1 357 ? -16.112 -11.083 4.296 1.00 74.88 357 GLN A C 1
ATOM 2897 O O . GLN A 1 357 ? -16.913 -11.993 4.126 1.00 74.88 357 GLN A O 1
ATOM 2902 N N . LYS A 1 358 ? -15.315 -11.039 5.371 1.00 77.88 358 LYS A N 1
ATOM 2903 C CA . LYS A 1 358 ? -15.354 -12.085 6.393 1.00 77.88 358 LYS A CA 1
ATOM 2904 C C . LYS A 1 358 ? -16.671 -11.989 7.156 1.00 77.88 358 LYS A C 1
ATOM 2906 O O . LYS A 1 358 ? -17.371 -12.997 7.269 1.00 77.88 358 LYS A O 1
ATOM 2911 N N . PHE A 1 359 ? -17.016 -10.788 7.633 1.00 70.94 359 PHE A N 1
ATOM 2912 C CA . PHE A 1 359 ? -18.179 -10.478 8.485 1.00 70.94 359 PHE A CA 1
ATOM 2913 C C . PHE A 1 359 ? -19.545 -10.730 7.837 1.00 70.94 359 PHE A C 1
ATOM 2915 O O . PHE A 1 359 ? -20.517 -10.975 8.550 1.00 70.94 359 PHE A O 1
ATOM 2922 N N . THR A 1 360 ? -19.611 -10.800 6.508 1.00 65.56 360 THR A N 1
ATOM 2923 C CA . THR A 1 360 ? -20.819 -11.206 5.773 1.00 65.56 360 THR A CA 1
ATOM 2924 C C . THR A 1 360 ? -20.964 -12.728 5.620 1.00 65.56 360 THR A C 1
ATOM 2926 O O . THR A 1 360 ? -22.020 -13.213 5.207 1.00 65.56 360 THR A O 1
ATOM 2929 N N . THR A 1 361 ? -19.955 -13.527 5.994 1.00 64.44 361 THR A N 1
ATOM 2930 C CA . THR A 1 361 ? -20.037 -14.992 5.903 1.00 64.44 361 THR A CA 1
ATOM 2931 C C . THR A 1 361 ? -20.756 -15.624 7.098 1.00 64.44 361 THR A C 1
ATOM 2933 O O . THR A 1 361 ? -20.545 -15.281 8.265 1.00 64.44 361 THR A O 1
ATOM 2936 N N . LYS A 1 362 ? -21.554 -16.669 6.835 1.00 59.62 362 LYS A N 1
ATOM 2937 C CA . LYS A 1 362 ? -22.208 -17.465 7.894 1.00 59.62 362 LYS A CA 1
ATOM 2938 C C . LYS A 1 362 ? -21.212 -18.181 8.823 1.00 59.62 362 LYS A C 1
ATOM 2940 O O . LYS A 1 362 ? -21.612 -18.580 9.913 1.00 59.62 362 LYS A O 1
ATOM 2945 N N . LYS A 1 363 ? -19.941 -18.311 8.419 1.00 65.38 363 LYS A N 1
ATOM 2946 C CA . LYS A 1 363 ? -18.899 -19.102 9.093 1.00 65.38 363 LYS A CA 1
ATOM 2947 C C . LYS A 1 363 ? -18.170 -18.378 10.232 1.00 65.38 363 LYS A C 1
ATOM 2949 O O . LYS A 1 363 ? -17.316 -18.988 10.863 1.00 65.38 363 LYS A O 1
ATOM 2954 N N . ILE A 1 364 ? -18.485 -17.116 10.527 1.00 72.81 364 ILE A N 1
ATOM 2955 C CA . ILE A 1 364 ? -17.799 -16.412 11.619 1.00 72.81 364 ILE A CA 1
ATOM 2956 C C . ILE A 1 364 ? -18.238 -16.896 13.008 1.00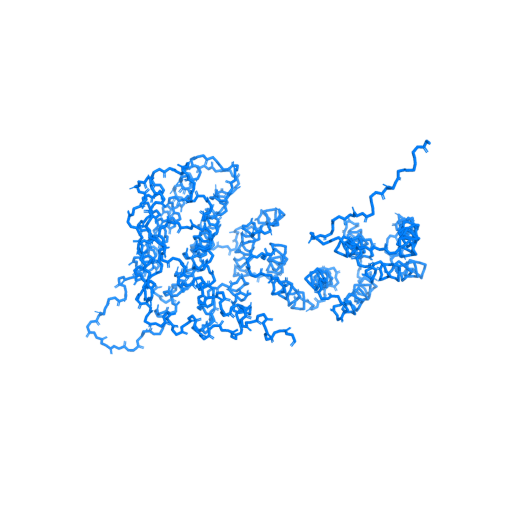 72.81 364 ILE A C 1
ATOM 2958 O O . ILE A 1 364 ? -19.445 -17.026 13.250 1.00 72.81 364 ILE A O 1
ATOM 2962 N N . PRO A 1 365 ? -17.281 -17.054 13.947 1.00 80.69 365 PRO A N 1
ATOM 2963 C CA . PRO A 1 365 ? -17.542 -17.305 15.360 1.00 80.69 365 PRO A CA 1
ATOM 2964 C C . PRO A 1 365 ? -18.550 -16.330 15.983 1.00 80.69 365 PRO A C 1
ATOM 2966 O O . PRO A 1 365 ? -18.433 -15.113 15.849 1.00 80.69 365 PRO A O 1
ATOM 2969 N N . VAL A 1 366 ? -19.521 -16.857 16.734 1.00 79.69 366 VAL A N 1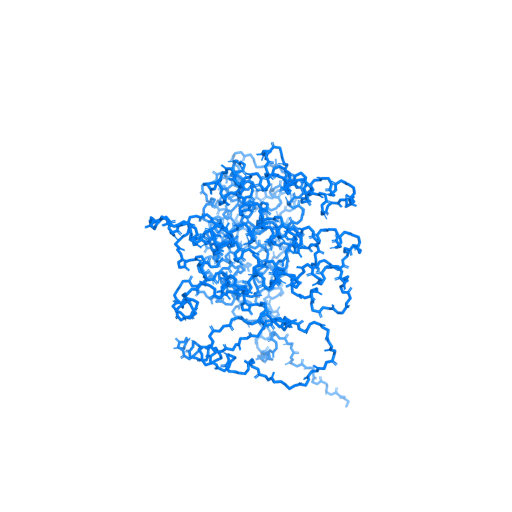
ATOM 2970 C CA . VAL A 1 366 ? -20.579 -16.057 17.384 1.00 79.69 366 VAL A CA 1
ATOM 2971 C C . VAL A 1 366 ? -20.006 -14.945 18.269 1.00 79.69 366 VAL A C 1
ATOM 2973 O O . VAL A 1 366 ? -20.520 -13.830 18.2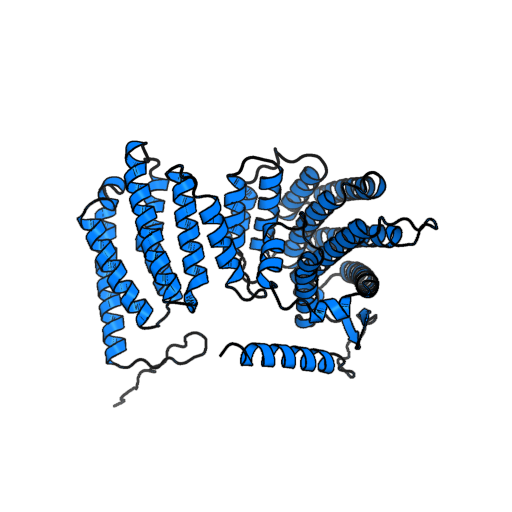50 1.00 79.69 366 VAL A O 1
ATOM 2976 N N . SER A 1 367 ? -18.912 -15.213 18.985 1.00 79.38 367 SER A N 1
ATOM 2977 C CA . SER A 1 367 ? -18.234 -14.218 19.824 1.00 79.38 367 SER A CA 1
ATOM 2978 C C . SER A 1 367 ? -17.800 -12.982 19.031 1.00 79.38 367 SER A C 1
ATOM 2980 O O . SER A 1 367 ? -18.060 -11.860 19.457 1.00 79.38 367 SER A O 1
ATOM 2982 N N . LEU A 1 368 ? -17.218 -13.169 17.843 1.00 84.81 368 LEU A N 1
ATOM 2983 C CA . LEU A 1 368 ? -16.816 -12.063 16.973 1.00 84.81 368 LEU A CA 1
ATOM 2984 C C . LEU A 1 368 ? -18.019 -11.276 16.457 1.00 84.81 368 LEU A C 1
ATOM 2986 O O . LEU A 1 368 ? -17.949 -10.054 16.395 1.00 84.81 368 LEU A O 1
ATOM 2990 N N . LYS A 1 369 ? -19.140 -11.943 16.147 1.00 81.88 369 LYS A N 1
ATOM 2991 C CA . LYS A 1 369 ? -20.373 -11.257 15.717 1.00 81.88 369 LYS A CA 1
ATOM 2992 C C . LYS A 1 369 ? -20.917 -10.317 16.793 1.00 81.88 369 LYS A C 1
ATOM 2994 O O . LYS A 1 369 ? -21.408 -9.245 16.456 1.00 81.88 369 LYS A O 1
ATOM 2999 N N . ILE A 1 370 ? -20.823 -10.700 18.068 1.00 83.31 370 ILE A N 1
ATOM 3000 C CA . ILE A 1 370 ? -21.282 -9.868 19.191 1.00 83.31 370 ILE A CA 1
ATOM 3001 C C . ILE A 1 370 ? -20.406 -8.619 19.327 1.00 83.31 370 ILE A C 1
ATOM 3003 O O . ILE A 1 370 ? -20.935 -7.509 19.322 1.00 83.31 370 ILE A O 1
ATOM 3007 N N . TYR A 1 371 ? -19.079 -8.783 19.383 1.00 87.12 371 TYR A N 1
ATOM 3008 C CA . TYR A 1 371 ? -18.154 -7.643 19.439 1.00 87.12 371 TYR A CA 1
ATOM 3009 C C . TYR A 1 371 ? -18.332 -6.712 18.242 1.00 87.12 371 TYR A C 1
ATOM 3011 O O . TYR A 1 371 ? -18.399 -5.494 18.397 1.00 87.12 371 TYR A O 1
ATOM 3019 N N . PHE A 1 372 ? -18.477 -7.303 17.058 1.00 86.38 372 PHE A N 1
ATOM 3020 C CA . PHE A 1 372 ? -18.701 -6.579 15.824 1.00 86.38 372 PHE A CA 1
ATOM 3021 C C . PHE A 1 372 ? -19.988 -5.745 15.878 1.00 86.38 372 PHE A C 1
ATOM 3023 O O . PHE A 1 372 ? -19.961 -4.553 15.579 1.00 86.38 372 PHE A O 1
ATOM 3030 N N . LYS A 1 373 ? -21.106 -6.340 16.317 1.00 83.25 373 LYS A N 1
ATOM 3031 C CA . LYS A 1 373 ? -22.393 -5.643 16.450 1.00 83.25 373 LYS A CA 1
ATOM 3032 C C . LYS A 1 373 ? -22.294 -4.443 17.396 1.00 83.25 373 LYS A C 1
ATOM 3034 O O . LYS A 1 373 ? -22.794 -3.372 17.060 1.00 83.25 373 LYS A O 1
ATOM 3039 N N . ASN A 1 374 ? -21.648 -4.612 18.549 1.00 87.81 374 ASN A N 1
ATOM 3040 C CA . ASN A 1 374 ? -21.505 -3.541 19.537 1.00 87.81 374 ASN A CA 1
ATOM 3041 C C . ASN A 1 374 ? -20.669 -2.377 18.988 1.00 87.81 374 ASN A C 1
ATOM 3043 O O . ASN A 1 374 ? -21.077 -1.222 19.098 1.00 87.81 374 ASN A O 1
ATOM 3047 N N . LEU A 1 375 ? -19.537 -2.683 18.343 1.00 91.12 375 LEU A N 1
ATOM 3048 C CA . LEU A 1 375 ? -18.696 -1.669 17.707 1.00 91.12 375 LEU A CA 1
ATOM 3049 C C . LEU A 1 375 ? -19.452 -0.928 16.602 1.00 91.12 375 LEU A C 1
ATOM 3051 O O . LEU A 1 375 ? -19.395 0.295 16.536 1.00 91.12 375 LEU A O 1
ATOM 3055 N N . LEU A 1 376 ? -20.193 -1.654 15.766 1.00 86.69 376 LEU A N 1
ATOM 3056 C CA . LEU A 1 376 ? -20.975 -1.067 14.683 1.00 86.69 376 LEU A CA 1
ATOM 3057 C C . LEU A 1 376 ? -22.059 -0.113 15.198 1.00 86.69 376 LEU A C 1
ATOM 3059 O O . LEU A 1 376 ? -22.263 0.953 14.622 1.00 86.69 376 LEU A O 1
ATOM 3063 N N . GLN A 1 377 ? -22.755 -0.488 16.274 1.00 86.19 377 GLN A N 1
ATOM 3064 C CA . GLN A 1 377 ? -23.778 0.355 16.888 1.00 86.19 377 GLN A CA 1
ATOM 3065 C C . GLN A 1 377 ? -23.175 1.661 17.415 1.00 86.19 377 GLN A C 1
ATOM 3067 O O . GLN A 1 377 ? -23.718 2.730 17.147 1.00 86.19 377 GLN A O 1
ATOM 3072 N N . LEU A 1 378 ? -22.042 1.575 18.116 1.00 90.12 378 LEU A N 1
ATOM 3073 C CA . LEU A 1 378 ? -21.325 2.743 18.622 1.00 90.12 378 LEU A CA 1
ATOM 3074 C C . LEU A 1 378 ? -20.792 3.626 17.485 1.00 90.12 378 LEU A C 1
ATOM 3076 O O . LEU A 1 378 ? -20.947 4.842 17.527 1.00 90.12 378 LEU A O 1
ATOM 3080 N N . PHE A 1 379 ? -20.214 3.014 16.450 1.00 89.75 379 PHE A N 1
ATOM 3081 C CA . PHE A 1 379 ? -19.753 3.707 15.249 1.00 89.75 379 PHE A CA 1
ATOM 3082 C C . PHE A 1 379 ? -20.895 4.478 14.572 1.00 89.75 379 PHE A C 1
ATOM 3084 O O . PHE A 1 379 ? -20.752 5.665 14.296 1.00 89.75 379 PHE A O 1
ATOM 3091 N N . ALA A 1 380 ? -22.049 3.838 14.362 1.00 83.06 380 ALA A N 1
ATOM 3092 C CA . ALA A 1 380 ? -23.218 4.478 13.760 1.00 83.06 380 ALA A CA 1
ATOM 3093 C C . ALA A 1 380 ? -23.782 5.611 14.633 1.00 83.06 380 ALA A C 1
ATOM 3095 O O . ALA A 1 380 ? -24.179 6.648 14.107 1.00 83.06 380 ALA A O 1
ATOM 3096 N N . GLU A 1 381 ? -23.815 5.431 15.957 1.00 85.00 381 GLU A N 1
ATOM 3097 C CA . GLU A 1 381 ? -24.227 6.475 16.899 1.00 85.00 381 GLU A CA 1
ATOM 3098 C C . GLU A 1 381 ? -23.334 7.717 16.776 1.00 85.00 381 GLU A C 1
ATOM 3100 O O . GLU A 1 381 ? -23.838 8.820 16.582 1.00 85.00 381 GLU A O 1
ATOM 3105 N N . LEU A 1 382 ? -22.013 7.538 16.831 1.00 86.00 382 LEU A N 1
ATOM 3106 C CA . LEU A 1 382 ? -21.054 8.641 16.756 1.00 86.00 382 LEU A CA 1
ATOM 3107 C C . LEU A 1 382 ? -21.057 9.326 15.390 1.00 86.00 382 LEU A C 1
ATOM 3109 O O . LEU A 1 382 ? -21.007 10.551 15.315 1.00 86.00 382 LEU A O 1
ATOM 3113 N N . LEU A 1 383 ? -21.182 8.552 14.314 1.00 81.44 383 LEU A N 1
ATOM 3114 C CA . LEU A 1 383 ? -21.256 9.079 12.957 1.00 81.44 383 LEU A CA 1
ATOM 3115 C C . LEU A 1 383 ? -22.518 9.928 12.732 1.00 81.44 383 LEU A C 1
ATOM 3117 O O . LEU A 1 383 ? -22.454 10.939 12.042 1.00 81.44 383 LEU A O 1
ATOM 3121 N N . ASN A 1 384 ? -23.644 9.571 13.359 1.00 76.88 384 ASN A N 1
ATOM 3122 C CA . ASN A 1 384 ? -24.864 10.389 13.352 1.00 76.88 384 ASN A CA 1
ATOM 3123 C C . ASN A 1 384 ? -24.740 11.695 14.137 1.00 76.88 384 ASN A C 1
ATOM 3125 O O . ASN A 1 384 ? -25.461 12.646 13.844 1.00 76.88 384 ASN A O 1
ATOM 3129 N N . ASN A 1 385 ? -23.869 11.732 15.145 1.00 76.69 385 ASN A N 1
ATOM 3130 C CA . ASN A 1 385 ? -23.641 12.927 15.954 1.00 76.69 385 ASN A CA 1
ATOM 3131 C C . ASN A 1 385 ? -22.738 13.948 15.242 1.00 76.69 385 ASN A C 1
ATOM 3133 O O . ASN A 1 385 ? -22.580 15.067 15.729 1.00 76.69 385 ASN A O 1
ATOM 3137 N N . LEU A 1 386 ? -22.151 13.597 14.092 1.00 74.25 386 LEU A N 1
ATOM 3138 C CA . LEU A 1 386 ? -21.483 14.557 13.221 1.00 74.25 386 LEU A CA 1
ATOM 3139 C C . LEU A 1 386 ? -22.548 15.355 12.449 1.00 74.25 386 LEU A C 1
ATOM 3141 O O . LEU A 1 386 ? -22.976 14.953 11.369 1.00 74.25 386 LEU A O 1
ATOM 3145 N N . GLU A 1 387 ? -22.953 16.505 13.004 1.00 59.62 387 GLU A N 1
ATOM 3146 C CA . GLU A 1 387 ? -23.976 17.428 12.462 1.00 59.62 387 GLU A CA 1
ATOM 3147 C C . GLU A 1 387 ? -23.767 17.830 10.985 1.00 59.62 387 GLU A C 1
ATOM 3149 O O . GLU A 1 387 ? -24.699 18.288 10.332 1.00 59.62 387 GLU A O 1
ATOM 3154 N N . GLN A 1 388 ? -22.565 17.632 10.438 1.00 58.75 388 GLN A N 1
ATOM 3155 C CA . GLN A 1 388 ? -22.167 18.050 9.092 1.00 58.75 388 GLN A CA 1
ATOM 3156 C C . GLN A 1 388 ? -22.216 16.934 8.034 1.00 58.75 388 GLN A C 1
ATOM 3158 O O . GLN A 1 388 ? -21.887 17.199 6.884 1.00 58.75 388 GLN A O 1
ATOM 3163 N N . MET A 1 389 ? -22.618 15.695 8.351 1.00 57.09 389 MET A N 1
ATOM 3164 C CA . MET A 1 389 ? -22.548 14.577 7.383 1.00 57.09 389 MET A CA 1
ATOM 3165 C C . MET A 1 389 ? -23.264 14.844 6.044 1.00 57.09 389 MET A C 1
ATOM 3167 O O . MET A 1 389 ? -22.758 14.440 4.996 1.00 57.09 389 MET A O 1
ATOM 3171 N N . ASP A 1 390 ? -24.394 15.558 6.054 1.00 54.19 390 ASP A N 1
ATOM 3172 C CA . ASP A 1 390 ? -25.135 15.906 4.832 1.00 54.19 390 ASP A CA 1
ATOM 3173 C C . ASP A 1 390 ? -24.400 16.954 3.974 1.00 54.19 390 ASP A C 1
ATOM 3175 O O . ASP A 1 390 ? -24.339 16.810 2.753 1.00 54.19 390 ASP A O 1
ATOM 3179 N N . GLU A 1 391 ? -23.784 17.961 4.600 1.00 55.47 391 GLU A N 1
ATOM 3180 C CA . GLU A 1 391 ? -22.966 18.977 3.921 1.00 55.47 391 GLU A CA 1
ATOM 3181 C C . GLU A 1 391 ? -21.669 18.346 3.374 1.00 55.47 391 GLU A C 1
ATOM 3183 O O . GLU A 1 391 ? -21.269 18.577 2.232 1.00 55.47 391 GLU A O 1
ATOM 3188 N N . LEU A 1 392 ? -21.080 17.416 4.128 1.00 52.00 392 LEU A N 1
ATOM 3189 C CA . LEU A 1 392 ? -19.850 16.697 3.788 1.00 52.00 392 LEU A CA 1
ATOM 3190 C C . LEU A 1 392 ? -19.979 15.762 2.587 1.00 52.00 392 LEU A C 1
ATOM 3192 O O . LEU A 1 392 ? -19.040 15.624 1.801 1.00 52.00 392 LEU A O 1
ATOM 3196 N N . LEU A 1 393 ? -21.141 15.136 2.403 1.00 53.56 393 LEU A N 1
ATOM 3197 C CA . LEU A 1 393 ? -21.415 14.318 1.221 1.00 53.56 393 LEU A CA 1
ATOM 3198 C C . LEU A 1 393 ? -21.572 15.163 -0.055 1.00 53.56 393 LEU A C 1
ATOM 3200 O O . LEU A 1 393 ? -21.363 14.633 -1.151 1.00 53.56 393 LEU A O 1
ATOM 3204 N N . THR A 1 394 ? -21.913 16.451 0.073 1.00 54.59 394 THR A N 1
ATOM 3205 C CA . THR A 1 394 ? -22.096 17.379 -1.054 1.00 54.59 394 THR A CA 1
ATOM 3206 C C . THR A 1 394 ? -20.835 18.154 -1.447 1.00 54.59 394 THR A C 1
ATOM 3208 O O . THR A 1 394 ? -20.632 18.367 -2.643 1.00 54.59 394 THR A O 1
ATOM 3211 N N . THR A 1 395 ? -19.969 18.520 -0.494 1.00 50.69 395 THR A N 1
ATOM 3212 C CA . THR A 1 395 ? -18.780 19.373 -0.734 1.00 50.69 395 THR A CA 1
ATOM 3213 C C . THR A 1 395 ? -17.534 18.584 -1.157 1.00 50.69 395 THR A C 1
ATOM 3215 O O . THR A 1 395 ? -16.626 19.132 -1.772 1.00 50.69 395 THR A O 1
ATOM 3218 N N . ALA A 1 396 ? -17.500 17.269 -0.920 1.00 52.47 396 ALA A N 1
ATOM 3219 C CA . ALA A 1 396 ? -16.340 16.400 -1.144 1.00 52.47 396 ALA A CA 1
ATOM 3220 C C . ALA A 1 396 ? -15.970 16.108 -2.626 1.00 52.47 396 ALA A C 1
ATOM 3222 O O . ALA A 1 396 ? -15.394 15.053 -2.912 1.00 52.47 396 ALA A O 1
ATOM 3223 N N . LYS A 1 397 ? -16.322 16.987 -3.576 1.00 54.62 397 LYS A N 1
ATOM 3224 C CA . LYS A 1 397 ? -16.079 16.790 -5.019 1.00 54.62 397 LYS A CA 1
ATOM 3225 C C . LYS A 1 397 ? -14.682 17.223 -5.464 1.00 54.62 397 LYS A C 1
ATOM 3227 O O . LYS A 1 397 ? -14.077 16.516 -6.268 1.00 54.62 397 LYS A O 1
ATOM 3232 N N . ASP A 1 398 ? -14.149 18.305 -4.908 1.00 52.53 398 ASP A N 1
ATOM 3233 C CA . ASP A 1 398 ? -12.821 18.801 -5.268 1.00 52.53 398 ASP A CA 1
ATOM 3234 C C . ASP A 1 398 ? -11.762 18.139 -4.364 1.00 52.53 398 ASP A C 1
ATOM 3236 O O . ASP A 1 398 ? -11.977 17.958 -3.170 1.00 52.53 398 ASP A O 1
ATOM 3240 N N . ASN A 1 399 ? -10.627 17.709 -4.928 1.00 62.34 399 ASN A N 1
ATOM 3241 C CA . ASN A 1 399 ? -9.489 17.082 -4.220 1.00 62.34 399 ASN A CA 1
ATOM 3242 C C . ASN A 1 399 ? -9.692 15.690 -3.578 1.00 62.34 399 ASN A C 1
ATOM 3244 O O . ASN A 1 399 ? -8.796 15.216 -2.876 1.00 62.34 399 ASN A O 1
ATOM 3248 N N . TYR A 1 400 ? -10.780 14.974 -3.883 1.00 72.62 400 TYR A N 1
ATOM 3249 C CA . TYR A 1 400 ? -11.068 13.633 -3.337 1.00 72.62 400 TYR A CA 1
ATOM 3250 C C . TYR A 1 400 ? -9.883 12.648 -3.427 1.00 72.62 400 TYR A C 1
ATOM 3252 O O . TYR A 1 400 ? -9.484 12.048 -2.427 1.00 72.62 400 TYR A O 1
ATOM 3260 N N . ASN A 1 401 ? -9.269 12.515 -4.609 1.00 74.25 401 ASN A N 1
ATOM 3261 C CA . ASN A 1 401 ? -8.145 11.594 -4.820 1.00 74.25 401 ASN A CA 1
ATOM 3262 C C . ASN A 1 401 ? -6.876 12.027 -4.070 1.00 74.25 401 ASN A C 1
ATOM 3264 O O . ASN A 1 401 ? -6.136 11.169 -3.584 1.00 74.25 401 ASN A O 1
ATOM 3268 N N . CYS A 1 402 ? -6.635 13.335 -3.938 1.00 76.69 402 CYS A N 1
ATOM 3269 C CA . CYS A 1 402 ? -5.506 13.868 -3.177 1.00 76.69 402 CYS A CA 1
ATOM 3270 C C . CYS A 1 402 ? -5.671 13.567 -1.685 1.00 76.69 402 CYS A C 1
ATOM 3272 O O . CYS A 1 402 ? -4.757 13.016 -1.079 1.00 76.69 402 CYS A O 1
ATOM 3274 N N . ALA A 1 403 ? -6.849 13.838 -1.114 1.00 79.88 403 ALA A N 1
ATOM 3275 C CA . ALA A 1 403 ? -7.140 13.570 0.294 1.00 79.88 403 ALA A CA 1
ATOM 3276 C C . ALA A 1 403 ? -7.057 12.071 0.637 1.00 79.88 403 ALA A C 1
ATOM 3278 O O . ALA A 1 403 ? -6.529 11.692 1.683 1.00 79.88 403 ALA A O 1
ATOM 3279 N N . ILE A 1 404 ? -7.516 11.196 -0.266 1.00 82.19 404 ILE A N 1
ATOM 3280 C CA . ILE A 1 404 ? -7.372 9.744 -0.099 1.00 82.19 404 ILE A CA 1
ATOM 3281 C C . ILE A 1 404 ? -5.907 9.334 -0.181 1.00 82.19 404 ILE A C 1
ATOM 3283 O O . ILE A 1 404 ? -5.427 8.640 0.710 1.00 82.19 404 ILE A O 1
ATOM 3287 N N . THR A 1 405 ? -5.180 9.762 -1.214 1.00 84.50 405 THR A N 1
ATOM 3288 C CA . THR A 1 405 ? -3.749 9.442 -1.353 1.00 84.50 405 THR A CA 1
ATOM 3289 C C . THR A 1 405 ? -2.986 9.873 -0.106 1.00 84.50 405 THR A C 1
ATOM 3291 O O . THR A 1 405 ? -2.237 9.088 0.465 1.00 84.50 405 THR A O 1
ATOM 3294 N N . ASP A 1 406 ? -3.268 11.070 0.391 1.00 85.25 406 ASP A N 1
ATOM 3295 C CA . ASP A 1 406 ? -2.685 11.608 1.608 1.00 85.25 406 ASP A CA 1
ATOM 3296 C C . ASP A 1 406 ? -3.079 10.810 2.870 1.00 85.25 406 ASP A C 1
ATOM 3298 O O . ASP A 1 406 ? -2.253 10.598 3.757 1.00 85.25 406 ASP A O 1
ATOM 3302 N N . TRP A 1 407 ? -4.310 10.291 2.985 1.00 88.25 407 TRP A N 1
ATOM 3303 C CA . TRP A 1 407 ? -4.679 9.331 4.047 1.00 88.25 407 TRP A CA 1
ATOM 3304 C C . TRP A 1 407 ? -3.882 8.040 3.975 1.00 88.25 407 TRP A C 1
ATOM 3306 O O . TRP A 1 407 ? -3.391 7.555 4.995 1.00 88.25 407 TRP A O 1
ATOM 3316 N N . PHE A 1 408 ? -3.719 7.497 2.775 1.00 87.25 408 PHE A N 1
ATOM 3317 C CA . PHE A 1 408 ? -2.953 6.278 2.584 1.00 87.25 408 PHE A CA 1
ATOM 3318 C C . PHE A 1 408 ? -1.476 6.461 2.895 1.00 87.25 408 PHE A C 1
ATOM 3320 O O . PHE A 1 408 ? -0.896 5.624 3.590 1.00 87.25 408 PHE A O 1
ATOM 3327 N N . VAL A 1 409 ? -0.895 7.562 2.431 1.00 84.94 409 VAL A N 1
ATOM 3328 C CA . VAL A 1 409 ? 0.537 7.822 2.535 1.00 84.94 409 VAL A CA 1
ATOM 3329 C C . VAL A 1 409 ? 0.929 8.385 3.893 1.00 84.94 409 VAL A C 1
ATOM 3331 O O . VAL A 1 409 ? 1.888 7.880 4.469 1.00 84.94 409 VAL A O 1
ATOM 3334 N N . ASN A 1 410 ? 0.173 9.346 4.434 1.00 82.94 410 ASN A N 1
ATOM 3335 C CA . ASN A 1 410 ? 0.545 10.117 5.627 1.00 82.94 410 ASN A CA 1
ATOM 3336 C C . ASN A 1 410 ? -0.330 9.842 6.877 1.00 82.94 410 ASN A C 1
ATOM 3338 O O . ASN A 1 410 ? 0.091 10.166 7.985 1.00 82.94 410 ASN A O 1
ATOM 3342 N N . GLY A 1 411 ? -1.485 9.171 6.759 1.00 82.19 411 GLY A N 1
ATOM 3343 C CA . GLY A 1 411 ? -2.299 8.734 7.913 1.00 82.19 411 GLY A CA 1
ATOM 3344 C C . GLY A 1 411 ? -3.019 9.866 8.637 1.00 82.19 411 GLY A C 1
ATOM 3345 O O . GLY A 1 411 ? -3.708 10.636 7.973 1.00 82.19 411 GLY A O 1
ATOM 3346 N N . THR A 1 412 ? -2.899 9.957 9.967 1.00 69.00 412 THR A N 1
ATOM 3347 C CA . THR A 1 412 ? -3.635 10.942 10.794 1.00 69.00 412 THR A CA 1
ATOM 3348 C C . THR A 1 412 ? -2.931 12.299 10.935 1.00 69.00 412 THR A C 1
ATOM 3350 O O . THR A 1 412 ? -3.487 13.232 11.508 1.00 69.00 412 THR A O 1
ATOM 3353 N N . VAL A 1 413 ? -1.714 12.457 10.404 1.00 63.19 413 VAL A N 1
ATOM 3354 C CA . VAL A 1 413 ? -0.875 13.646 10.645 1.00 63.19 413 VAL A CA 1
ATOM 3355 C C . VAL A 1 413 ? -1.426 14.914 9.972 1.00 63.19 413 VAL A C 1
ATOM 3357 O O . VAL A 1 413 ? -1.511 14.970 8.748 1.00 63.19 413 VAL A O 1
ATOM 3360 N N . LYS A 1 414 ? -1.718 15.946 10.790 1.00 55.12 414 LYS A N 1
ATOM 3361 C CA . LYS A 1 414 ? -1.967 17.372 10.451 1.00 55.12 414 LYS A CA 1
ATOM 3362 C C . LYS A 1 414 ? -2.688 17.623 9.123 1.00 55.12 414 LYS A C 1
ATOM 3364 O O . LYS A 1 414 ? -2.109 18.135 8.164 1.00 55.12 414 LYS A O 1
ATOM 3369 N N . LYS A 1 415 ? -3.986 17.330 9.106 1.00 64.81 415 LYS A N 1
ATOM 3370 C CA . LYS A 1 415 ? -4.863 17.554 7.950 1.00 64.81 415 LYS A CA 1
ATOM 3371 C C . LYS A 1 415 ? -5.916 18.587 8.273 1.00 64.81 415 LYS A C 1
ATOM 3373 O O . LYS A 1 415 ? -6.374 18.659 9.407 1.00 64.81 415 LYS A O 1
ATOM 3378 N N . THR A 1 416 ? -6.326 19.343 7.261 1.00 65.38 416 THR A N 1
ATOM 3379 C CA . THR A 1 416 ? -7.552 20.132 7.362 1.00 65.38 416 THR A CA 1
ATOM 3380 C C . THR A 1 416 ? -8.730 19.193 7.612 1.00 65.38 416 THR A C 1
ATOM 3382 O O . THR A 1 416 ? -8.747 18.062 7.117 1.00 65.38 416 THR A O 1
ATOM 3385 N N . MET A 1 417 ? -9.721 19.665 8.364 1.00 66.81 417 MET A N 1
ATOM 3386 C CA . MET A 1 417 ? -10.935 18.906 8.668 1.00 66.81 417 MET A CA 1
ATOM 3387 C C . MET A 1 417 ? -11.597 18.356 7.387 1.00 66.81 417 MET A C 1
ATOM 3389 O O . MET A 1 417 ? -11.972 17.188 7.334 1.00 66.81 417 MET A O 1
ATOM 3393 N N . GLU A 1 418 ? -11.633 19.153 6.312 1.00 68.06 418 GLU A N 1
ATOM 3394 C CA . GLU A 1 418 ? -12.120 18.740 4.986 1.00 68.06 418 GLU A CA 1
ATOM 3395 C C . GLU A 1 418 ? -11.368 17.511 4.441 1.00 68.06 418 GLU A C 1
ATOM 3397 O O . GLU A 1 418 ? -11.990 16.522 4.047 1.00 68.06 418 GLU A O 1
ATOM 3402 N N . ASN A 1 419 ? -10.031 17.507 4.512 1.00 73.50 419 ASN A N 1
ATOM 3403 C CA . ASN A 1 419 ? -9.204 16.401 4.024 1.00 73.50 419 ASN A CA 1
ATOM 3404 C C . ASN A 1 419 ? -9.386 15.109 4.839 1.00 73.50 419 ASN A C 1
ATOM 3406 O O . ASN A 1 419 ? -9.278 14.018 4.275 1.00 73.50 419 ASN A O 1
ATOM 3410 N N . LYS A 1 420 ? -9.689 15.204 6.142 1.00 76.38 420 LYS A N 1
ATOM 3411 C CA . LYS A 1 420 ? -9.947 14.033 7.004 1.00 76.38 420 LYS A CA 1
ATOM 3412 C C . LYS A 1 420 ? -11.275 13.337 6.687 1.00 76.38 420 LYS A C 1
ATOM 3414 O O . LYS A 1 420 ? -11.442 12.155 6.978 1.00 76.38 420 LYS A O 1
ATOM 3419 N N . LEU A 1 421 ? -12.212 14.036 6.048 1.00 77.38 421 LEU A N 1
ATOM 3420 C CA . LEU A 1 421 ? -13.572 13.538 5.832 1.00 77.38 421 LEU A CA 1
ATOM 3421 C C . LEU A 1 421 ? -13.725 12.714 4.551 1.00 77.38 421 LEU A C 1
ATOM 3423 O O . LEU A 1 421 ? -14.523 11.774 4.523 1.00 77.38 421 LEU A O 1
ATOM 3427 N N . HIS A 1 422 ? -12.927 12.975 3.509 1.00 81.00 422 HIS A N 1
ATOM 3428 C CA . HIS A 1 422 ? -12.983 12.172 2.278 1.00 81.00 422 HIS A CA 1
ATOM 3429 C C . HIS A 1 422 ? -12.688 10.675 2.511 1.00 81.00 422 HIS A C 1
ATOM 3431 O O . HIS A 1 422 ? -13.453 9.846 1.999 1.00 81.00 422 HIS A O 1
ATOM 3437 N N . PRO A 1 423 ? -11.654 10.282 3.287 1.00 83.44 423 PRO A N 1
ATOM 3438 C CA . PRO A 1 423 ? -11.410 8.881 3.622 1.00 83.44 423 PRO A CA 1
ATOM 3439 C C . PRO A 1 423 ? -12.561 8.245 4.411 1.00 83.44 423 PRO A C 1
ATOM 3441 O O . PRO A 1 423 ? -12.979 7.136 4.075 1.00 83.44 423 PRO A O 1
ATOM 3444 N N . LEU A 1 424 ? -13.137 8.947 5.398 1.00 85.69 424 LEU A N 1
ATOM 3445 C CA . LEU A 1 424 ? -14.292 8.454 6.160 1.00 85.69 424 LEU A CA 1
ATOM 3446 C C . LEU A 1 424 ? -15.466 8.122 5.234 1.00 85.69 424 LEU A C 1
ATOM 3448 O O . LEU A 1 424 ? -16.059 7.043 5.327 1.00 85.69 424 LEU A O 1
ATOM 3452 N N . VAL A 1 425 ? -15.776 9.031 4.307 1.00 79.31 425 VAL A N 1
ATOM 3453 C CA . VAL A 1 425 ? -16.837 8.848 3.311 1.00 79.31 425 VAL A CA 1
ATOM 3454 C C . VAL A 1 425 ? -16.513 7.690 2.365 1.00 79.31 425 VAL A C 1
ATOM 3456 O O . VAL A 1 425 ? -17.398 6.877 2.090 1.00 79.31 425 VAL A O 1
ATOM 3459 N N . LEU A 1 426 ? -15.270 7.580 1.876 1.00 81.94 426 LEU A N 1
ATOM 3460 C CA . LEU A 1 426 ? -14.830 6.470 1.020 1.00 81.94 426 LEU A CA 1
ATOM 3461 C C . LEU A 1 426 ? -15.072 5.122 1.705 1.00 81.94 426 LEU A C 1
ATOM 3463 O O . LEU A 1 426 ? -15.771 4.268 1.157 1.00 81.94 426 LEU A O 1
ATOM 3467 N N . PHE A 1 427 ? -14.510 4.928 2.897 1.00 83.75 427 PHE A N 1
ATOM 3468 C CA . PHE A 1 427 ? -14.570 3.639 3.578 1.00 83.75 427 PHE A CA 1
ATOM 3469 C C . PHE A 1 427 ? -15.989 3.296 4.027 1.00 83.75 427 PHE A C 1
ATOM 3471 O O . PHE A 1 427 ? -16.417 2.150 3.885 1.00 83.75 427 PHE A O 1
ATOM 3478 N N . SER A 1 428 ? -16.764 4.290 4.468 1.00 79.12 428 SER A N 1
ATOM 3479 C CA . SER A 1 428 ? -18.183 4.098 4.785 1.00 79.12 428 SER A CA 1
ATOM 3480 C C . SER A 1 428 ? -18.971 3.642 3.553 1.00 79.12 428 SER A C 1
ATOM 3482 O O . SER A 1 428 ? -19.753 2.697 3.640 1.00 79.12 428 SER A O 1
ATOM 3484 N N . LYS A 1 429 ? -18.721 4.234 2.374 1.00 73.94 429 LYS A N 1
ATOM 3485 C CA . LYS A 1 429 ? -19.333 3.797 1.105 1.00 73.94 429 LYS A CA 1
ATOM 3486 C C . LYS A 1 429 ? -18.925 2.379 0.716 1.00 73.94 429 LYS A C 1
ATOM 3488 O O . LYS A 1 429 ? -19.775 1.602 0.287 1.00 73.94 429 LYS A O 1
ATOM 3493 N N . GLN A 1 430 ? -17.653 2.023 0.878 1.00 75.88 430 GLN A N 1
ATOM 3494 C CA . GLN A 1 430 ? -17.177 0.665 0.605 1.00 75.88 430 GLN A CA 1
ATOM 3495 C C . GLN A 1 430 ? -17.865 -0.366 1.504 1.00 75.88 430 GLN A C 1
ATOM 3497 O O . GLN A 1 430 ? -18.282 -1.415 1.013 1.00 75.88 430 GLN A O 1
ATOM 3502 N N . CYS A 1 431 ? -18.078 -0.042 2.784 1.00 71.19 431 CYS A N 1
ATOM 3503 C CA . CYS A 1 431 ? -18.864 -0.886 3.681 1.00 71.19 431 CYS A CA 1
ATOM 3504 C C . CYS A 1 431 ? -20.274 -1.125 3.115 1.00 71.19 431 CYS A C 1
ATOM 3506 O O . CYS A 1 431 ? -20.691 -2.270 2.984 1.00 71.19 431 CYS A O 1
ATOM 3508 N N . ILE A 1 432 ? -20.983 -0.078 2.687 1.00 65.94 432 ILE A N 1
ATOM 3509 C CA . ILE A 1 432 ? -22.333 -0.206 2.100 1.00 65.94 432 ILE A CA 1
ATOM 3510 C C . ILE A 1 432 ? -22.315 -1.096 0.851 1.00 65.94 432 ILE A C 1
ATOM 3512 O O . ILE A 1 432 ? -23.097 -2.042 0.735 1.00 65.94 432 ILE A O 1
ATOM 3516 N N . ASN A 1 433 ? -21.402 -0.804 -0.078 1.00 66.81 433 ASN A N 1
ATOM 3517 C CA . ASN A 1 433 ? -21.329 -1.468 -1.378 1.00 66.81 433 ASN A CA 1
ATOM 3518 C C . ASN A 1 433 ? -20.994 -2.958 -1.261 1.00 66.81 433 ASN A C 1
ATOM 3520 O O . ASN A 1 433 ? -21.483 -3.761 -2.056 1.00 66.81 433 ASN A O 1
ATOM 3524 N N . ASN A 1 434 ? -20.247 -3.354 -0.229 1.00 64.62 434 ASN A N 1
ATOM 3525 C CA . ASN A 1 434 ? -19.920 -4.754 0.044 1.00 64.62 434 ASN A CA 1
ATOM 3526 C C . ASN A 1 434 ? -21.114 -5.567 0.588 1.00 64.62 434 ASN A C 1
ATOM 3528 O O . ASN A 1 434 ? -20.922 -6.670 1.104 1.00 64.62 434 ASN A O 1
ATOM 3532 N N . LYS A 1 435 ? -22.350 -5.047 0.463 1.00 58.44 435 LYS A N 1
ATOM 3533 C CA . LYS A 1 435 ? -23.589 -5.621 1.016 1.00 58.44 435 LYS A CA 1
ATOM 3534 C C . LYS A 1 435 ? -23.420 -5.958 2.490 1.00 58.44 435 LYS A C 1
ATOM 3536 O O . LYS A 1 435 ? -23.824 -7.020 2.968 1.00 58.44 435 LYS A O 1
ATOM 3541 N N . PHE A 1 436 ? -22.774 -5.045 3.202 1.00 52.06 436 PHE A N 1
ATOM 3542 C CA . PHE A 1 436 ? -22.536 -5.172 4.618 1.00 52.06 436 PHE A CA 1
ATOM 3543 C C . PHE A 1 436 ? -23.833 -4.887 5.383 1.00 52.06 436 PHE A C 1
ATOM 3545 O O . PHE A 1 436 ? -24.130 -3.765 5.783 1.00 52.06 436 PHE A O 1
ATOM 3552 N N . ILE A 1 437 ? -24.657 -5.924 5.519 1.00 51.31 437 ILE A N 1
ATOM 3553 C CA . ILE A 1 437 ? -25.930 -5.906 6.243 1.00 51.31 437 ILE A CA 1
ATOM 3554 C C . ILE A 1 437 ? -25.565 -5.992 7.732 1.00 51.31 437 ILE A C 1
ATOM 3556 O O . ILE A 1 437 ? -25.314 -7.093 8.226 1.00 51.31 437 ILE A O 1
ATOM 3560 N N . PRO A 1 438 ? -25.404 -4.853 8.437 1.00 52.50 438 PRO A N 1
ATOM 3561 C CA . PRO A 1 438 ? -26.575 -4.202 9.015 1.00 52.50 438 PRO A CA 1
ATOM 3562 C C . PRO A 1 438 ? -26.414 -2.670 9.176 1.00 52.50 438 PRO A C 1
ATOM 3564 O O . PRO A 1 438 ? -26.658 -2.136 10.256 1.00 52.50 438 PRO A O 1
ATOM 3567 N N . ILE A 1 439 ? -25.999 -1.939 8.139 1.00 44.81 439 ILE A N 1
ATOM 3568 C CA . ILE A 1 439 ? -26.183 -0.476 8.098 1.00 44.81 439 ILE A CA 1
ATOM 3569 C C . ILE A 1 439 ? -27.091 -0.148 6.918 1.00 44.81 439 ILE A C 1
ATOM 3571 O O . ILE A 1 439 ? -26.756 -0.440 5.773 1.00 44.81 439 ILE A O 1
ATOM 3575 N N . THR A 1 440 ? -28.230 0.486 7.191 1.00 45.84 440 THR A N 1
ATOM 3576 C CA . THR A 1 440 ? -29.083 1.086 6.155 1.00 45.84 440 THR A CA 1
ATOM 3577 C C . THR A 1 440 ? -29.164 2.590 6.336 1.00 45.84 440 THR A C 1
ATOM 3579 O O . THR A 1 440 ? -29.191 3.082 7.465 1.00 45.84 440 THR A O 1
ATOM 3582 N N . PHE A 1 441 ? -29.250 3.307 5.218 1.00 45.03 441 PHE A N 1
ATOM 3583 C CA . PHE A 1 441 ? -29.443 4.751 5.180 1.00 45.03 441 PHE A CA 1
ATOM 3584 C C . PHE A 1 441 ? -30.927 5.040 5.019 1.00 45.03 441 PHE A C 1
ATOM 3586 O O . PHE A 1 441 ? -31.535 4.598 4.049 1.00 45.03 441 PHE A O 1
ATOM 3593 N N . ASN A 1 442 ? -31.505 5.789 5.954 1.00 40.47 442 ASN A N 1
ATOM 3594 C CA . ASN A 1 442 ? -32.803 6.413 5.735 1.00 40.47 442 ASN A CA 1
ATOM 3595 C C . ASN A 1 442 ? -32.613 7.927 5.765 1.00 40.47 442 ASN A C 1
ATOM 3597 O O . ASN A 1 442 ? -32.354 8.465 6.838 1.00 40.47 442 ASN A O 1
ATOM 3601 N N . GLU A 1 443 ? -32.663 8.536 4.576 1.00 39.00 443 GLU A N 1
ATOM 3602 C CA . GLU A 1 443 ? -32.788 9.957 4.186 1.00 39.00 443 GLU A CA 1
ATOM 3603 C C . GLU A 1 443 ? -32.107 11.082 5.001 1.00 39.00 443 GLU A C 1
ATOM 3605 O O . GLU A 1 443 ? -32.239 12.226 4.578 1.00 39.00 443 GLU A O 1
ATOM 3610 N N . ARG A 1 444 ? -31.391 10.799 6.103 1.00 40.94 444 ARG A N 1
ATOM 3611 C CA . ARG A 1 444 ? -30.689 11.725 7.027 1.00 40.94 444 ARG A CA 1
ATOM 3612 C C . ARG A 1 444 ? -29.969 11.044 8.216 1.00 40.94 444 ARG A C 1
ATOM 3614 O O . ARG A 1 444 ? -29.378 11.750 9.025 1.00 40.94 444 ARG A O 1
ATOM 3621 N N . LYS A 1 445 ? -30.057 9.713 8.416 1.00 41.12 445 LYS A N 1
ATOM 3622 C CA . LYS A 1 445 ? -29.443 9.017 9.578 1.00 41.12 445 LYS A CA 1
ATOM 3623 C C . LYS A 1 445 ? -28.880 7.626 9.242 1.00 41.12 445 LYS A C 1
ATOM 3625 O O . LYS A 1 445 ? -29.502 6.860 8.503 1.00 41.12 445 LYS A O 1
ATOM 3630 N N . PHE A 1 446 ? -27.744 7.280 9.854 1.00 45.50 446 PHE A N 1
ATOM 3631 C CA . PHE A 1 446 ? -27.199 5.925 9.972 1.00 45.50 446 PHE A CA 1
ATOM 3632 C C . PHE A 1 446 ? -28.059 5.107 10.929 1.00 45.50 446 PHE A C 1
ATOM 3634 O O . PHE A 1 446 ? -28.187 5.440 12.106 1.00 45.50 446 PHE A O 1
ATOM 3641 N N . ILE A 1 447 ? -28.624 4.002 10.454 1.00 43.91 447 ILE A N 1
ATOM 3642 C CA . ILE A 1 447 ? -29.343 3.064 11.315 1.00 43.91 447 ILE A CA 1
ATOM 3643 C C . ILE A 1 447 ? -28.548 1.762 11.341 1.00 43.91 447 ILE A C 1
ATOM 3645 O O . ILE A 1 447 ? -28.487 1.047 10.339 1.00 43.91 447 ILE A O 1
ATOM 3649 N N . ALA A 1 448 ? -27.947 1.450 12.492 1.00 45.53 448 ALA A N 1
ATOM 3650 C CA . ALA A 1 448 ? -27.452 0.107 12.768 1.00 45.53 448 ALA A CA 1
ATOM 3651 C C . ALA A 1 448 ? -28.666 -0.830 12.895 1.00 45.53 448 ALA A C 1
ATOM 3653 O O . ALA A 1 448 ? -29.485 -0.690 13.806 1.00 45.53 448 ALA A O 1
ATOM 3654 N N . MET A 1 449 ? -28.827 -1.766 11.962 1.00 41.56 449 MET A N 1
ATOM 3655 C CA . MET A 1 449 ? -29.913 -2.739 12.004 1.00 41.56 449 MET A CA 1
ATOM 3656 C C . MET A 1 449 ? -29.652 -3.769 13.108 1.00 41.56 449 MET A C 1
ATOM 3658 O O . MET A 1 449 ? -28.628 -4.446 13.153 1.00 41.56 449 MET A O 1
ATOM 3662 N N . ASN A 1 450 ? -30.622 -3.925 14.005 1.00 34.03 450 ASN A N 1
ATOM 3663 C CA . ASN A 1 450 ? -30.509 -4.828 15.151 1.00 34.03 450 ASN A CA 1
ATOM 3664 C C . ASN A 1 450 ? -30.582 -6.328 14.801 1.00 34.03 450 ASN A C 1
ATOM 3666 O O . ASN A 1 450 ? -30.237 -7.159 15.650 1.00 34.03 450 ASN A O 1
ATOM 3670 N N . ASN A 1 451 ? -30.970 -6.680 13.571 1.00 37.47 451 ASN A N 1
ATOM 3671 C CA . ASN A 1 451 ? -31.307 -8.048 13.180 1.00 37.47 451 ASN A CA 1
ATOM 3672 C C . ASN A 1 451 ? -30.202 -8.710 12.344 1.00 37.47 451 ASN A C 1
ATOM 3674 O O . ASN A 1 451 ? -30.297 -8.816 11.129 1.00 37.47 451 ASN A O 1
ATOM 3678 N N . ILE A 1 452 ? -29.168 -9.214 13.023 1.00 41.25 452 ILE A N 1
ATOM 3679 C CA . ILE A 1 452 ? -28.245 -10.222 12.457 1.00 41.25 452 ILE A CA 1
ATOM 3680 C C . ILE A 1 452 ? -28.841 -11.643 12.594 1.00 41.25 452 ILE A C 1
ATOM 3682 O O . ILE A 1 452 ? -28.393 -12.586 11.943 1.00 41.25 452 ILE A O 1
ATOM 3686 N N . ASN A 1 453 ? -29.906 -11.797 13.386 1.00 36.25 453 ASN A N 1
ATOM 3687 C CA . ASN A 1 453 ? -30.641 -13.046 13.540 1.00 36.25 453 ASN A CA 1
ATOM 3688 C C . ASN A 1 453 ? -32.018 -12.913 12.899 1.00 36.25 453 ASN A C 1
ATOM 3690 O O . ASN A 1 453 ? -32.938 -12.387 13.516 1.00 36.25 453 ASN A O 1
ATOM 3694 N N . ASN A 1 454 ? -32.115 -13.336 11.644 1.00 32.22 454 ASN A N 1
ATOM 3695 C CA . ASN A 1 454 ? -33.147 -14.223 11.106 1.00 32.22 454 ASN A CA 1
ATOM 3696 C C . ASN A 1 454 ? -33.008 -14.183 9.588 1.00 32.22 454 ASN A C 1
ATOM 3698 O O . ASN A 1 454 ? -32.981 -13.118 8.979 1.00 32.22 454 ASN A O 1
ATOM 3702 N N . GLY A 1 455 ? -32.832 -15.355 8.986 1.00 33.28 455 GLY A N 1
ATOM 3703 C CA . GLY A 1 455 ? -32.835 -15.471 7.540 1.00 33.28 455 GLY A CA 1
ATOM 3704 C C . GLY A 1 455 ? -34.219 -15.127 7.020 1.00 33.28 455 GLY A C 1
ATOM 3705 O O . GLY A 1 455 ? -35.095 -15.977 7.070 1.00 33.28 455 GLY A O 1
ATOM 3706 N N . ASP A 1 456 ? -34.389 -13.910 6.519 1.00 26.83 456 ASP A N 1
ATOM 3707 C CA . ASP A 1 456 ? -35.416 -13.608 5.533 1.00 26.83 456 ASP A CA 1
ATOM 3708 C C . ASP A 1 456 ? -34.971 -12.406 4.679 1.00 26.83 456 ASP A C 1
ATOM 3710 O O . ASP A 1 456 ? -34.700 -11.338 5.229 1.00 26.83 456 ASP A O 1
ATOM 3714 N N . PRO A 1 457 ? -34.839 -12.542 3.346 1.00 34.97 457 PRO A N 1
ATOM 3715 C CA . PRO A 1 457 ? -34.497 -11.438 2.450 1.00 34.97 457 PRO A CA 1
ATOM 3716 C C . PRO A 1 457 ? -35.733 -10.621 2.024 1.00 34.97 457 PRO A C 1
ATOM 3718 O O . PRO A 1 457 ? -35.714 -9.964 0.985 1.00 34.97 457 PRO A O 1
ATOM 3721 N N . ALA A 1 458 ? -36.829 -10.672 2.782 1.00 32.56 458 ALA A N 1
ATOM 3722 C CA . ALA A 1 458 ? -38.096 -10.084 2.378 1.00 32.56 458 ALA A CA 1
ATOM 3723 C C . ALA A 1 458 ? -38.326 -8.698 2.998 1.00 32.56 458 ALA A C 1
ATOM 3725 O O . ALA A 1 458 ? -38.618 -8.566 4.182 1.00 32.56 458 ALA A O 1
ATOM 3726 N N . GLY A 1 459 ? -38.291 -7.687 2.128 1.00 34.38 459 GLY A N 1
ATOM 3727 C CA . GLY A 1 459 ? -39.200 -6.547 2.213 1.00 34.38 459 GLY A CA 1
ATOM 3728 C C . GLY A 1 459 ? -38.781 -5.432 3.160 1.00 34.38 459 GLY A C 1
ATOM 3729 O O . GLY A 1 459 ? -39.284 -5.341 4.267 1.00 34.38 459 GLY A O 1
ATOM 3730 N N . VAL A 1 460 ? -37.875 -4.579 2.700 1.00 31.91 460 VAL A N 1
ATOM 3731 C CA . VAL A 1 460 ? -38.031 -3.132 2.454 1.00 31.91 460 VAL A CA 1
ATOM 3732 C C . VAL A 1 460 ? -36.658 -2.729 1.909 1.00 31.91 460 VAL A C 1
ATOM 3734 O O . VAL A 1 460 ? -35.646 -3.048 2.527 1.00 31.91 460 VAL A O 1
ATOM 3737 N N . ASP A 1 461 ? -36.606 -2.104 0.733 1.00 34.31 461 ASP A N 1
ATOM 3738 C CA . ASP A 1 461 ? -35.359 -1.681 0.084 1.00 34.31 461 ASP A CA 1
ATOM 3739 C C . ASP A 1 461 ? -35.136 -0.170 0.301 1.00 34.31 461 ASP A C 1
ATOM 3741 O O . ASP A 1 461 ? -35.580 0.643 -0.511 1.00 34.31 461 ASP A O 1
ATOM 3745 N N . PRO A 1 462 ? -34.488 0.245 1.408 1.00 38.25 462 PRO A N 1
ATOM 3746 C CA . PRO A 1 462 ? -34.075 1.629 1.613 1.00 38.25 462 PRO A CA 1
ATOM 3747 C C . PRO A 1 462 ? -32.792 1.980 0.835 1.00 38.25 462 PRO A C 1
ATOM 3749 O O . PRO A 1 462 ? -32.377 3.136 0.849 1.00 38.25 462 PRO A O 1
ATOM 3752 N N . ALA A 1 463 ? -32.151 1.023 0.141 1.00 36.81 463 ALA A N 1
ATOM 3753 C CA . ALA A 1 463 ? -30.930 1.273 -0.629 1.00 36.81 463 ALA A CA 1
ATOM 3754 C C . ALA A 1 463 ? -31.214 1.965 -1.976 1.00 36.81 463 ALA A C 1
ATOM 3756 O O . ALA A 1 463 ? -30.361 2.701 -2.476 1.00 36.81 463 ALA A O 1
ATOM 3757 N N . LEU A 1 464 ? -32.424 1.812 -2.527 1.00 33.91 464 LEU A N 1
ATOM 3758 C CA . LEU A 1 464 ? -32.824 2.400 -3.813 1.00 33.91 464 LEU A CA 1
ATOM 3759 C C . LEU A 1 464 ? -32.736 3.937 -3.854 1.00 33.91 464 LEU A C 1
ATOM 3761 O O . LEU A 1 464 ? -32.227 4.484 -4.830 1.00 33.91 464 LEU A O 1
ATOM 3765 N N . GLY A 1 465 ? -33.135 4.646 -2.792 1.00 34.00 465 GLY A N 1
ATOM 3766 C CA . GLY A 1 465 ? -33.176 6.119 -2.802 1.00 34.00 465 GLY A CA 1
ATOM 3767 C C . GLY A 1 465 ? -31.797 6.800 -2.796 1.00 34.00 465 GLY A C 1
ATOM 3768 O O . GLY A 1 465 ? -31.613 7.857 -3.406 1.00 34.00 465 GLY A O 1
ATOM 3769 N N . PHE A 1 466 ? -30.804 6.195 -2.135 1.00 36.25 466 PHE A N 1
ATOM 3770 C CA . PHE A 1 466 ? -29.430 6.713 -2.101 1.00 36.25 466 PHE A CA 1
ATOM 3771 C C . PHE A 1 466 ? -28.623 6.263 -3.320 1.00 36.25 466 PHE A C 1
ATOM 3773 O O . PHE A 1 466 ? -27.895 7.075 -3.893 1.00 36.25 466 PHE A O 1
ATOM 3780 N N . VAL A 1 467 ? -28.800 5.012 -3.767 1.00 36.66 467 VAL A N 1
ATOM 3781 C CA . VAL A 1 467 ? -28.193 4.528 -5.013 1.00 36.66 467 VAL A CA 1
ATOM 3782 C C . VAL A 1 467 ? -28.679 5.379 -6.186 1.00 36.66 467 VAL A C 1
ATOM 3784 O O . VAL A 1 467 ? -27.843 5.875 -6.925 1.00 36.66 467 VAL A O 1
ATOM 3787 N N . GLU A 1 468 ? -29.971 5.706 -6.304 1.00 36.06 468 GLU A N 1
ATOM 3788 C CA . GLU A 1 468 ? -30.448 6.594 -7.377 1.00 36.06 468 GLU A CA 1
ATOM 3789 C C . GLU A 1 468 ? -29.861 8.013 -7.320 1.00 36.06 468 GLU A C 1
ATOM 3791 O O . GLU A 1 468 ? -29.502 8.568 -8.362 1.00 36.06 468 GLU A O 1
ATOM 3796 N N . LYS A 1 469 ? -29.727 8.617 -6.130 1.00 36.78 469 LYS A N 1
ATOM 3797 C CA . LYS A 1 469 ? -29.125 9.957 -5.992 1.00 36.78 469 LYS A CA 1
ATOM 3798 C C . LYS A 1 469 ? -27.626 9.952 -6.299 1.00 36.78 469 LYS A C 1
ATOM 3800 O O . LYS A 1 469 ? -27.147 10.854 -6.980 1.00 36.78 469 LYS A O 1
ATOM 3805 N N . VAL A 1 470 ? -26.886 8.935 -5.862 1.00 37.69 470 VAL A N 1
ATOM 3806 C CA . VAL A 1 470 ? -25.438 8.822 -6.109 1.00 37.69 470 VAL A CA 1
ATOM 3807 C C . VAL A 1 470 ? -25.141 8.383 -7.543 1.00 37.69 470 VAL A C 1
ATOM 3809 O O . VAL A 1 470 ? -24.221 8.919 -8.157 1.00 37.69 470 VAL A O 1
ATOM 3812 N N . THR A 1 471 ? -25.943 7.488 -8.124 1.00 39.88 471 THR A N 1
ATOM 3813 C CA . THR A 1 471 ? -25.862 7.125 -9.544 1.00 39.88 471 THR A CA 1
ATOM 3814 C C . THR A 1 471 ? -26.180 8.328 -10.428 1.00 39.88 471 THR A C 1
ATOM 3816 O O . THR A 1 471 ? -25.494 8.517 -11.426 1.00 39.88 471 THR A O 1
ATOM 3819 N N . LYS A 1 472 ? -27.117 9.210 -10.045 1.00 39.84 472 LYS A N 1
ATOM 3820 C CA . LYS A 1 472 ? -27.317 10.500 -10.732 1.00 39.84 472 LYS A CA 1
ATOM 3821 C C . LYS A 1 472 ? -26.087 11.405 -10.650 1.00 39.84 472 LYS A C 1
ATOM 3823 O O . LYS A 1 472 ? -25.672 11.925 -11.678 1.00 39.84 472 LYS A O 1
ATOM 3828 N N . VAL A 1 473 ? -25.447 11.523 -9.484 1.00 39.62 473 VAL A N 1
ATOM 3829 C CA . VAL A 1 473 ? -24.211 12.317 -9.326 1.00 39.62 473 VAL A CA 1
ATOM 3830 C C . VAL A 1 473 ? -23.039 11.725 -10.124 1.00 39.62 473 VAL A C 1
ATOM 3832 O O . VAL A 1 473 ? -22.268 12.474 -10.716 1.00 39.62 473 VAL A O 1
ATOM 3835 N N . GLN A 1 474 ? -22.911 10.397 -10.206 1.00 35.50 474 GLN A N 1
ATOM 3836 C CA . GLN A 1 474 ? -21.898 9.731 -11.040 1.00 35.50 474 GLN A CA 1
ATOM 3837 C C . GLN A 1 474 ? -22.203 9.833 -12.541 1.00 35.50 474 GLN A C 1
ATOM 3839 O O . GLN A 1 474 ? -21.283 9.998 -13.336 1.00 35.50 474 GLN A O 1
ATOM 3844 N N . GLN A 1 475 ? -23.474 9.774 -12.942 1.00 40.84 475 GLN A N 1
ATOM 3845 C CA . GLN A 1 475 ? -23.892 9.997 -14.328 1.00 40.84 475 GLN A CA 1
ATOM 3846 C C . GLN A 1 475 ? -23.692 11.456 -14.755 1.00 40.84 475 GLN A C 1
ATOM 3848 O O . GLN A 1 475 ? -23.352 11.703 -15.907 1.00 40.84 475 GLN A O 1
ATOM 3853 N N . GLU A 1 476 ? -23.860 12.418 -13.847 1.00 38.91 476 GLU A N 1
ATOM 3854 C CA . GLU A 1 476 ? -23.488 13.820 -14.075 1.00 38.91 476 GLU A CA 1
ATOM 3855 C C . GLU A 1 476 ? -21.967 14.000 -14.155 1.00 38.91 476 GLU A C 1
ATOM 3857 O O . GLU A 1 476 ? -21.489 14.729 -15.019 1.00 38.91 476 GLU A O 1
ATOM 3862 N N . TYR A 1 477 ? -21.193 13.285 -13.333 1.00 34.41 477 TYR A N 1
ATOM 3863 C CA . TYR A 1 477 ? -19.728 13.297 -13.397 1.00 34.41 477 TYR A CA 1
ATOM 3864 C C . TYR A 1 477 ? -19.202 12.715 -14.721 1.00 34.41 477 TYR A C 1
ATOM 3866 O O . TYR A 1 477 ? -18.348 13.316 -15.362 1.00 34.41 477 TYR A O 1
ATOM 3874 N N . ALA A 1 478 ? -19.772 11.600 -15.189 1.00 36.34 478 ALA A N 1
ATOM 3875 C CA . ALA A 1 478 ? -19.418 10.979 -16.468 1.00 36.34 478 ALA A CA 1
ATOM 3876 C C . ALA A 1 478 ? -19.854 11.810 -17.691 1.00 36.34 478 ALA A C 1
ATOM 3878 O O . ALA A 1 478 ? -19.219 11.740 -18.739 1.00 36.34 478 ALA A O 1
ATOM 3879 N N . LYS A 1 479 ? -20.919 12.615 -17.571 1.00 37.06 479 LYS A N 1
ATOM 3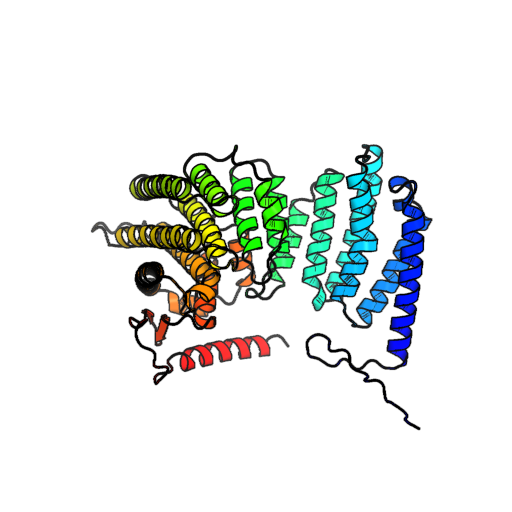880 C CA . LYS A 1 479 ? -21.366 13.536 -18.632 1.00 37.06 479 LYS A CA 1
ATOM 3881 C C . LYS A 1 479 ? -20.507 14.796 -18.752 1.00 37.06 479 LYS A C 1
ATOM 3883 O O . LYS A 1 479 ? -20.509 15.402 -19.816 1.00 37.06 479 LYS A O 1
ATOM 3888 N N . ASN A 1 480 ? -19.778 15.163 -17.700 1.00 34.66 480 ASN A N 1
ATOM 3889 C CA . ASN A 1 480 ? -18.943 16.367 -17.653 1.00 34.66 480 ASN A CA 1
ATOM 3890 C C . ASN A 1 480 ? -17.445 16.088 -17.901 1.00 34.66 480 ASN A C 1
ATOM 3892 O O . ASN A 1 480 ? -16.630 16.993 -17.750 1.00 34.66 480 ASN A O 1
ATOM 3896 N N . GLN A 1 481 ? -17.080 14.852 -18.267 1.00 32.31 481 GLN A N 1
ATOM 3897 C CA . GLN A 1 481 ? -15.718 14.442 -18.650 1.00 32.31 481 GLN A CA 1
ATOM 3898 C C . GLN A 1 481 ? -15.572 14.132 -20.157 1.00 32.31 481 GLN A C 1
ATOM 3900 O O . GLN A 1 481 ? -14.621 13.458 -20.550 1.00 32.31 481 GLN A O 1
ATOM 3905 N N . VAL A 1 482 ? -16.503 14.607 -20.996 1.00 33.19 482 VAL A N 1
ATOM 3906 C CA . VAL A 1 482 ? -16.387 14.577 -22.469 1.00 33.19 482 VAL A CA 1
ATOM 3907 C C . VAL A 1 482 ? -15.891 15.918 -22.983 1.00 33.19 482 VAL A C 1
ATOM 3909 O O . VAL A 1 482 ? -16.464 16.942 -22.547 1.00 33.19 482 VAL A O 1
#